Protein AF-A0A7C1YKU6-F1 (afdb_monomer)

Radius of gyration: 45.63 Å; Cα contacts (8 Å, |Δi|>4): 172; chains: 1; bounding box: 116×66×131 Å

Solvent-accessible surface area (backbone atoms only — not comparable to full-atom values): 26392 Å² total; per-residue (Å²): 120,72,68,62,58,50,54,53,50,51,51,51,49,49,51,55,57,68,64,58,62,85,79,74,76,78,83,75,70,79,69,48,74,67,54,49,52,53,48,54,53,49,46,54,52,52,51,55,50,49,52,54,50,48,57,49,43,54,54,50,53,54,50,51,51,54,48,50,56,52,47,54,55,43,51,59,46,49,51,50,50,52,55,55,47,54,69,39,50,82,77,42,83,78,54,74,70,56,56,50,54,46,53,55,44,52,56,48,45,56,50,52,51,50,54,46,56,51,49,52,51,52,48,51,54,47,52,52,51,49,52,53,48,53,52,50,46,53,54,52,48,64,73,66,51,77,88,73,92,74,88,78,87,84,92,84,84,88,90,90,86,86,87,86,88,84,89,90,87,88,86,92,91,82,88,89,86,86,92,81,81,86,84,84,90,78,89,77,81,76,86,83,74,90,72,75,78,74,76,49,71,71,47,53,50,35,40,53,51,16,50,52,33,41,53,55,16,53,50,32,48,49,52,43,50,59,47,52,52,51,54,51,54,49,52,52,52,45,52,54,48,50,54,49,45,54,48,48,54,48,52,47,52,52,50,52,50,51,42,52,49,50,51,50,47,41,71,73,78,44,90,45,76,63,60,53,54,49,42,52,49,47,54,50,52,46,52,60,48,50,54,51,39,56,53,50,53,49,54,44,52,54,49,56,47,54,47,55,54,50,62,66,45,45,66,55,44,52,52,56,19,51,52,35,41,56,51,15,56,49,33,42,51,51,27,48,51,67,66,36,71,80,32,73,71,49,42,49,52,48,44,69,70,41,42,65,56,53,52,50,53,52,51,51,43,53,51,51,57,50,50,53,52,51,53,55,56,46,53,54,56,51,52,59,65,73,41,83,87,58,62,73,70,59,56,55,54,51,53,56,54,52,53,52,51,54,51,53,52,48,51,53,50,51,54,54,42,51,52,55,53,38,45,71,72,67,46,73,54,67,65,55,50,50,55,50,49,54,53,50,51,55,52,50,61,68,45,47,57,60,53,50,52,55,54,69,73,72,114

Nearest PDB structures (foldseek):
  8i21-assembly1_B  TM=5.317E-01  e=1.762E+00  Saccharomyces cerevisiae S288C
  6z6f-assembly1_C  TM=4.547E-01  e=2.637E+00  Saccharomyces cerevisiae S288C
  5uk8-assembly1_B  TM=4.917E-01  e=4.151E+00  Homo sapiens
  6z6o-assembly1_C  TM=4.329E-01  e=3.393E+00  Saccharomyces cerevisiae S288C

Foldseek 3Di:
DVVVVVVVVVVVVVVVVVVPPPPPPPDPDLQPPVRLVVLVVVLVVLVVVLVVLVVVLVVLVVVLVVLVVVLVVLVVVLVVLVVVLVVCVVPDHGDPVSVVVNVVSVVVSVVSVVVSVVSVVVSVVSVVVSVVSVVVSVVSVVSVDPPPPDPDDDDDDDYDDDDDDDDDDDDDDDDDDDDDDDDDDDDDDDDPDPPPPDQDPVLVVLVVQLVVLVVVLVVLVVVLVVLVVVLVVLVVVLVVLVVVLVVLVVVLVVLVVVLVVLVVCCVVVHDDPVSVVVSVVSVVVSVVSVVVSVVSVVVSVVSVVVSVVSVVCSVVSVVSSVVSVVVSVVSVVVSCQSVDCPNVVNVVVLCVVLVVVLVVLVVVLVVQLVVLVVVLVVVLVVVVVVPPPPDPVVNVVSVVVSVVSNVVSNVVSVVVSVLSNCVSVPHPSPVVVVVVVVVVVVVCVVCVVVVVVVVVVPD

Secondary structure (DSSP, 8-state):
-HHHHHHHHHHHHHHHHHSSSTT---------HHHHHHHHHHHHHHHHHHHHHHHHHHHHHHHHHHHHHHHHHHHHHHHHHHHHHHHHHTTSPPPHHHHHHHHHHHHHHHHHHHHHHHHHHHHHHHHHHHHHHHHHHHHHHHHHS-------------------------------------------------------HHHHHHHHHHHHHHHHHHHHHHHHHHHHHHHHHHHHHHHHHHHHHHHHHHHHHHHHHHHHHHHHHHHHT---HHHHHHHHHHHHHHHHHHHHHHHHHHHHHHHHHHHHHHHHHHHHHHHHHHHHHHHHHHHHHHHHHHH-TTSHHHHHHHHHHHHHHHHHHHHHHHHHHHHHHHHHHHHHHHHHHH-TTS-HHHHHHHHHHHHHHHHHHHHHHHHHHHHHHHHHHT--HHHHHHHHHHHHHHHHHHHHHHHHHHHHTT-

Mean predicted aligned error: 21.74 Å

Sequence (459 aa):
MKNASLVLRALVLLLAIALLPAIHAEETEPASEDARVQLHLRLKEDQALLEKLQTQLESREAESTRLADEIDAQVARVKRLKEEIGRRAEGGQPTSEQEKKLAEAEARYKRLRLTAETGLQEIASLKERIASLRKQIAAAEAILAPVDETKEEEKATPPPAETPAPAPTSPAGLPELPLASSPETTPTAAPAGEATATLRPEQIEAAKMAERRAREARKAEQDVVNYVERLTALKTQIQVTEDQIDSQKKTLRELSSLAAELENRLATEGRTEALQRELLRTRKTIAEVEEKRAASEKVLSDLREQERALEAEEAQFVAAAETRRKEAEKARRESQWLQSPLHPRNVAGWVEQRGPRLLIAILAIVVMLFLSRLLVSTLVRISTRRLRGGSIGRVKRIETLGAGYDAVARFVILTGGIFLLMEEAGIDLKALLGGAAIIGVAVAFGAQNLIRDYFNGFM

Structure (mmCIF, N/CA/C/O backbone):
data_AF-A0A7C1YKU6-F1
#
_entry.id   AF-A0A7C1YKU6-F1
#
loop_
_atom_site.group_PDB
_atom_site.id
_atom_site.type_symbol
_atom_site.label_atom_id
_atom_site.label_alt_id
_atom_site.label_comp_id
_atom_site.label_asym_id
_atom_site.label_entity_id
_atom_site.label_seq_id
_atom_site.pdbx_PDB_ins_code
_atom_site.Cartn_x
_atom_site.Cartn_y
_atom_site.Cartn_z
_atom_site.occupancy
_atom_site.B_iso_or_equiv
_atom_site.auth_seq_id
_atom_site.auth_comp_id
_atom_site.auth_asym_id
_atom_site.auth_atom_id
_atom_site.pdbx_PDB_model_num
ATOM 1 N N . MET A 1 1 ? 28.281 -19.032 -62.987 1.00 43.75 1 MET A N 1
ATOM 2 C CA . MET A 1 1 ? 27.760 -17.698 -62.587 1.00 43.75 1 MET A CA 1
ATOM 3 C C . MET A 1 1 ? 26.604 -17.743 -61.573 1.00 43.75 1 MET A C 1
ATOM 5 O O . MET A 1 1 ? 26.513 -16.804 -60.797 1.00 43.75 1 MET A O 1
ATOM 9 N N . LYS A 1 2 ? 25.769 -18.799 -61.490 1.00 39.12 2 LYS A N 1
ATOM 10 C CA . LYS A 1 2 ? 24.612 -18.854 -60.559 1.00 39.12 2 LYS A CA 1
ATOM 11 C C . LYS A 1 2 ? 24.956 -18.730 -59.054 1.00 39.12 2 LYS A C 1
ATOM 13 O O . LYS A 1 2 ? 24.200 -18.119 -58.308 1.00 39.12 2 LYS A O 1
ATOM 18 N N . ASN A 1 3 ? 26.103 -19.237 -58.596 1.00 41.09 3 ASN A N 1
ATOM 19 C CA . ASN A 1 3 ? 26.425 -19.255 -57.157 1.00 41.09 3 ASN A CA 1
ATOM 20 C C . ASN A 1 3 ? 26.690 -17.851 -56.573 1.00 41.09 3 ASN A C 1
ATOM 22 O O . ASN A 1 3 ? 26.401 -17.610 -55.406 1.00 41.09 3 ASN A O 1
ATOM 26 N N . ALA A 1 4 ? 27.170 -16.897 -57.381 1.00 41.69 4 ALA A N 1
ATOM 27 C CA . ALA A 1 4 ? 27.426 -15.531 -56.916 1.00 41.69 4 ALA A CA 1
ATOM 28 C C . ALA A 1 4 ? 26.129 -14.780 -56.554 1.00 41.69 4 ALA A C 1
ATOM 30 O O . ALA A 1 4 ? 26.116 -14.022 -55.589 1.00 41.69 4 ALA A O 1
ATOM 31 N N . SER A 1 5 ? 25.023 -15.032 -57.270 1.00 42.00 5 SER A N 1
ATOM 32 C CA . SER A 1 5 ? 23.717 -14.458 -56.918 1.00 42.00 5 SER A CA 1
ATOM 33 C C . SER A 1 5 ? 23.100 -15.094 -55.672 1.00 42.00 5 SER A C 1
ATOM 35 O O . SER A 1 5 ? 22.315 -14.440 -54.998 1.00 42.00 5 SER A O 1
ATOM 37 N N . LEU A 1 6 ? 23.453 -16.345 -55.352 1.00 44.62 6 LEU A N 1
ATOM 38 C CA . LEU A 1 6 ? 23.030 -17.005 -54.112 1.00 44.62 6 LEU A CA 1
ATOM 39 C C . LEU A 1 6 ? 23.738 -16.406 -52.896 1.00 44.62 6 LEU A C 1
ATOM 41 O O . LEU A 1 6 ? 23.062 -16.066 -51.935 1.00 44.62 6 LEU A O 1
ATOM 45 N N . VAL A 1 7 ? 25.056 -16.186 -52.968 1.00 47.81 7 VAL A N 1
ATOM 46 C CA . VAL A 1 7 ? 25.805 -15.509 -51.893 1.00 47.81 7 VAL A CA 1
ATOM 47 C C . VAL A 1 7 ? 25.327 -14.067 -51.714 1.00 47.81 7 VAL A C 1
ATOM 49 O O . VAL A 1 7 ? 25.091 -13.653 -50.588 1.00 47.81 7 VAL A O 1
ATOM 52 N N . LEU A 1 8 ? 25.096 -13.319 -52.801 1.00 46.50 8 LEU A N 1
ATOM 53 C CA . LEU A 1 8 ? 24.578 -11.949 -52.701 1.00 46.50 8 LEU A CA 1
ATOM 54 C C . LEU A 1 8 ? 23.160 -11.908 -52.103 1.00 46.50 8 LEU A C 1
ATOM 56 O O . LEU A 1 8 ? 22.879 -11.064 -51.261 1.00 46.50 8 LEU A O 1
ATOM 60 N N . ARG A 1 9 ? 22.271 -12.836 -52.490 1.00 48.53 9 ARG A N 1
ATOM 61 C CA . ARG A 1 9 ? 20.922 -12.942 -51.908 1.00 48.53 9 ARG A CA 1
ATOM 62 C C . ARG A 1 9 ? 20.952 -13.380 -50.448 1.00 48.53 9 ARG A C 1
ATOM 64 O O . ARG A 1 9 ? 20.212 -12.809 -49.662 1.00 48.53 9 ARG A O 1
ATOM 71 N N . ALA A 1 10 ? 21.806 -14.337 -50.087 1.00 50.56 10 ALA A N 1
ATOM 72 C CA . ALA A 1 10 ? 22.001 -14.758 -48.703 1.00 50.56 10 ALA A CA 1
ATOM 73 C C . ALA A 1 10 ? 22.562 -13.618 -47.844 1.00 50.56 10 ALA A C 1
ATOM 75 O O . ALA A 1 10 ? 22.112 -13.447 -46.721 1.00 50.56 10 ALA A O 1
ATOM 76 N N . LEU A 1 11 ? 23.474 -12.802 -48.384 1.00 46.53 11 LEU A N 1
ATOM 77 C CA . LEU A 1 11 ? 24.048 -11.647 -47.695 1.00 46.53 11 LEU A CA 1
ATOM 78 C C . LEU A 1 11 ? 23.045 -10.490 -47.560 1.00 46.53 11 LEU A C 1
ATOM 80 O O . LEU A 1 11 ? 23.009 -9.861 -46.514 1.00 46.53 11 LEU A O 1
ATOM 84 N N . VAL A 1 12 ? 22.174 -10.257 -48.549 1.00 55.34 12 VAL A N 1
ATOM 85 C CA . VAL A 1 12 ? 21.044 -9.311 -48.425 1.00 55.34 12 VAL A CA 1
ATOM 86 C C . VAL A 1 12 ? 19.987 -9.817 -47.435 1.00 55.34 12 VAL A C 1
ATOM 88 O O . VAL A 1 12 ? 19.441 -9.017 -46.684 1.00 55.34 12 VAL A O 1
ATOM 91 N N . LEU A 1 13 ? 19.727 -11.129 -47.377 1.00 50.03 13 LEU A N 1
ATOM 92 C CA . LEU A 1 13 ? 18.858 -11.732 -46.357 1.00 50.03 13 LEU A CA 1
ATOM 93 C C . LEU A 1 13 ? 19.476 -11.642 -44.958 1.00 50.03 13 LEU A C 1
ATOM 95 O O . LEU A 1 13 ? 18.774 -11.276 -44.028 1.00 50.03 13 LEU A O 1
ATOM 99 N N . LEU A 1 14 ? 20.778 -11.899 -44.808 1.00 48.66 14 LEU A N 1
ATOM 100 C CA . LEU A 1 14 ? 21.505 -11.711 -43.548 1.00 48.66 14 LEU A CA 1
ATOM 101 C C . LEU A 1 14 ? 21.533 -10.243 -43.121 1.00 48.66 14 LEU A C 1
ATOM 103 O O . LEU A 1 14 ? 21.340 -9.973 -41.945 1.00 48.66 14 LEU A O 1
ATOM 107 N N . LEU A 1 15 ? 21.692 -9.300 -44.054 1.00 45.31 15 LEU A N 1
ATOM 108 C CA . LEU A 1 15 ? 21.599 -7.868 -43.767 1.00 45.31 15 LEU A CA 1
ATOM 109 C C . LEU A 1 15 ? 20.177 -7.488 -43.316 1.00 45.31 15 LEU A C 1
ATOM 111 O O . LEU A 1 15 ? 20.016 -6.795 -42.320 1.00 45.31 15 LEU A O 1
ATOM 115 N N . ALA A 1 16 ? 19.138 -7.987 -43.994 1.00 46.28 16 ALA A N 1
ATOM 116 C CA . ALA A 1 16 ? 17.744 -7.746 -43.614 1.00 46.28 16 ALA A CA 1
ATOM 117 C C . ALA A 1 16 ? 17.370 -8.393 -42.265 1.00 46.28 16 ALA A C 1
ATOM 119 O O . ALA A 1 16 ? 16.629 -7.797 -41.491 1.00 46.28 16 ALA A O 1
ATOM 120 N N . ILE A 1 17 ? 17.910 -9.578 -41.962 1.00 45.88 17 ILE A N 1
ATOM 121 C CA . ILE A 1 17 ? 17.737 -10.269 -40.675 1.00 45.88 17 ILE A CA 1
ATOM 122 C C . ILE A 1 17 ? 18.535 -9.569 -39.565 1.00 45.88 17 ILE A C 1
ATOM 124 O O . ILE A 1 17 ? 18.040 -9.480 -38.449 1.00 45.88 17 ILE A O 1
ATOM 128 N N . ALA A 1 18 ? 19.716 -9.016 -39.861 1.00 45.19 18 ALA A N 1
ATOM 129 C CA . ALA A 1 18 ? 20.533 -8.247 -38.918 1.00 45.19 18 ALA A CA 1
ATOM 130 C C . ALA A 1 18 ? 20.003 -6.823 -38.657 1.00 45.19 18 ALA A C 1
ATOM 132 O O . ALA A 1 18 ? 20.291 -6.263 -37.605 1.00 45.19 18 ALA A O 1
ATOM 133 N N . LEU A 1 19 ? 19.199 -6.250 -39.563 1.00 43.91 19 LEU A N 1
ATOM 134 C CA . LEU A 1 19 ? 18.440 -5.015 -39.311 1.00 43.91 19 LEU A CA 1
ATOM 135 C C . LEU A 1 19 ? 17.112 -5.246 -38.562 1.00 43.91 19 LEU A C 1
ATOM 137 O O . LEU A 1 19 ? 16.516 -4.288 -38.077 1.00 43.91 19 LEU A O 1
ATOM 141 N N . LEU A 1 20 ? 16.642 -6.491 -38.447 1.00 40.97 20 LEU A N 1
ATOM 142 C CA . LEU A 1 20 ? 15.397 -6.841 -37.755 1.00 40.97 20 LEU A CA 1
ATOM 143 C C . LEU A 1 20 ? 15.420 -6.879 -36.202 1.00 40.97 20 LEU A C 1
ATOM 145 O O . LEU A 1 20 ? 14.330 -6.753 -35.641 1.00 40.97 20 LEU A O 1
ATOM 149 N N . PRO A 1 21 ? 16.547 -7.030 -35.459 1.00 42.44 21 PRO A N 1
ATOM 150 C CA . PRO A 1 21 ? 16.502 -7.178 -33.997 1.00 42.44 21 PRO A CA 1
ATOM 151 C C . PRO A 1 21 ? 16.335 -5.857 -33.231 1.00 42.44 21 PRO A C 1
ATOM 153 O O . PRO A 1 21 ? 16.014 -5.879 -32.045 1.00 42.44 21 PRO A O 1
ATOM 156 N N . ALA A 1 22 ? 16.520 -4.703 -33.880 1.00 38.16 22 ALA A N 1
ATOM 157 C CA . ALA A 1 22 ? 16.542 -3.378 -33.246 1.00 38.16 22 ALA A CA 1
ATOM 158 C C . ALA A 1 22 ? 15.157 -2.847 -32.793 1.00 38.16 22 ALA A C 1
ATOM 160 O O . ALA A 1 22 ? 14.940 -1.639 -32.743 1.00 38.16 22 ALA A O 1
ATOM 161 N N . ILE A 1 23 ? 14.198 -3.738 -32.510 1.00 41.88 23 ILE A N 1
ATOM 162 C CA . ILE A 1 23 ? 12.799 -3.403 -32.181 1.00 41.88 23 ILE A CA 1
ATOM 163 C C . ILE A 1 23 ? 12.373 -3.922 -30.788 1.00 41.88 23 ILE A C 1
ATOM 165 O O . ILE A 1 23 ? 11.344 -3.484 -30.286 1.00 41.88 23 ILE A O 1
ATOM 169 N N . HIS A 1 24 ? 13.145 -4.801 -30.129 1.00 38.09 24 HIS A N 1
ATOM 170 C CA . HIS A 1 24 ? 12.778 -5.374 -28.813 1.00 38.09 24 HIS A CA 1
ATOM 171 C C . HIS A 1 24 ? 13.916 -5.426 -27.771 1.00 38.09 24 HIS A C 1
ATOM 173 O O . HIS A 1 24 ? 13.846 -6.198 -26.819 1.00 38.09 24 HIS A O 1
ATOM 179 N N . ALA A 1 25 ? 14.947 -4.587 -27.907 1.00 33.34 25 ALA A N 1
ATOM 180 C CA . ALA A 1 25 ? 15.861 -4.325 -26.796 1.00 33.34 25 ALA A CA 1
ATOM 181 C C . ALA A 1 25 ? 15.224 -3.284 -25.861 1.00 33.34 25 ALA A C 1
ATOM 183 O O . ALA A 1 25 ? 15.290 -2.082 -26.108 1.00 33.34 25 ALA A O 1
ATOM 184 N N . GLU A 1 26 ? 14.562 -3.763 -24.810 1.00 35.97 26 GLU A N 1
ATOM 185 C CA . GLU A 1 26 ? 14.173 -2.942 -23.666 1.00 35.97 26 GLU A CA 1
ATOM 186 C C . GLU A 1 26 ? 15.465 -2.447 -22.993 1.00 35.97 26 GLU A C 1
ATOM 188 O O . GLU A 1 26 ? 16.211 -3.241 -22.421 1.00 35.97 26 GLU A O 1
ATOM 193 N N . GLU A 1 27 ? 15.787 -1.156 -23.145 1.00 34.53 27 GLU A N 1
ATOM 194 C CA . GLU A 1 27 ? 17.020 -0.555 -22.617 1.00 34.53 27 GLU A CA 1
ATOM 195 C C . GLU A 1 27 ? 17.014 -0.547 -21.081 1.00 34.53 27 GLU A C 1
ATOM 197 O O . GLU A 1 27 ? 16.667 0.441 -20.430 1.00 34.53 27 GLU A O 1
ATOM 202 N N . THR A 1 28 ? 17.473 -1.643 -20.482 1.00 40.09 28 THR A N 1
ATOM 203 C CA . THR A 1 28 ? 18.148 -1.577 -19.189 1.00 40.09 28 THR A CA 1
ATOM 204 C C . THR A 1 28 ? 19.497 -0.905 -19.419 1.00 40.09 28 THR A C 1
ATOM 206 O O . THR A 1 28 ? 20.459 -1.569 -19.813 1.00 40.09 28 THR A O 1
ATOM 209 N N . GLU A 1 29 ? 19.566 0.415 -19.212 1.00 40.19 29 GLU A N 1
ATOM 210 C CA . GLU A 1 29 ? 20.846 1.127 -19.165 1.00 40.19 29 GLU A CA 1
ATOM 211 C C . GLU A 1 29 ? 21.815 0.366 -18.242 1.00 40.19 29 GLU A C 1
ATOM 213 O O . GLU A 1 29 ? 21.430 0.009 -17.119 1.00 40.19 29 GLU A O 1
ATOM 218 N N . PRO A 1 30 ? 23.075 0.128 -18.651 1.00 42.78 30 PRO A N 1
ATOM 219 C CA . PRO A 1 30 ? 24.088 -0.292 -17.703 1.00 42.78 30 PRO A CA 1
ATOM 220 C C . PRO A 1 30 ? 24.256 0.853 -16.706 1.00 42.78 30 PRO A C 1
ATOM 222 O O . PRO A 1 30 ? 24.758 1.919 -17.062 1.00 42.78 30 PRO A O 1
ATOM 225 N N . ALA A 1 31 ? 23.787 0.634 -15.473 1.00 45.78 31 ALA A N 1
ATOM 226 C CA . ALA A 1 31 ? 23.872 1.605 -14.391 1.00 45.78 31 ALA A CA 1
ATOM 227 C C . ALA A 1 31 ? 25.273 2.228 -14.374 1.00 45.78 31 ALA A C 1
ATOM 229 O O . ALA A 1 31 ? 26.264 1.495 -14.282 1.00 45.78 31 ALA A O 1
ATOM 230 N N . SER A 1 32 ? 25.333 3.559 -14.501 1.00 57.94 32 SER A N 1
ATOM 231 C CA . SER A 1 32 ? 26.591 4.303 -14.543 1.00 57.94 32 SER A CA 1
ATOM 232 C C . SER A 1 32 ? 27.492 3.911 -13.373 1.00 57.94 32 SER A C 1
ATOM 234 O O . SER A 1 32 ? 27.017 3.455 -12.330 1.00 57.94 32 SER A O 1
ATOM 236 N N . GLU A 1 33 ? 28.802 4.088 -13.524 1.00 59.06 33 GLU A N 1
ATOM 237 C CA . GLU A 1 33 ? 29.760 3.728 -12.473 1.00 59.06 33 GLU A CA 1
ATOM 238 C C . GLU A 1 33 ? 29.394 4.414 -11.136 1.00 59.06 33 GLU A C 1
ATOM 240 O O . GLU A 1 33 ? 29.331 3.758 -10.095 1.00 59.06 33 GLU A O 1
ATOM 245 N N . ASP A 1 34 ? 28.945 5.674 -11.203 1.00 61.47 34 ASP A N 1
ATOM 246 C CA . ASP A 1 34 ? 28.329 6.418 -10.097 1.00 61.47 34 ASP A CA 1
ATOM 247 C C . ASP A 1 34 ? 27.068 5.753 -9.515 1.00 61.47 34 ASP A C 1
ATOM 249 O O . ASP A 1 34 ? 26.904 5.696 -8.295 1.00 61.47 34 ASP A O 1
ATOM 253 N N . ALA A 1 35 ? 26.156 5.246 -10.351 1.00 65.62 35 ALA A N 1
ATOM 254 C CA . ALA A 1 35 ? 24.942 4.569 -9.896 1.00 65.62 35 ALA A CA 1
ATOM 255 C C . ALA A 1 35 ? 25.254 3.228 -9.210 1.00 65.62 35 ALA A C 1
ATOM 257 O O . ALA A 1 35 ? 24.625 2.904 -8.202 1.00 65.62 35 ALA A O 1
ATOM 258 N N . ARG A 1 36 ? 26.259 2.478 -9.686 1.00 69.69 36 ARG A N 1
ATOM 259 C CA . ARG A 1 36 ? 26.756 1.266 -9.009 1.00 69.69 36 ARG A CA 1
ATOM 260 C C . ARG A 1 36 ? 27.388 1.592 -7.655 1.00 69.69 36 ARG A C 1
ATOM 262 O O . ARG A 1 36 ? 27.075 0.923 -6.671 1.00 69.69 36 ARG A O 1
ATOM 269 N N . VAL A 1 37 ? 28.197 2.651 -7.575 1.00 74.00 37 VAL A N 1
ATOM 270 C CA . VAL A 1 37 ? 28.789 3.138 -6.315 1.00 74.00 37 VAL A CA 1
ATOM 271 C C . VAL A 1 37 ? 27.711 3.599 -5.325 1.00 74.00 37 VAL A C 1
ATOM 273 O O . VAL A 1 37 ? 27.750 3.215 -4.154 1.00 74.00 37 VAL A O 1
ATOM 276 N N . GLN A 1 38 ? 26.702 4.352 -5.776 1.00 73.56 38 GLN A N 1
ATOM 277 C CA . GLN A 1 38 ? 25.564 4.751 -4.937 1.00 73.56 38 GLN A CA 1
ATOM 278 C C . GLN A 1 38 ? 24.743 3.552 -4.448 1.00 73.56 38 GLN A C 1
ATOM 280 O O . GLN A 1 38 ? 24.276 3.552 -3.308 1.00 73.56 38 GLN A O 1
ATOM 285 N N . LEU A 1 39 ? 24.575 2.521 -5.281 1.00 78.50 39 LEU A N 1
ATOM 286 C CA . LEU A 1 39 ? 23.843 1.313 -4.910 1.00 78.50 39 LEU A CA 1
ATOM 287 C C . LEU A 1 39 ? 24.634 0.483 -3.882 1.00 78.50 39 LEU A C 1
ATOM 289 O O . LEU A 1 39 ? 24.042 0.054 -2.899 1.00 78.50 39 LEU A O 1
ATOM 293 N N . HIS A 1 40 ? 25.963 0.374 -4.007 1.00 77.81 40 HIS A N 1
ATOM 294 C CA . HIS A 1 40 ? 26.849 -0.172 -2.962 1.00 77.81 40 HIS A CA 1
ATOM 295 C C . HIS A 1 40 ? 26.751 0.585 -1.624 1.00 77.81 40 HIS A C 1
ATOM 297 O O . HIS A 1 40 ? 26.689 -0.038 -0.563 1.00 77.81 40 HIS A O 1
ATOM 303 N N . LEU A 1 41 ? 26.721 1.923 -1.657 1.00 80.94 41 LEU A N 1
ATOM 304 C CA . LEU A 1 41 ? 26.568 2.756 -0.458 1.00 80.94 41 LEU A CA 1
ATOM 305 C C . LEU A 1 41 ? 25.231 2.498 0.248 1.00 80.94 41 LEU A C 1
ATOM 307 O O . LEU A 1 41 ? 25.231 2.204 1.442 1.00 80.94 41 LEU A O 1
ATOM 311 N N . ARG A 1 42 ? 24.115 2.515 -0.493 1.00 80.94 42 ARG A N 1
ATOM 312 C CA . ARG A 1 42 ? 22.788 2.187 0.057 1.00 80.94 42 ARG A CA 1
ATOM 313 C C . ARG A 1 42 ? 22.725 0.773 0.616 1.00 80.94 42 ARG A C 1
ATOM 315 O O . ARG A 1 42 ? 22.199 0.580 1.700 1.00 80.94 42 ARG A O 1
ATOM 322 N N . LEU A 1 43 ? 23.321 -0.199 -0.070 1.00 87.38 43 LEU A N 1
ATOM 323 C CA . LEU A 1 43 ? 23.340 -1.593 0.371 1.00 87.38 43 LEU A CA 1
ATOM 324 C C . LEU A 1 43 ? 24.023 -1.751 1.737 1.00 87.38 43 LEU A C 1
ATOM 326 O O . LEU A 1 43 ? 23.540 -2.489 2.592 1.00 87.38 43 LEU A O 1
ATOM 330 N N . LYS A 1 44 ? 25.097 -0.991 1.978 1.00 84.81 44 LYS A N 1
ATOM 331 C CA . LYS A 1 44 ? 25.783 -0.933 3.275 1.00 84.81 44 LYS A CA 1
ATOM 332 C C . LYS A 1 44 ? 24.949 -0.239 4.361 1.00 84.81 44 LYS A C 1
ATOM 334 O O . LYS A 1 44 ? 24.980 -0.668 5.514 1.00 84.81 44 LYS A O 1
ATOM 339 N N . GLU A 1 45 ? 24.208 0.814 4.015 1.00 85.31 45 GLU A N 1
ATOM 340 C CA . GLU A 1 45 ? 23.261 1.477 4.927 1.00 85.31 45 GLU A CA 1
ATOM 341 C C . GLU A 1 45 ? 22.093 0.548 5.299 1.00 85.31 45 GLU A C 1
ATOM 343 O O . GLU A 1 45 ? 21.775 0.407 6.481 1.00 85.31 45 GLU A O 1
ATOM 348 N N . ASP A 1 46 ? 21.516 -0.150 4.319 1.00 84.88 46 ASP A N 1
ATOM 349 C CA . ASP A 1 46 ? 20.428 -1.112 4.503 1.00 84.88 46 ASP A CA 1
ATOM 350 C C . ASP A 1 46 ? 20.883 -2.330 5.326 1.00 84.88 46 ASP A C 1
ATOM 352 O O . ASP A 1 46 ? 20.163 -2.763 6.226 1.00 84.88 46 ASP A O 1
ATOM 356 N N . GLN A 1 47 ? 22.095 -2.852 5.099 1.00 89.56 47 GLN A N 1
ATOM 357 C CA . GLN A 1 47 ? 22.688 -3.916 5.924 1.00 89.56 47 GLN A CA 1
ATOM 358 C C . GLN A 1 47 ? 22.900 -3.468 7.384 1.00 89.56 47 GLN A C 1
ATOM 360 O O . GLN A 1 47 ? 22.548 -4.200 8.310 1.00 89.56 47 GLN A O 1
ATOM 365 N N . ALA A 1 48 ? 23.396 -2.248 7.620 1.00 88.75 48 ALA A N 1
ATOM 366 C CA . ALA A 1 48 ? 23.546 -1.709 8.977 1.00 88.75 48 ALA A CA 1
ATOM 367 C C . ALA A 1 48 ? 22.188 -1.464 9.669 1.00 88.75 48 ALA A C 1
ATOM 369 O O . ALA A 1 48 ? 22.038 -1.675 10.877 1.00 88.75 48 ALA A O 1
ATOM 370 N N . LEU A 1 49 ? 21.171 -1.045 8.909 1.00 88.81 49 LEU A N 1
ATOM 371 C CA . LEU A 1 49 ? 19.802 -0.893 9.402 1.00 88.81 49 LEU A CA 1
ATOM 372 C C . LEU A 1 49 ? 19.171 -2.259 9.718 1.00 88.81 49 LEU A C 1
ATOM 374 O O . LEU A 1 49 ? 18.465 -2.386 10.721 1.00 88.81 49 LEU A O 1
ATOM 378 N N . LEU A 1 50 ? 19.472 -3.288 8.921 1.00 90.62 50 LEU A N 1
ATOM 379 C CA . LEU A 1 50 ? 19.037 -4.665 9.138 1.00 90.62 50 LEU A CA 1
ATOM 380 C C . LEU A 1 50 ? 19.578 -5.241 10.453 1.00 90.62 50 LEU A C 1
ATOM 382 O O . LEU A 1 50 ? 18.788 -5.807 11.209 1.00 90.62 50 LEU A O 1
ATOM 386 N N . GLU A 1 51 ? 20.872 -5.083 10.754 1.00 91.38 51 GLU A N 1
ATOM 387 C CA . GLU A 1 51 ? 21.431 -5.513 12.048 1.00 91.38 51 GLU A CA 1
ATOM 388 C C . GLU A 1 51 ? 20.761 -4.782 13.213 1.00 91.38 51 GLU A C 1
ATOM 390 O O . GLU A 1 51 ? 20.292 -5.416 14.158 1.00 91.38 51 GLU A O 1
ATOM 395 N N . LYS A 1 52 ? 20.613 -3.455 13.116 1.00 92.69 52 LYS A N 1
ATOM 396 C CA . LYS A 1 52 ? 19.956 -2.656 14.158 1.00 92.69 52 LYS A CA 1
ATOM 397 C C . LYS A 1 52 ? 18.525 -3.128 14.436 1.00 92.69 52 LYS A C 1
ATOM 399 O O . LYS A 1 52 ? 18.140 -3.240 15.600 1.00 92.69 52 LYS A O 1
ATOM 404 N N . LEU A 1 53 ? 17.743 -3.424 13.394 1.00 89.06 53 LEU A N 1
ATOM 405 C CA . LEU A 1 53 ? 16.393 -3.972 13.553 1.00 89.06 53 LEU A CA 1
ATOM 406 C C . LEU A 1 53 ? 16.405 -5.380 14.167 1.00 89.06 53 LEU A C 1
ATOM 408 O O . LEU A 1 53 ? 15.517 -5.684 14.959 1.00 89.06 53 LEU A O 1
ATOM 412 N N . GLN A 1 54 ? 17.394 -6.222 13.848 1.00 92.69 54 GLN A N 1
ATOM 413 C CA . GLN A 1 54 ? 17.539 -7.552 14.455 1.00 92.69 54 GLN A CA 1
ATOM 414 C C . GLN A 1 54 ? 17.852 -7.459 15.954 1.00 92.69 54 GLN A C 1
ATOM 416 O O . GLN A 1 54 ? 17.149 -8.082 16.744 1.00 92.69 54 GLN A O 1
ATOM 421 N N . THR A 1 55 ? 18.786 -6.601 16.376 1.00 94.56 55 THR A N 1
ATOM 422 C CA . THR A 1 55 ? 19.051 -6.368 17.810 1.00 94.56 55 THR A CA 1
ATOM 423 C C . THR A 1 55 ? 17.817 -5.813 18.536 1.00 94.56 55 THR A C 1
ATOM 425 O O . THR A 1 55 ? 17.526 -6.202 19.669 1.00 94.56 55 THR A O 1
ATOM 428 N N . GLN A 1 56 ? 17.044 -4.928 17.890 1.00 91.69 56 GLN A N 1
ATOM 429 C CA . GLN A 1 56 ? 15.774 -4.454 18.452 1.00 91.69 56 GLN A CA 1
ATOM 430 C C . GLN A 1 56 ? 14.749 -5.589 18.590 1.00 91.69 56 GLN A C 1
ATOM 432 O O . GLN A 1 56 ? 14.104 -5.687 19.636 1.00 91.69 56 GLN A O 1
ATOM 437 N N . LEU A 1 57 ? 14.633 -6.465 17.588 1.00 93.56 57 LEU A N 1
ATOM 438 C CA . LEU A 1 57 ? 13.758 -7.634 17.633 1.00 93.56 57 LEU A CA 1
ATOM 439 C C . LEU A 1 57 ? 14.131 -8.577 18.787 1.00 93.56 57 LEU A C 1
ATOM 441 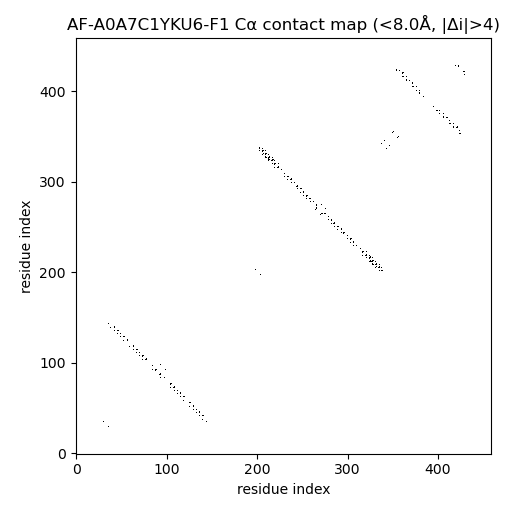O O . LEU A 1 57 ? 13.264 -8.892 19.596 1.00 93.56 57 LEU A O 1
ATOM 445 N N . GLU A 1 58 ? 15.405 -8.954 18.916 1.00 92.69 58 GLU A N 1
ATOM 446 C CA . GLU A 1 58 ? 15.900 -9.812 20.004 1.00 92.69 58 GLU A CA 1
ATOM 447 C C . GLU A 1 58 ? 15.595 -9.213 21.385 1.00 92.69 58 GLU A C 1
ATOM 449 O O . GLU A 1 58 ? 15.115 -9.910 22.283 1.00 92.69 58 GLU A O 1
ATOM 454 N N . SER A 1 59 ? 15.803 -7.900 21.551 1.00 93.19 59 SER A N 1
ATOM 455 C CA . SER A 1 59 ? 15.488 -7.216 22.811 1.00 93.19 59 SER A CA 1
ATOM 456 C C . SER A 1 59 ? 13.987 -7.251 23.140 1.00 93.19 59 SER A C 1
ATOM 458 O O . SER A 1 59 ? 13.621 -7.547 24.279 1.00 93.19 59 SER A O 1
ATOM 460 N N . ARG A 1 60 ? 13.108 -7.046 22.146 1.00 89.19 60 ARG A N 1
ATOM 461 C CA . ARG A 1 60 ? 11.649 -7.136 22.321 1.00 89.19 60 ARG A CA 1
ATOM 462 C C . ARG A 1 60 ? 11.160 -8.565 22.559 1.00 89.19 60 ARG A C 1
ATOM 464 O O . ARG A 1 60 ? 10.273 -8.758 23.384 1.00 89.19 60 ARG A O 1
ATOM 471 N N . GLU A 1 61 ? 11.733 -9.575 21.908 1.00 89.50 61 GLU A N 1
ATOM 472 C CA . GLU A 1 61 ? 11.387 -10.982 22.162 1.00 89.50 61 GLU A CA 1
ATOM 473 C C . GLU A 1 61 ? 11.802 -11.422 23.578 1.00 89.50 61 GLU A C 1
ATOM 475 O O . GLU A 1 61 ? 11.037 -12.106 24.269 1.00 89.50 61 GLU A O 1
ATOM 480 N N . ALA A 1 62 ? 12.949 -10.944 24.075 1.00 92.62 62 ALA A N 1
ATOM 481 C CA . ALA A 1 62 ? 13.362 -11.146 25.463 1.00 92.62 62 ALA A CA 1
ATOM 482 C C . ALA A 1 62 ? 12.425 -10.443 26.469 1.00 92.62 62 ALA A C 1
ATOM 484 O O . ALA A 1 62 ? 12.075 -11.028 27.497 1.00 92.62 62 ALA A O 1
ATOM 485 N N . GLU A 1 63 ? 11.973 -9.218 26.180 1.00 89.94 63 GLU A N 1
ATOM 486 C CA . GLU A 1 63 ? 10.956 -8.520 26.985 1.00 89.94 63 GLU A CA 1
ATOM 487 C C . GLU A 1 63 ? 9.602 -9.245 26.969 1.00 89.94 63 GLU A C 1
ATOM 489 O O . GLU A 1 63 ? 8.999 -9.432 28.025 1.00 89.94 63 GLU A O 1
ATOM 494 N N . SER A 1 64 ? 9.149 -9.718 25.804 1.00 89.69 64 SER A N 1
ATOM 495 C CA . SER A 1 64 ? 7.908 -10.490 25.666 1.00 89.69 64 SER A CA 1
ATOM 496 C C . SER A 1 64 ? 7.950 -11.794 26.464 1.00 89.69 64 SER A C 1
ATOM 498 O O . SER A 1 64 ? 6.946 -12.170 27.064 1.00 89.69 64 SER A O 1
ATOM 500 N N . THR A 1 65 ? 9.103 -12.467 26.505 1.00 89.69 65 THR A N 1
ATOM 501 C CA . THR A 1 65 ? 9.291 -13.690 27.303 1.00 89.69 65 THR A CA 1
ATOM 502 C C . THR A 1 65 ? 9.161 -13.387 28.799 1.00 89.69 65 THR A C 1
ATOM 504 O O . THR A 1 65 ? 8.385 -14.034 29.495 1.00 89.69 65 THR A O 1
ATOM 507 N N . ARG A 1 66 ? 9.817 -12.322 29.285 1.00 92.38 66 ARG A N 1
ATOM 508 C CA . ARG A 1 66 ? 9.697 -11.873 30.687 1.00 92.38 66 ARG A CA 1
ATOM 509 C C . ARG A 1 66 ? 8.271 -11.454 31.057 1.00 92.38 66 ARG A C 1
ATOM 511 O O . ARG A 1 66 ? 7.820 -11.725 32.166 1.00 92.38 66 ARG A O 1
ATOM 518 N N . LEU A 1 67 ? 7.553 -10.797 30.142 1.00 89.06 67 LEU A N 1
ATOM 519 C CA . LEU A 1 67 ? 6.149 -10.431 30.348 1.00 89.06 67 LEU A CA 1
ATOM 520 C C . LEU A 1 67 ? 5.235 -11.661 30.424 1.00 89.06 67 LEU A C 1
ATOM 522 O O . LEU A 1 67 ? 4.286 -11.640 31.207 1.00 89.06 67 LEU A O 1
ATOM 526 N N . ALA A 1 68 ? 5.520 -12.730 29.674 1.00 87.06 68 ALA A N 1
ATOM 527 C CA . ALA A 1 68 ? 4.796 -13.995 29.793 1.00 87.06 68 ALA A CA 1
ATOM 528 C C . ALA A 1 68 ? 4.992 -14.623 31.187 1.00 87.06 68 ALA A C 1
ATOM 530 O O . ALA A 1 68 ? 4.002 -14.917 31.859 1.00 87.06 68 ALA A O 1
ATOM 531 N N . ASP A 1 69 ? 6.237 -14.701 31.676 1.00 91.81 69 ASP A N 1
ATOM 532 C CA . ASP A 1 69 ? 6.547 -15.183 33.033 1.00 91.81 69 ASP A CA 1
ATOM 533 C C . ASP A 1 69 ? 5.833 -14.348 34.123 1.00 91.81 69 ASP A C 1
ATOM 535 O O . ASP A 1 69 ? 5.274 -14.889 35.084 1.00 91.81 69 ASP A O 1
ATOM 539 N N . GLU A 1 70 ? 5.800 -13.014 33.978 1.00 91.88 70 GLU A N 1
ATOM 540 C CA . GLU A 1 70 ? 5.064 -12.126 34.892 1.00 91.88 70 GLU A CA 1
ATOM 541 C C . GLU A 1 70 ? 3.544 -12.344 34.848 1.00 91.88 70 GLU A C 1
ATOM 543 O O . GLU A 1 70 ? 2.882 -12.290 35.895 1.00 91.88 70 GLU A O 1
ATOM 548 N N . ILE A 1 71 ? 2.982 -12.584 33.660 1.00 88.56 71 ILE A N 1
ATOM 549 C CA . ILE A 1 71 ? 1.559 -12.881 33.474 1.00 88.56 71 ILE A CA 1
ATOM 550 C C . ILE A 1 71 ? 1.205 -14.195 34.171 1.00 88.56 71 ILE A C 1
ATOM 552 O O . ILE A 1 71 ? 0.268 -14.199 34.973 1.00 88.56 71 ILE A O 1
ATOM 556 N N . ASP A 1 72 ? 1.971 -15.264 33.961 1.00 90.00 72 ASP A N 1
ATOM 557 C CA . ASP A 1 72 ? 1.742 -16.563 34.604 1.00 90.00 72 ASP A CA 1
ATOM 558 C C . ASP A 1 72 ? 1.862 -16.469 36.133 1.00 90.00 72 ASP A C 1
ATOM 560 O O . ASP A 1 72 ? 1.008 -16.978 36.873 1.00 90.00 72 ASP A O 1
ATOM 564 N N . ALA A 1 73 ? 2.843 -15.710 36.634 1.00 92.19 73 ALA A N 1
ATOM 565 C CA . ALA A 1 73 ? 2.965 -15.413 38.057 1.00 92.19 73 ALA A CA 1
ATOM 566 C C . ALA A 1 73 ? 1.743 -14.648 38.613 1.00 92.19 73 ALA A C 1
ATOM 568 O O . ALA A 1 73 ? 1.283 -14.948 39.724 1.00 92.19 73 ALA A O 1
ATOM 569 N N . GLN A 1 74 ? 1.171 -13.691 37.866 1.00 92.75 74 GLN A N 1
ATOM 570 C CA . GLN A 1 74 ? -0.069 -13.014 38.274 1.00 92.75 74 GLN A CA 1
ATOM 571 C C . GLN A 1 74 ? -1.305 -13.915 38.163 1.00 92.75 74 GLN A C 1
ATOM 573 O O . GLN A 1 74 ? -2.146 -13.864 39.061 1.00 92.75 74 GLN A O 1
ATOM 578 N N . VAL A 1 75 ? -1.418 -14.776 37.148 1.00 90.31 75 VAL A N 1
ATOM 579 C CA . VAL A 1 75 ? -2.509 -15.763 37.031 1.00 90.31 75 VAL A CA 1
ATOM 580 C C . VAL A 1 75 ? -2.494 -16.704 38.237 1.00 90.31 75 VAL A C 1
ATOM 582 O O . VAL A 1 75 ? -3.514 -16.867 38.912 1.00 90.31 75 VAL A O 1
ATOM 585 N N . ALA A 1 76 ? -1.323 -17.232 38.604 1.00 91.56 76 ALA A N 1
ATOM 586 C CA . ALA A 1 76 ? -1.145 -18.056 39.798 1.00 91.56 76 ALA A CA 1
ATOM 587 C C . ALA A 1 76 ? -1.441 -17.303 41.112 1.00 91.56 76 ALA A C 1
ATOM 589 O O . ALA A 1 76 ? -1.784 -17.926 42.121 1.00 91.56 76 ALA A O 1
ATOM 590 N N . ARG A 1 77 ? -1.308 -15.969 41.139 1.00 91.19 77 ARG A N 1
ATOM 591 C CA . ARG A 1 77 ? -1.664 -15.123 42.292 1.00 91.19 77 ARG A CA 1
ATOM 592 C C . ARG A 1 77 ? -3.171 -14.866 42.378 1.00 91.19 77 ARG A C 1
ATOM 594 O O . ARG A 1 77 ? -3.738 -15.016 43.456 1.00 91.19 77 ARG A O 1
ATOM 601 N N . VAL A 1 78 ? -3.825 -14.539 41.261 1.00 89.88 78 VAL A N 1
ATOM 602 C CA . VAL A 1 78 ? -5.290 -14.374 41.182 1.00 89.88 78 VAL A CA 1
ATOM 603 C C . VAL A 1 78 ? -5.994 -15.682 41.546 1.00 89.88 78 VAL A C 1
ATOM 605 O O . VAL A 1 78 ? -6.935 -15.662 42.336 1.00 89.88 78 VAL A O 1
ATOM 608 N N . LYS A 1 79 ? -5.503 -16.827 41.047 1.00 91.88 79 LYS A N 1
ATOM 609 C CA . LYS A 1 79 ? -6.042 -18.152 41.386 1.00 91.88 79 LYS A CA 1
ATOM 610 C C . LYS A 1 79 ? -5.982 -18.425 42.895 1.00 91.88 79 LYS A C 1
ATOM 612 O O . LYS A 1 79 ? -7.013 -18.716 43.492 1.00 91.88 79 LYS A O 1
ATOM 617 N N . ARG A 1 80 ? -4.813 -18.231 43.523 1.00 91.81 80 ARG A N 1
ATOM 618 C CA . ARG A 1 80 ? -4.633 -18.405 44.978 1.00 91.81 80 ARG A CA 1
ATOM 619 C C . ARG A 1 80 ? -5.554 -17.500 45.802 1.00 91.81 80 ARG A C 1
ATOM 621 O O . ARG A 1 80 ? -6.185 -17.983 46.734 1.00 91.81 80 ARG A O 1
ATOM 628 N N . LEU A 1 81 ? -5.705 -16.227 45.424 1.00 89.06 81 LEU A N 1
ATOM 629 C CA . LEU A 1 81 ? -6.628 -15.306 46.104 1.00 89.06 81 LEU A CA 1
ATOM 630 C C . LEU A 1 81 ? -8.095 -15.761 45.994 1.00 89.06 81 LEU A C 1
ATOM 632 O O . LEU A 1 81 ? -8.825 -15.694 46.981 1.00 89.06 81 LEU A O 1
ATOM 636 N N . LYS A 1 82 ? -8.528 -16.278 44.834 1.00 88.06 82 LYS A N 1
ATOM 637 C CA . LYS A 1 82 ? -9.880 -16.849 44.674 1.00 88.06 82 LYS A CA 1
ATOM 638 C C . LYS A 1 82 ? -10.079 -18.110 45.521 1.00 88.06 82 LYS A C 1
ATOM 640 O O . LYS A 1 82 ? -11.116 -18.244 46.163 1.00 88.06 82 LYS A O 1
ATOM 645 N N . GLU A 1 83 ? -9.083 -18.992 45.588 1.00 88.56 83 GLU A N 1
ATOM 646 C CA . GLU A 1 83 ? -9.108 -20.199 46.431 1.00 88.56 83 GLU A CA 1
ATOM 647 C C . GLU A 1 83 ? -9.095 -19.888 47.940 1.00 88.56 83 GLU A C 1
ATOM 649 O O . GLU A 1 83 ? -9.665 -20.641 48.728 1.00 88.56 83 GLU A O 1
ATOM 654 N N . GLU A 1 84 ? -8.439 -18.807 48.374 1.00 85.25 84 GLU A N 1
ATOM 655 C CA . GLU A 1 84 ? -8.461 -18.334 49.769 1.00 85.25 84 GLU A CA 1
ATOM 656 C C . GLU A 1 84 ? -9.805 -17.705 50.157 1.00 85.25 84 GLU A C 1
ATOM 658 O O . GLU A 1 84 ? -10.287 -17.928 51.268 1.00 85.25 84 GLU A O 1
ATOM 663 N N . ILE A 1 85 ? -10.422 -16.941 49.249 1.00 83.31 85 ILE A N 1
ATOM 664 C CA . ILE A 1 85 ? -11.758 -16.365 49.453 1.00 83.31 85 ILE A CA 1
ATOM 665 C C . ILE A 1 85 ? -12.814 -17.481 49.479 1.00 83.31 85 ILE A C 1
ATOM 667 O O . ILE A 1 85 ? -13.622 -17.523 50.403 1.00 83.31 85 ILE A O 1
ATOM 671 N N . GLY A 1 86 ? -12.759 -18.432 48.538 1.00 80.69 86 GLY A N 1
ATOM 672 C CA . GLY A 1 86 ? -13.679 -19.575 48.482 1.00 80.69 86 GLY A CA 1
ATOM 673 C C . GLY A 1 86 ? -13.643 -20.437 49.748 1.00 80.69 86 GLY A C 1
ATOM 674 O O . GLY A 1 86 ? -14.679 -20.650 50.369 1.00 80.69 86 GLY A O 1
ATOM 675 N N . ARG A 1 87 ? -12.447 -20.834 50.209 1.00 80.06 87 ARG A N 1
ATOM 676 C CA . ARG A 1 87 ? -12.279 -21.624 51.449 1.00 80.06 87 ARG A CA 1
ATOM 677 C C . ARG A 1 87 ? -12.711 -20.900 52.729 1.00 80.06 87 ARG A C 1
ATOM 679 O O . ARG A 1 87 ? -12.890 -21.549 53.753 1.00 80.06 87 ARG A O 1
ATOM 686 N N . ARG A 1 88 ? -12.849 -19.568 52.710 1.00 66.25 88 ARG A N 1
ATOM 687 C CA . ARG A 1 88 ? -13.410 -18.800 53.837 1.00 66.25 88 ARG A CA 1
ATOM 688 C C . ARG A 1 88 ? -14.906 -18.545 53.712 1.00 66.25 88 ARG A C 1
ATOM 690 O O . ARG A 1 88 ? -15.552 -18.439 54.748 1.00 66.25 88 ARG A O 1
ATOM 697 N N . ALA A 1 89 ? -15.455 -18.506 52.497 1.00 60.03 89 ALA A N 1
ATOM 698 C CA . ALA A 1 89 ? -16.895 -18.376 52.266 1.00 60.03 89 ALA A CA 1
ATOM 699 C C . ALA A 1 89 ? -17.699 -19.513 52.929 1.00 60.03 89 ALA A C 1
ATOM 701 O O . ALA A 1 89 ? -18.802 -19.285 53.416 1.00 60.03 89 ALA A O 1
ATOM 702 N N . GLU A 1 90 ? -17.105 -20.707 53.039 1.00 62.16 90 GLU A N 1
ATOM 703 C CA . GLU A 1 90 ? -17.647 -21.862 53.775 1.00 62.16 90 GLU A CA 1
ATOM 704 C C . GLU A 1 90 ? -17.738 -21.646 55.305 1.00 62.16 90 GLU A C 1
ATOM 706 O O . GLU A 1 90 ? -18.402 -22.417 55.993 1.00 62.16 90 GLU A O 1
ATOM 711 N N . GLY A 1 91 ? -17.106 -20.594 55.848 1.00 58.22 91 GLY A N 1
ATOM 712 C CA . GLY A 1 91 ? -17.110 -20.241 57.276 1.00 58.22 91 GLY A CA 1
ATOM 713 C C . GLY A 1 91 ? -17.569 -18.811 57.610 1.00 58.22 91 GLY A C 1
ATOM 714 O O . GLY A 1 91 ? -17.576 -18.446 58.785 1.00 58.22 91 GLY A O 1
ATOM 715 N N . GLY A 1 92 ? -17.936 -17.987 56.622 1.00 59.75 92 GLY A N 1
ATOM 716 C CA . GLY A 1 92 ? -18.389 -16.603 56.824 1.00 59.75 92 GLY A CA 1
ATOM 717 C C . GLY A 1 92 ? -18.234 -15.715 55.582 1.00 59.75 92 GLY A C 1
ATOM 718 O O . GLY A 1 92 ? -17.594 -16.096 54.608 1.00 59.75 92 GLY A O 1
ATOM 719 N N . GLN A 1 93 ? -18.818 -14.511 55.595 1.00 57.34 93 GLN A N 1
ATOM 720 C CA . GLN A 1 93 ? -18.742 -13.598 54.442 1.00 57.34 93 GLN A CA 1
ATOM 721 C C . GLN A 1 93 ? -17.302 -13.107 54.155 1.00 57.34 93 GLN A C 1
ATOM 723 O O . GLN A 1 93 ? -16.544 -12.857 55.099 1.00 57.34 93 GLN A O 1
ATOM 728 N N . PRO A 1 94 ? -16.923 -12.914 52.871 1.00 63.06 94 PRO A N 1
ATOM 729 C CA . PRO A 1 94 ? -15.630 -12.346 52.493 1.00 63.06 94 PRO A CA 1
ATOM 730 C C . PRO A 1 94 ? -15.384 -10.976 53.130 1.00 63.06 94 PRO A C 1
ATOM 732 O O . PRO A 1 94 ? -16.281 -10.140 53.222 1.00 63.06 94 PRO A O 1
ATOM 735 N N . THR A 1 95 ? -14.148 -10.711 53.554 1.00 73.69 95 THR A N 1
ATOM 736 C CA . THR A 1 95 ? -13.796 -9.392 54.096 1.00 73.69 95 THR A CA 1
ATOM 737 C C . THR A 1 95 ? -13.561 -8.399 52.954 1.00 73.69 95 THR A C 1
ATOM 739 O O . THR A 1 95 ? -12.824 -8.712 52.020 1.00 73.69 95 THR A O 1
ATOM 742 N N . SER A 1 96 ? -14.089 -7.175 53.064 1.00 74.62 96 SER A N 1
ATOM 743 C CA . SER A 1 96 ? -13.928 -6.091 52.068 1.00 74.62 96 SER A CA 1
ATOM 744 C C . SER A 1 96 ? -12.468 -5.854 51.621 1.00 74.62 96 SER A C 1
ATOM 746 O O . SER A 1 96 ? -12.196 -5.545 50.460 1.00 74.62 96 SER A O 1
ATOM 748 N N . GLU A 1 97 ? -11.495 -6.070 52.513 1.00 80.94 97 GLU A N 1
ATOM 749 C CA . GLU A 1 97 ? -10.065 -5.969 52.196 1.00 80.94 97 GLU A CA 1
ATOM 750 C C . GLU A 1 97 ? -9.570 -7.068 51.228 1.00 80.94 97 GLU A C 1
ATOM 752 O O . GLU A 1 97 ? -8.664 -6.833 50.426 1.00 80.94 97 GLU A O 1
ATOM 757 N N . GLN A 1 98 ? -10.154 -8.271 51.275 1.00 78.38 98 GLN A N 1
ATOM 758 C CA . GLN A 1 98 ? -9.796 -9.391 50.395 1.00 78.38 98 GLN A CA 1
ATOM 759 C C . GLN A 1 98 ? -10.354 -9.192 48.983 1.00 78.38 98 GLN A C 1
ATOM 761 O O . GLN A 1 98 ? -9.631 -9.401 48.009 1.00 78.38 98 GLN A O 1
ATOM 766 N N . GLU A 1 99 ? -11.601 -8.726 48.868 1.00 80.19 99 GLU A N 1
ATOM 767 C CA . GLU A 1 99 ? -12.211 -8.360 47.583 1.00 80.19 99 GLU A CA 1
ATOM 768 C C . GLU A 1 99 ? -11.401 -7.260 46.887 1.00 80.19 99 GLU A C 1
ATOM 770 O O . GLU A 1 99 ? -11.095 -7.366 45.699 1.00 80.19 99 GLU A O 1
ATOM 775 N N . LYS A 1 100 ? -10.948 -6.254 47.648 1.00 86.94 100 LYS A N 1
ATOM 776 C CA . LYS A 1 100 ? -10.058 -5.204 47.144 1.00 86.94 100 LYS A CA 1
ATOM 777 C C . LYS A 1 100 ? -8.724 -5.767 46.630 1.00 86.94 100 LYS A C 1
ATOM 779 O O . LYS A 1 100 ? -8.319 -5.436 45.517 1.00 86.94 100 LYS A O 1
ATOM 784 N N . LYS A 1 101 ? -8.070 -6.663 47.381 1.00 87.19 101 LYS A N 1
ATOM 785 C CA . LYS A 1 101 ? -6.819 -7.330 46.954 1.00 87.19 101 LYS A CA 1
ATOM 786 C C . LYS A 1 101 ? -7.002 -8.186 45.696 1.00 87.19 101 LYS A C 1
ATOM 788 O O . LYS A 1 101 ? -6.095 -8.233 44.862 1.00 87.19 101 LYS A O 1
ATOM 793 N N . LEU A 1 102 ? -8.155 -8.841 45.541 1.00 87.44 102 LEU A N 1
ATOM 794 C CA . LEU A 1 102 ? -8.499 -9.586 44.330 1.00 87.44 102 LEU A CA 1
ATOM 795 C C . LEU A 1 102 ? -8.702 -8.641 43.135 1.00 87.44 102 LEU A C 1
ATOM 797 O O . LEU A 1 102 ? -8.079 -8.847 42.094 1.00 87.44 102 LEU A O 1
ATOM 801 N N . ALA A 1 103 ? -9.492 -7.577 43.297 1.00 86.50 103 ALA A N 1
ATOM 802 C CA . ALA A 1 103 ? -9.739 -6.583 42.252 1.00 86.50 103 ALA A CA 1
ATOM 803 C C . ALA A 1 103 ? -8.445 -5.885 41.788 1.00 86.50 103 ALA A C 1
ATOM 805 O O . ALA A 1 103 ? -8.225 -5.710 40.590 1.00 86.50 103 ALA A O 1
ATOM 806 N N . GLU A 1 104 ? -7.540 -5.547 42.714 1.00 90.50 104 GLU A N 1
ATOM 807 C CA . GLU A 1 104 ? -6.214 -4.999 42.398 1.00 90.50 104 GLU A CA 1
ATOM 808 C C . GLU A 1 104 ? -5.339 -5.992 41.611 1.00 90.50 104 GLU A C 1
ATOM 810 O O . GLU A 1 104 ? -4.643 -5.594 40.670 1.00 90.50 104 GLU A O 1
ATOM 815 N N . ALA A 1 105 ? -5.385 -7.286 41.952 1.00 88.75 105 ALA A N 1
ATOM 816 C CA . ALA A 1 105 ? -4.659 -8.331 41.233 1.00 88.75 105 ALA A CA 1
ATOM 817 C C . ALA A 1 105 ? -5.217 -8.553 39.814 1.00 88.75 105 ALA A C 1
ATOM 819 O O . ALA A 1 105 ? -4.444 -8.605 38.857 1.00 88.75 105 ALA A O 1
ATOM 820 N N . GLU A 1 106 ? -6.542 -8.594 39.648 1.00 87.88 106 GLU A N 1
ATOM 821 C CA . GLU A 1 106 ? -7.186 -8.688 38.331 1.00 87.88 106 GLU A CA 1
ATOM 822 C C . GLU A 1 106 ? -6.924 -7.443 37.467 1.00 87.88 106 GLU A C 1
ATOM 824 O O . GLU A 1 106 ? -6.642 -7.561 36.273 1.00 87.88 106 GLU A O 1
ATOM 829 N N . ALA A 1 107 ? -6.926 -6.245 38.061 1.00 87.62 107 ALA A N 1
ATOM 830 C CA . ALA A 1 107 ? -6.561 -5.005 37.377 1.00 87.62 107 ALA A CA 1
ATOM 831 C C . ALA A 1 107 ? -5.068 -4.940 36.998 1.00 87.62 107 ALA A C 1
ATOM 833 O O . ALA A 1 107 ? -4.705 -4.255 36.037 1.00 87.62 107 ALA A O 1
ATOM 834 N N . ARG A 1 108 ? -4.176 -5.626 37.727 1.00 92.19 108 ARG A N 1
ATOM 835 C CA . ARG A 1 108 ? -2.766 -5.782 37.326 1.00 92.19 108 ARG A CA 1
ATOM 836 C C . ARG A 1 108 ? -2.619 -6.790 36.184 1.00 92.19 108 ARG A C 1
ATOM 838 O O . ARG A 1 108 ? -1.932 -6.474 35.218 1.00 92.19 108 ARG A O 1
ATOM 845 N N . TYR A 1 109 ? -3.304 -7.933 36.249 1.00 87.75 109 TYR A N 1
ATOM 846 C CA . TYR A 1 109 ? -3.336 -8.921 35.164 1.00 87.75 109 TYR A CA 1
ATOM 847 C C . TYR A 1 109 ? -3.840 -8.309 33.846 1.00 87.75 109 TYR A C 1
ATOM 849 O O . TYR A 1 109 ? -3.167 -8.429 32.826 1.00 87.75 109 TYR A O 1
ATOM 857 N N . LYS A 1 110 ? -4.959 -7.565 33.871 1.00 86.25 110 LYS A N 1
ATOM 858 C CA . LYS A 1 110 ? -5.491 -6.867 32.683 1.00 86.25 110 LYS A CA 1
ATOM 859 C C . LYS A 1 110 ? -4.478 -5.901 32.057 1.00 86.25 110 LYS A C 1
ATOM 861 O O . LYS A 1 110 ? -4.361 -5.860 30.838 1.00 86.25 110 LYS A O 1
ATOM 866 N N . ARG A 1 111 ? -3.732 -5.149 32.879 1.00 91.50 111 ARG A N 1
ATOM 867 C CA . ARG A 1 111 ? -2.691 -4.223 32.401 1.00 91.50 111 ARG A CA 1
ATOM 868 C C . ARG A 1 111 ? -1.505 -4.956 31.774 1.00 91.50 111 ARG A C 1
ATOM 870 O O . ARG A 1 111 ? -1.133 -4.612 30.661 1.00 91.50 111 ARG A O 1
ATOM 877 N N . LEU A 1 112 ? -0.965 -5.979 32.442 1.00 88.06 112 LEU A N 1
ATOM 878 C CA . LEU A 1 112 ? 0.139 -6.788 31.905 1.00 88.06 112 LEU A CA 1
ATOM 879 C C . LEU A 1 112 ? -0.235 -7.457 30.580 1.00 88.06 112 LEU A C 1
ATOM 881 O O . LEU A 1 112 ? 0.544 -7.412 29.633 1.00 88.06 112 LEU A O 1
ATOM 885 N N . ARG A 1 113 ? -1.448 -8.016 30.493 1.00 87.44 113 ARG A N 1
ATOM 886 C CA . ARG A 1 113 ? -1.964 -8.614 29.260 1.00 87.44 113 ARG A CA 1
ATOM 887 C C . ARG A 1 113 ? -2.029 -7.599 28.114 1.00 87.44 113 ARG A C 1
ATOM 889 O O . ARG A 1 113 ? -1.553 -7.911 27.031 1.00 87.44 113 ARG A O 1
ATOM 896 N N . LEU A 1 114 ? -2.555 -6.396 28.358 1.00 81.50 114 LEU A N 1
ATOM 897 C CA . LEU A 1 114 ? -2.600 -5.335 27.344 1.00 81.50 114 LEU A CA 1
ATOM 898 C C . LEU A 1 114 ? -1.188 -4.943 26.875 1.00 81.50 114 LEU A C 1
ATOM 900 O O . LEU A 1 114 ? -0.951 -4.826 25.679 1.00 81.50 114 LEU A O 1
ATOM 904 N N . THR A 1 115 ? -0.231 -4.800 27.800 1.00 85.75 115 THR A N 1
ATOM 905 C CA . THR A 1 115 ? 1.175 -4.518 27.461 1.00 85.75 115 THR A CA 1
ATOM 906 C C . THR A 1 115 ? 1.805 -5.631 26.618 1.00 85.75 115 THR A C 1
ATOM 908 O O . THR A 1 115 ? 2.527 -5.333 25.669 1.00 85.75 115 THR A O 1
ATOM 911 N N . ALA A 1 116 ? 1.514 -6.900 26.917 1.00 83.44 116 ALA A N 1
ATOM 912 C CA . ALA A 1 116 ? 1.987 -8.032 26.121 1.00 83.44 116 ALA A CA 1
ATOM 913 C C . ALA A 1 116 ? 1.342 -8.076 24.723 1.00 83.44 116 ALA A C 1
ATOM 915 O O . ALA A 1 116 ? 2.043 -8.318 23.744 1.00 83.44 116 ALA A O 1
ATOM 916 N N . GLU A 1 117 ? 0.042 -7.784 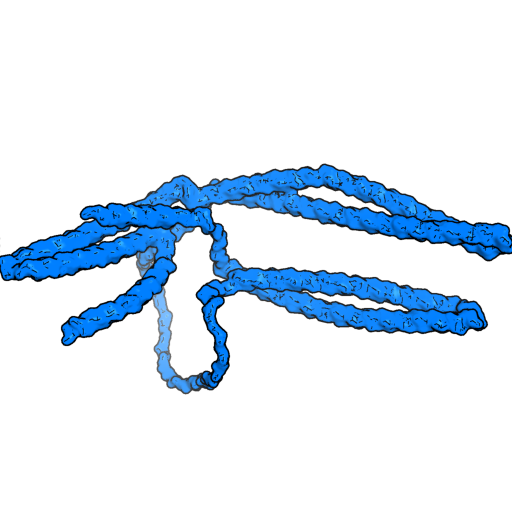24.602 1.00 80.88 117 GLU A N 1
ATOM 917 C CA . GLU A 1 117 ? -0.651 -7.688 23.309 1.00 80.88 117 GLU A CA 1
ATOM 918 C C . GLU A 1 117 ? -0.033 -6.585 22.421 1.00 80.88 117 GLU A C 1
ATOM 920 O O . GLU A 1 117 ? 0.286 -6.853 21.262 1.00 80.88 117 GLU A O 1
ATOM 925 N N . THR A 1 118 ? 0.254 -5.393 22.967 1.00 84.31 118 THR A N 1
ATOM 926 C CA . THR A 1 118 ? 0.988 -4.333 22.243 1.00 84.31 118 THR A CA 1
ATOM 927 C C . THR A 1 118 ? 2.412 -4.767 21.868 1.00 84.31 118 THR A C 1
ATOM 929 O O . THR A 1 118 ? 2.839 -4.568 20.731 1.00 84.31 118 THR A O 1
ATOM 932 N N . GLY A 1 119 ? 3.151 -5.400 22.787 1.00 81.00 119 GLY A N 1
ATOM 933 C CA . GLY A 1 119 ? 4.518 -5.870 22.532 1.00 81.00 119 GLY A CA 1
ATOM 934 C C . GLY A 1 119 ? 4.601 -6.906 21.404 1.00 81.00 119 GLY A C 1
ATOM 935 O O . GLY A 1 119 ? 5.508 -6.850 20.574 1.00 81.00 119 GLY A O 1
ATOM 936 N N . LEU A 1 120 ? 3.617 -7.805 21.309 1.00 84.38 120 LEU A N 1
ATOM 937 C CA . LEU A 1 120 ? 3.509 -8.771 20.212 1.00 84.38 120 LEU A CA 1
ATOM 938 C C . LEU A 1 120 ? 3.234 -8.095 18.858 1.00 84.38 120 LEU A C 1
ATOM 940 O O . LEU A 1 120 ? 3.786 -8.529 17.845 1.00 84.38 120 LEU A O 1
ATOM 944 N N . GLN A 1 121 ? 2.440 -7.018 18.825 1.00 81.38 121 GLN A N 1
ATOM 945 C CA . GLN A 1 121 ? 2.236 -6.219 17.608 1.00 81.38 121 GLN A CA 1
ATOM 946 C C . GLN A 1 121 ? 3.524 -5.510 17.166 1.00 81.38 121 GLN A C 1
ATOM 948 O O . GLN A 1 121 ? 3.861 -5.533 15.981 1.00 81.38 121 GLN A O 1
ATOM 953 N N . GLU A 1 122 ? 4.289 -4.940 18.103 1.00 83.56 122 GLU A N 1
ATOM 954 C CA . GLU A 1 122 ? 5.595 -4.348 17.791 1.00 83.56 122 GLU A CA 1
ATOM 955 C C . GLU A 1 122 ? 6.559 -5.390 17.199 1.00 83.56 122 GLU A C 1
ATOM 957 O O . GLU A 1 122 ? 7.140 -5.151 16.138 1.00 83.56 122 GLU A O 1
ATOM 962 N N . ILE A 1 123 ? 6.667 -6.574 17.816 1.00 87.00 123 ILE A N 1
ATOM 963 C CA . ILE A 1 123 ? 7.481 -7.701 17.323 1.00 87.00 123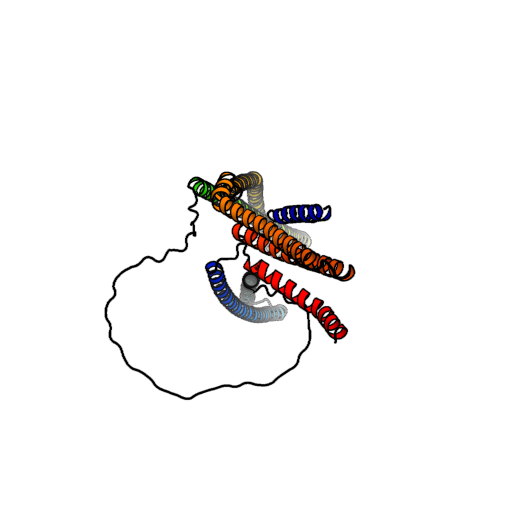 ILE A CA 1
ATOM 964 C C . ILE A 1 123 ? 7.063 -8.117 15.906 1.00 87.00 123 ILE A C 1
ATOM 966 O O . ILE A 1 123 ? 7.926 -8.319 15.048 1.00 87.00 123 ILE A O 1
ATOM 970 N N . ALA A 1 124 ? 5.759 -8.221 15.632 1.00 83.12 124 ALA A N 1
ATOM 971 C CA . ALA A 1 124 ? 5.254 -8.550 14.300 1.00 83.12 124 ALA A CA 1
ATOM 972 C C . ALA A 1 124 ? 5.661 -7.491 13.257 1.00 83.12 124 ALA A C 1
ATOM 974 O O . ALA A 1 124 ? 6.212 -7.842 12.212 1.00 83.12 124 ALA A O 1
ATOM 975 N N . SER A 1 125 ? 5.491 -6.203 13.578 1.00 84.00 125 SER A N 1
ATOM 976 C CA . SER A 1 125 ? 5.874 -5.096 12.689 1.00 84.00 125 SER A CA 1
ATOM 977 C C . SER A 1 125 ? 7.389 -5.031 12.426 1.00 84.00 125 SER A C 1
ATOM 979 O O . SER A 1 125 ? 7.819 -4.756 11.304 1.00 84.00 125 SER A O 1
ATOM 981 N N . LEU A 1 126 ? 8.219 -5.356 13.428 1.00 86.19 126 LEU A N 1
ATOM 982 C CA . LEU A 1 126 ? 9.672 -5.465 13.274 1.00 86.19 126 LEU A CA 1
ATOM 983 C C . LEU A 1 126 ? 10.046 -6.626 12.345 1.00 86.19 126 LEU A C 1
ATOM 985 O O . LEU A 1 126 ? 10.869 -6.437 11.449 1.00 86.19 126 LEU A O 1
ATOM 989 N N . LYS A 1 127 ? 9.416 -7.800 12.499 1.00 90.00 127 LYS A N 1
ATOM 990 C CA . LYS A 1 127 ? 9.638 -8.963 11.619 1.00 90.00 127 LYS A CA 1
ATOM 991 C C . LYS A 1 127 ? 9.267 -8.667 10.168 1.00 90.00 127 LYS A C 1
ATOM 993 O O . LYS A 1 127 ? 10.041 -8.999 9.271 1.00 90.00 127 LYS A O 1
ATOM 998 N N . GLU A 1 128 ? 8.138 -8.006 9.930 1.00 87.19 128 GLU A N 1
ATOM 999 C CA . GLU A 1 128 ? 7.716 -7.595 8.587 1.00 87.19 128 GLU A CA 1
ATOM 1000 C C . GLU A 1 128 ? 8.697 -6.590 7.964 1.00 87.19 128 GLU A C 1
ATOM 1002 O O . GLU A 1 128 ? 9.138 -6.766 6.824 1.00 87.19 128 GLU A O 1
ATOM 1007 N N . ARG A 1 129 ? 9.131 -5.583 8.732 1.00 88.25 129 ARG A N 1
ATOM 1008 C CA . ARG A 1 129 ? 10.107 -4.585 8.273 1.00 88.25 129 ARG A CA 1
ATOM 1009 C C . ARG A 1 129 ? 11.472 -5.206 7.958 1.00 88.25 129 ARG A C 1
ATOM 1011 O O . ARG A 1 129 ? 12.069 -4.861 6.941 1.00 88.25 129 ARG A O 1
ATOM 1018 N N . ILE A 1 130 ? 11.930 -6.160 8.771 1.00 91.06 130 ILE A N 1
ATOM 1019 C CA . ILE A 1 130 ? 13.139 -6.965 8.524 1.00 91.06 130 ILE A CA 1
ATOM 1020 C C . ILE A 1 130 ? 12.995 -7.803 7.246 1.00 91.06 130 ILE A C 1
ATOM 1022 O O . ILE A 1 130 ? 13.928 -7.854 6.445 1.00 91.06 130 ILE A O 1
ATOM 1026 N N . ALA A 1 131 ? 11.845 -8.446 7.025 1.00 88.44 131 ALA A N 1
ATOM 1027 C CA . ALA A 1 131 ? 11.599 -9.253 5.829 1.00 88.44 131 ALA A CA 1
ATOM 1028 C C . ALA A 1 131 ? 11.571 -8.400 4.547 1.00 88.44 131 ALA A C 1
ATOM 1030 O O . ALA A 1 131 ? 12.187 -8.773 3.546 1.00 88.44 131 ALA A O 1
ATOM 1031 N N . SER A 1 132 ? 10.921 -7.233 4.597 1.00 87.38 132 SER A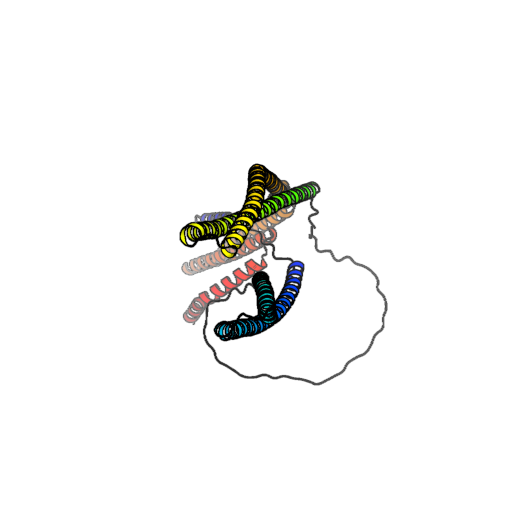 N 1
ATOM 1032 C CA . SER A 1 132 ? 10.915 -6.244 3.512 1.00 87.38 132 SER A CA 1
ATOM 1033 C C . SER A 1 132 ? 12.332 -5.771 3.169 1.00 87.38 132 SER A C 1
ATOM 1035 O O . SER A 1 132 ? 12.747 -5.840 2.012 1.00 87.38 132 SER A O 1
ATOM 1037 N N . LEU A 1 133 ? 13.116 -5.391 4.183 1.00 87.25 133 LEU A N 1
ATOM 1038 C CA . LEU A 1 133 ? 14.483 -4.908 4.001 1.00 87.25 133 LEU A CA 1
ATOM 1039 C C . LEU A 1 133 ? 15.420 -5.999 3.460 1.00 87.25 133 LEU A C 1
ATOM 1041 O O . LEU A 1 133 ? 16.173 -5.749 2.527 1.00 87.25 133 LEU A O 1
ATOM 1045 N N . ARG A 1 134 ? 15.316 -7.244 3.954 1.00 91.75 134 ARG A N 1
ATOM 1046 C CA . ARG A 1 134 ? 16.044 -8.396 3.383 1.00 91.75 134 ARG A CA 1
ATOM 1047 C C . ARG A 1 134 ? 15.714 -8.610 1.905 1.00 91.75 134 ARG A C 1
ATOM 1049 O O . ARG A 1 134 ? 16.612 -8.912 1.127 1.00 91.75 134 ARG A O 1
ATOM 1056 N N . LYS A 1 135 ? 14.451 -8.431 1.501 1.00 87.88 135 LYS A N 1
ATOM 1057 C CA . LYS A 1 135 ? 14.033 -8.528 0.093 1.00 87.88 135 LYS A CA 1
ATOM 1058 C C . LYS A 1 135 ? 14.605 -7.388 -0.759 1.00 87.88 135 LYS A C 1
ATOM 1060 O O . LYS A 1 135 ? 14.978 -7.631 -1.903 1.00 87.88 135 LYS A O 1
ATOM 1065 N N . GLN A 1 136 ? 14.691 -6.173 -0.215 1.00 83.25 136 GLN A N 1
ATOM 1066 C CA . GLN A 1 136 ? 15.317 -5.024 -0.883 1.00 83.25 136 GLN A CA 1
ATOM 1067 C C . GLN A 1 136 ? 16.828 -5.224 -1.056 1.00 83.25 136 GLN A C 1
ATOM 1069 O O . GLN A 1 136 ? 17.323 -5.075 -2.171 1.00 83.25 136 GLN A O 1
ATOM 1074 N N . ILE A 1 137 ? 17.529 -5.656 -0.002 1.00 87.31 137 ILE A N 1
ATOM 1075 C CA . ILE A 1 137 ? 18.958 -5.998 -0.049 1.00 87.31 137 ILE A CA 1
ATOM 1076 C C . ILE A 1 137 ? 19.200 -7.101 -1.084 1.00 87.31 137 ILE A C 1
ATOM 1078 O O . ILE A 1 137 ? 19.985 -6.891 -1.996 1.00 87.31 137 ILE A O 1
ATOM 1082 N N . ALA A 1 138 ? 18.466 -8.217 -1.040 1.00 84.94 138 ALA A N 1
ATOM 1083 C CA . ALA A 1 138 ? 18.638 -9.310 -2.003 1.00 84.94 138 ALA A CA 1
ATOM 1084 C C . ALA A 1 138 ? 18.389 -8.880 -3.465 1.00 84.94 138 ALA A C 1
ATOM 1086 O O . ALA A 1 138 ? 19.081 -9.339 -4.372 1.00 84.94 138 ALA A O 1
ATOM 1087 N N . ALA A 1 139 ? 17.430 -7.979 -3.712 1.00 80.81 139 ALA A N 1
ATOM 1088 C CA . ALA A 1 139 ? 17.204 -7.414 -5.043 1.00 80.81 139 ALA A CA 1
ATOM 1089 C C . ALA A 1 139 ? 18.352 -6.485 -5.488 1.00 80.81 139 ALA A C 1
ATOM 1091 O O . ALA A 1 139 ? 18.728 -6.492 -6.657 1.00 80.81 139 ALA A O 1
ATOM 1092 N N . ALA A 1 140 ? 18.929 -5.714 -4.564 1.00 79.06 140 ALA A N 1
ATOM 1093 C CA . ALA A 1 140 ? 20.073 -4.844 -4.819 1.00 79.06 140 ALA A CA 1
ATOM 1094 C C . ALA A 1 140 ? 21.380 -5.642 -5.027 1.00 79.06 140 ALA A C 1
ATOM 1096 O O . ALA A 1 140 ? 22.149 -5.333 -5.937 1.00 79.06 140 ALA A O 1
ATOM 1097 N N . GLU A 1 141 ? 21.596 -6.713 -4.257 1.00 83.69 141 GLU A N 1
ATOM 1098 C CA . GLU A 1 141 ? 22.701 -7.667 -4.429 1.00 83.69 141 GLU A CA 1
ATOM 1099 C C . GLU A 1 141 ? 22.599 -8.386 -5.783 1.00 83.69 141 GLU A C 1
ATOM 1101 O O . GLU A 1 141 ? 23.600 -8.503 -6.482 1.00 83.69 141 GLU A O 1
ATOM 1106 N N . ALA A 1 142 ? 21.395 -8.775 -6.222 1.00 81.06 142 ALA A N 1
ATOM 1107 C CA . ALA A 1 142 ? 21.178 -9.388 -7.538 1.00 81.06 142 ALA A CA 1
ATOM 1108 C C . ALA A 1 142 ? 21.486 -8.452 -8.729 1.00 81.06 142 ALA A C 1
ATOM 1110 O O . ALA A 1 142 ? 21.832 -8.935 -9.802 1.00 81.06 142 ALA A O 1
ATOM 1111 N N . ILE A 1 143 ? 21.393 -7.128 -8.549 1.00 78.69 143 ILE A N 1
ATOM 1112 C CA . ILE A 1 143 ? 21.780 -6.118 -9.558 1.00 78.69 143 ILE A CA 1
ATOM 1113 C C . ILE A 1 143 ? 23.308 -5.901 -9.585 1.00 78.69 143 ILE A C 1
ATOM 1115 O O . ILE A 1 143 ? 23.863 -5.463 -10.595 1.00 78.69 143 ILE A O 1
ATOM 1119 N N . LEU A 1 144 ? 23.991 -6.191 -8.474 1.00 69.12 144 LEU A N 1
ATOM 1120 C CA . LEU A 1 144 ? 25.442 -6.043 -8.306 1.00 69.12 144 LEU A CA 1
ATOM 1121 C C . LEU A 1 144 ? 26.239 -7.322 -8.556 1.00 69.12 144 LEU A C 1
ATOM 1123 O O . LEU A 1 144 ? 27.450 -7.234 -8.767 1.00 69.12 144 LEU A O 1
ATOM 1127 N N . ALA A 1 145 ? 25.592 -8.485 -8.510 1.00 71.38 145 ALA A N 1
ATOM 1128 C CA . ALA A 1 145 ? 26.224 -9.755 -8.815 1.00 71.38 145 ALA A CA 1
ATOM 1129 C C . ALA A 1 145 ? 26.860 -9.700 -10.219 1.00 71.38 145 ALA A C 1
ATOM 1131 O O . ALA A 1 145 ? 26.212 -9.234 -11.164 1.00 71.38 145 ALA A O 1
ATOM 1132 N N . PRO A 1 146 ? 28.115 -10.157 -10.390 1.00 52.25 146 PRO A N 1
ATOM 1133 C CA . PRO A 1 146 ? 28.660 -10.344 -11.724 1.00 52.25 146 PRO A CA 1
ATOM 1134 C C . PRO A 1 146 ? 27.778 -11.343 -12.478 1.00 52.25 146 PRO A C 1
ATOM 1136 O O . PRO A 1 146 ? 27.307 -12.329 -11.909 1.00 52.25 146 PRO A O 1
ATOM 1139 N N . VAL A 1 147 ? 27.555 -11.083 -13.767 1.00 46.22 147 VAL A N 1
ATOM 1140 C CA . VAL A 1 147 ? 26.876 -12.030 -14.658 1.00 46.22 147 VAL A CA 1
ATOM 1141 C C . VAL A 1 147 ? 27.867 -13.148 -14.987 1.00 46.22 147 VAL A C 1
ATOM 1143 O O . VAL A 1 147 ? 28.485 -13.156 -16.048 1.00 46.22 147 VAL A O 1
ATOM 1146 N N . ASP A 1 148 ? 28.051 -14.065 -14.037 1.00 36.69 148 ASP A N 1
ATOM 1147 C CA . ASP A 1 148 ? 28.762 -15.322 -14.256 1.00 36.69 148 ASP A CA 1
ATOM 1148 C C . ASP A 1 148 ? 27.874 -16.251 -15.094 1.00 36.69 148 ASP A C 1
ATOM 1150 O O . ASP A 1 148 ? 27.066 -17.032 -14.581 1.00 36.69 148 ASP A O 1
ATOM 1154 N N . GLU A 1 149 ? 28.046 -16.179 -16.415 1.00 38.47 149 GLU A N 1
ATOM 1155 C CA . GLU A 1 149 ? 27.634 -17.232 -17.345 1.00 38.47 149 GLU A CA 1
ATOM 1156 C C . GLU A 1 149 ? 28.493 -18.499 -17.150 1.00 38.47 149 GLU A C 1
ATOM 1158 O O . GLU A 1 149 ? 29.247 -18.888 -18.036 1.00 38.47 149 GLU A O 1
ATOM 1163 N N . THR A 1 150 ? 28.379 -19.170 -16.000 1.00 35.66 150 THR A N 1
ATOM 1164 C CA . THR A 1 150 ? 28.859 -20.553 -15.798 1.00 35.66 150 THR A CA 1
ATOM 1165 C C . THR A 1 150 ? 28.220 -21.182 -14.559 1.00 35.66 150 THR A C 1
ATOM 1167 O O . THR A 1 150 ? 28.723 -21.067 -13.441 1.00 35.66 150 THR A O 1
ATOM 1170 N N . LYS A 1 151 ? 27.110 -21.914 -14.745 1.00 36.38 151 LYS A N 1
ATOM 1171 C CA . LYS A 1 151 ? 26.606 -22.827 -13.704 1.00 36.38 151 LYS A CA 1
ATOM 1172 C C . LYS A 1 151 ? 25.836 -24.045 -14.224 1.00 36.38 151 LYS A C 1
ATOM 1174 O O . LYS A 1 151 ? 24.721 -24.312 -13.787 1.00 36.38 151 LYS A O 1
ATOM 1179 N N . GLU A 1 152 ? 26.487 -24.828 -15.073 1.00 37.72 152 GLU A N 1
ATOM 1180 C CA . GLU A 1 152 ? 26.276 -26.278 -15.167 1.00 37.72 152 GLU A CA 1
ATOM 1181 C C . GLU A 1 152 ? 27.657 -26.957 -15.149 1.00 37.72 152 GLU A C 1
ATOM 1183 O O . GLU A 1 152 ? 28.620 -26.355 -15.617 1.00 37.72 152 GLU A O 1
ATOM 1188 N N . GLU A 1 153 ? 27.738 -28.169 -14.573 1.00 33.34 153 GLU A N 1
ATOM 1189 C CA . GLU A 1 153 ? 28.976 -28.930 -14.266 1.00 33.34 153 GLU A CA 1
ATOM 1190 C C . GLU A 1 153 ? 29.859 -28.301 -13.142 1.00 33.34 153 GLU A C 1
ATOM 1192 O O . GLU A 1 153 ? 30.005 -27.090 -13.043 1.00 33.34 153 GLU A O 1
ATOM 1197 N N . GLU A 1 154 ? 30.449 -29.022 -12.175 1.00 33.09 154 GLU A N 1
ATOM 1198 C CA . GLU A 1 154 ? 30.355 -30.438 -11.776 1.00 33.09 154 GLU A CA 1
ATOM 1199 C C . GLU A 1 154 ? 30.592 -30.587 -10.244 1.00 33.09 154 GLU A C 1
ATOM 1201 O O . GLU A 1 154 ? 30.988 -29.654 -9.545 1.00 33.09 154 GLU A O 1
ATOM 1206 N N . LYS A 1 155 ? 30.312 -31.771 -9.687 1.00 35.22 155 LYS A N 1
ATOM 1207 C CA . LYS A 1 155 ? 30.245 -32.088 -8.251 1.00 35.22 155 LYS A CA 1
ATOM 1208 C C . LYS A 1 155 ? 31.414 -32.984 -7.797 1.00 35.22 155 LYS A C 1
ATOM 1210 O O . LYS A 1 155 ? 31.275 -34.204 -7.853 1.00 35.22 155 LYS A O 1
ATOM 1215 N N . ALA A 1 156 ? 32.498 -32.420 -7.245 1.00 32.50 156 ALA A N 1
ATOM 1216 C CA . ALA A 1 156 ? 33.475 -33.175 -6.434 1.00 32.50 156 ALA A CA 1
ATOM 1217 C C . ALA A 1 156 ? 34.372 -32.301 -5.521 1.00 32.50 156 ALA A C 1
ATOM 1219 O O . ALA A 1 156 ? 34.908 -31.279 -5.930 1.00 32.50 156 ALA A O 1
ATOM 1220 N N . THR A 1 157 ? 34.581 -32.761 -4.286 1.00 30.78 157 THR A N 1
ATOM 1221 C CA . THR A 1 157 ? 35.662 -32.398 -3.327 1.00 30.78 157 THR A CA 1
ATOM 1222 C C . THR A 1 157 ? 36.430 -33.718 -3.026 1.00 30.78 157 THR A C 1
ATOM 1224 O O . THR A 1 157 ? 35.820 -34.763 -3.283 1.00 30.78 157 THR A O 1
ATOM 1227 N N . PRO A 1 158 ? 37.679 -33.782 -2.477 1.00 41.84 158 PRO A N 1
ATOM 1228 C CA . PRO A 1 158 ? 38.284 -32.864 -1.493 1.00 41.84 158 PRO A CA 1
ATOM 1229 C C . PRO A 1 158 ? 39.839 -32.619 -1.732 1.00 41.84 158 PRO A C 1
ATOM 1231 O O . PRO A 1 158 ? 40.195 -32.551 -2.905 1.00 41.84 158 PRO A O 1
ATOM 1234 N N . PRO A 1 159 ? 40.767 -32.371 -0.754 1.00 52.69 159 PRO A N 1
ATOM 1235 C CA . PRO A 1 159 ? 41.790 -31.290 -0.846 1.00 52.69 159 PRO A CA 1
ATOM 1236 C C . PRO A 1 159 ? 43.244 -31.771 -0.460 1.00 52.69 159 PRO A C 1
ATOM 1238 O O . PRO A 1 159 ? 43.528 -32.942 -0.704 1.00 52.69 159 PRO A O 1
ATOM 1241 N N . PRO A 1 160 ? 44.114 -31.043 0.299 1.00 52.62 160 PRO A N 1
ATOM 1242 C CA . PRO A 1 160 ? 44.806 -29.741 0.100 1.00 52.62 160 PRO A CA 1
ATOM 1243 C C . PRO A 1 160 ? 46.370 -29.800 0.192 1.00 52.62 160 PRO A C 1
ATOM 1245 O O . PRO A 1 160 ? 46.920 -30.759 0.722 1.00 52.62 160 PRO A O 1
ATOM 1248 N N . ALA A 1 161 ? 47.072 -28.711 -0.184 1.00 31.42 161 ALA A N 1
ATOM 1249 C CA . ALA A 1 161 ? 48.403 -28.292 0.336 1.00 31.42 161 ALA A CA 1
ATOM 1250 C C . ALA A 1 161 ? 48.659 -26.797 -0.020 1.00 31.42 161 ALA A C 1
ATOM 1252 O O . ALA A 1 161 ? 48.560 -26.433 -1.186 1.00 31.42 161 ALA A O 1
ATOM 1253 N N . GLU A 1 162 ? 48.667 -25.858 0.937 1.00 32.28 162 GLU A N 1
ATOM 1254 C CA . GLU A 1 162 ? 49.822 -25.299 1.692 1.00 32.28 162 GLU A CA 1
ATOM 1255 C C . GLU A 1 162 ? 50.545 -24.077 1.051 1.00 32.28 162 GLU A C 1
ATOM 1257 O O . GLU A 1 162 ? 51.199 -24.160 0.016 1.00 32.28 162 GLU A O 1
ATOM 1262 N N . THR A 1 163 ? 50.439 -22.926 1.732 1.00 33.88 163 THR A N 1
ATOM 1263 C CA . THR A 1 163 ? 51.288 -21.705 1.661 1.00 33.88 163 THR A CA 1
ATOM 1264 C C . THR A 1 163 ? 52.630 -21.934 2.411 1.00 33.88 163 THR A C 1
ATOM 1266 O O . THR A 1 163 ? 52.659 -22.892 3.184 1.00 33.88 163 THR A O 1
ATOM 1269 N N . PRO A 1 164 ? 53.722 -21.111 2.304 1.00 41.94 164 PRO A N 1
ATOM 1270 C CA . PRO A 1 164 ? 53.709 -19.633 2.434 1.00 41.94 164 PRO A CA 1
ATOM 1271 C C . PRO A 1 164 ? 54.804 -18.805 1.680 1.00 41.94 164 PRO A C 1
ATOM 1273 O O . PRO A 1 164 ? 55.673 -19.325 0.988 1.00 41.94 164 PRO A O 1
ATOM 1276 N N . ALA A 1 165 ? 54.760 -17.474 1.861 1.00 33.34 165 ALA A N 1
ATOM 1277 C CA . ALA A 1 165 ? 55.830 -16.479 1.589 1.00 33.34 165 ALA A CA 1
ATOM 1278 C C . ALA A 1 165 ? 56.733 -16.286 2.862 1.00 33.34 165 ALA A C 1
ATOM 1280 O O . ALA A 1 165 ? 56.429 -16.984 3.834 1.00 33.34 165 ALA A O 1
ATOM 1281 N N . PRO A 1 166 ? 57.759 -15.381 2.986 1.00 46.22 166 PRO A N 1
ATOM 1282 C CA . PRO A 1 166 ? 58.099 -14.167 2.202 1.00 46.22 166 PRO A CA 1
ATOM 1283 C C . PRO A 1 166 ? 59.628 -13.875 1.951 1.00 46.22 166 PRO A C 1
ATOM 1285 O O . PRO A 1 166 ? 60.465 -14.765 2.024 1.00 46.22 166 PRO A O 1
ATOM 1288 N N . ALA A 1 167 ? 59.955 -12.613 1.594 1.00 35.62 167 ALA A N 1
ATOM 1289 C CA . ALA A 1 167 ? 61.248 -11.997 1.169 1.00 35.62 167 ALA A CA 1
ATOM 1290 C C . ALA A 1 167 ? 62.288 -11.768 2.330 1.00 35.62 167 ALA A C 1
ATOM 1292 O O . ALA A 1 167 ? 62.029 -12.335 3.392 1.00 35.62 167 ALA A O 1
ATOM 1293 N N . PRO A 1 168 ? 63.397 -10.946 2.266 1.00 53.94 168 PRO A N 1
ATOM 1294 C CA . PRO A 1 168 ? 63.931 -10.013 1.223 1.00 53.94 168 PRO A CA 1
ATOM 1295 C C . PRO A 1 168 ? 65.492 -9.915 1.051 1.00 53.94 168 PRO A C 1
ATOM 1297 O O . PRO A 1 168 ? 66.236 -10.518 1.819 1.00 53.94 168 PRO A O 1
ATOM 1300 N N . THR A 1 169 ? 66.020 -9.066 0.130 1.00 31.80 169 THR A N 1
ATOM 1301 C CA . THR A 1 169 ? 67.293 -8.288 0.331 1.00 31.80 169 THR A CA 1
ATOM 1302 C C . THR A 1 169 ? 67.591 -7.137 -0.679 1.00 31.80 169 THR A C 1
ATOM 1304 O O . THR A 1 169 ? 67.474 -7.293 -1.886 1.00 31.80 169 THR A O 1
ATOM 1307 N N . SER A 1 170 ? 68.008 -5.996 -0.105 1.00 34.00 170 SER A N 1
ATOM 1308 C CA . SER A 1 170 ? 68.571 -4.682 -0.554 1.00 34.00 170 SER A CA 1
ATOM 1309 C C . SER A 1 170 ? 69.800 -4.631 -1.521 1.00 34.00 170 SER A C 1
ATOM 1311 O O . SER A 1 170 ? 70.353 -5.697 -1.779 1.00 34.00 170 SER A O 1
ATOM 1313 N N . PRO A 1 171 ? 70.408 -3.447 -1.878 1.00 48.72 171 PRO A N 1
ATOM 1314 C CA . PRO A 1 171 ? 69.922 -2.036 -2.001 1.00 48.72 171 PRO A CA 1
ATOM 1315 C C . PRO A 1 171 ? 70.573 -1.144 -3.133 1.00 48.72 171 PRO A C 1
ATOM 1317 O O . PRO A 1 171 ? 71.504 -1.554 -3.815 1.00 48.72 171 PRO A O 1
ATOM 1320 N N . ALA A 1 172 ? 70.186 0.152 -3.144 1.00 31.33 172 ALA A N 1
ATOM 1321 C CA . ALA A 1 172 ? 71.005 1.377 -3.380 1.00 31.33 172 ALA A CA 1
ATOM 1322 C C . ALA A 1 172 ? 71.171 1.999 -4.797 1.00 31.33 172 ALA A C 1
ATOM 1324 O O . ALA A 1 172 ? 71.621 1.353 -5.737 1.00 31.33 172 ALA A O 1
ATOM 1325 N N . GLY A 1 173 ? 70.915 3.322 -4.892 1.00 28.75 173 GLY A N 1
ATOM 1326 C CA . GLY A 1 173 ? 71.241 4.174 -6.054 1.00 28.75 173 GLY A CA 1
ATOM 1327 C C . GLY A 1 173 ? 70.441 5.493 -6.181 1.00 28.75 173 GLY A C 1
ATOM 1328 O O . GLY A 1 173 ? 69.510 5.562 -6.972 1.00 28.75 173 GLY A O 1
ATOM 1329 N N . LEU A 1 174 ? 70.823 6.542 -5.441 1.00 34.00 174 LEU A N 1
ATOM 1330 C CA . LEU A 1 174 ? 70.452 7.970 -5.624 1.00 34.00 174 LEU A CA 1
ATOM 1331 C C . LEU A 1 174 ? 71.747 8.797 -5.426 1.00 34.00 174 LEU A C 1
ATOM 1333 O O . LEU A 1 174 ? 72.596 8.314 -4.669 1.00 34.00 174 LEU A O 1
ATOM 1337 N N . PRO A 1 175 ? 71.967 9.958 -6.089 1.00 44.84 175 PRO A N 1
ATOM 1338 C CA . PRO A 1 175 ? 71.058 11.123 -6.150 1.00 44.84 175 PRO A CA 1
ATOM 1339 C C . PRO A 1 175 ? 70.862 11.653 -7.607 1.00 44.84 175 PRO A C 1
ATOM 1341 O O . PRO A 1 175 ? 71.135 10.906 -8.540 1.00 44.84 175 PRO A O 1
ATOM 1344 N N . GLU A 1 176 ? 70.359 12.856 -7.942 1.00 31.28 176 GLU A N 1
ATOM 1345 C CA . GLU A 1 176 ? 69.956 14.060 -7.175 1.00 31.28 176 GLU A CA 1
ATOM 1346 C C . GLU A 1 176 ? 68.836 14.861 -7.908 1.00 31.28 176 GLU A C 1
ATOM 1348 O O . GLU A 1 176 ? 68.172 14.326 -8.794 1.00 31.28 176 GLU A O 1
ATOM 1353 N N . LEU A 1 177 ? 68.626 16.143 -7.565 1.00 39.06 177 LEU A N 1
ATOM 1354 C CA . LEU A 1 177 ? 67.759 17.113 -8.266 1.00 39.06 177 LEU A CA 1
ATOM 1355 C C . LEU A 1 177 ? 68.555 18.385 -8.622 1.00 39.06 177 LEU A C 1
ATOM 1357 O O . LEU A 1 177 ? 69.472 18.749 -7.886 1.00 39.06 177 LEU A O 1
ATOM 1361 N N . PRO A 1 178 ? 68.176 19.115 -9.690 1.00 36.66 178 PRO A N 1
ATOM 1362 C CA . PRO A 1 178 ? 67.565 20.427 -9.427 1.00 36.66 178 PRO A CA 1
ATOM 1363 C C . PRO A 1 178 ? 66.418 20.829 -10.383 1.00 36.66 178 PRO A C 1
ATOM 1365 O O . PRO A 1 178 ? 66.284 20.332 -11.498 1.00 36.66 178 PRO A O 1
ATOM 1368 N N . LEU A 1 179 ? 65.599 21.785 -9.930 1.00 38.06 179 LEU A N 1
ATOM 1369 C CA . LEU A 1 179 ? 64.508 22.419 -10.686 1.00 38.06 179 LEU A CA 1
ATOM 1370 C C . LEU A 1 179 ? 65.013 23.437 -11.726 1.00 38.06 179 LEU A C 1
ATOM 1372 O O . LEU A 1 179 ? 65.833 24.277 -11.363 1.00 38.06 179 LEU A O 1
ATOM 1376 N N . ALA A 1 180 ? 64.403 23.482 -12.923 1.00 30.56 180 ALA A N 1
ATOM 1377 C CA . ALA A 1 180 ? 64.086 24.730 -13.648 1.00 30.56 180 ALA A CA 1
ATOM 1378 C C . ALA A 1 180 ? 63.194 24.526 -14.901 1.00 30.56 180 ALA A C 1
ATOM 1380 O O . ALA A 1 180 ? 63.300 23.522 -15.597 1.00 30.56 180 ALA A O 1
ATOM 1381 N N . SER A 1 181 ? 62.401 25.565 -15.206 1.00 30.39 181 SER A N 1
ATOM 1382 C CA . SER A 1 181 ? 61.849 25.972 -16.521 1.00 30.39 181 SER A CA 1
ATOM 1383 C C . SER A 1 181 ? 60.949 25.028 -17.346 1.00 30.39 181 SER A C 1
ATOM 1385 O O . SER A 1 181 ? 61.420 24.118 -18.021 1.00 30.39 181 SER A O 1
ATOM 1387 N N . SER A 1 182 ? 59.677 25.428 -17.483 1.00 36.47 182 SER A N 1
ATOM 1388 C CA . SER A 1 182 ? 58.960 25.388 -18.776 1.00 36.47 182 SER A CA 1
ATOM 1389 C C . SER A 1 182 ? 59.604 26.389 -19.755 1.00 36.47 182 SER A C 1
ATOM 1391 O O . SER A 1 182 ? 60.135 27.402 -19.286 1.00 36.47 182 SER A O 1
ATOM 1393 N N . PRO A 1 183 ? 59.533 26.175 -21.086 1.00 40.03 183 PRO A N 1
ATOM 1394 C CA . PRO A 1 183 ? 58.452 26.837 -21.837 1.00 40.03 183 PRO A CA 1
ATOM 1395 C C . PRO A 1 183 ? 57.906 26.085 -23.084 1.00 40.03 183 PRO A C 1
ATOM 1397 O O . PRO A 1 183 ? 58.470 25.104 -23.551 1.00 40.03 183 PRO A O 1
ATOM 1400 N N . GLU A 1 184 ? 56.809 26.636 -23.621 1.00 26.52 184 GLU A N 1
ATOM 1401 C CA . GLU A 1 184 ? 56.354 26.610 -25.032 1.00 26.52 184 GLU A CA 1
ATOM 1402 C C . GLU A 1 184 ? 55.927 25.297 -25.737 1.00 26.52 184 GLU A C 1
ATOM 1404 O O . GLU A 1 184 ? 56.677 24.598 -26.408 1.00 26.52 184 GLU A O 1
ATOM 1409 N N . THR A 1 185 ? 54.605 25.089 -25.714 1.00 31.86 185 THR A N 1
ATOM 1410 C CA . THR A 1 185 ? 53.722 24.954 -26.897 1.00 31.86 185 THR A CA 1
ATOM 1411 C C . THR A 1 185 ? 54.241 24.317 -28.199 1.00 31.86 185 THR A C 1
ATOM 1413 O O . THR A 1 185 ? 54.922 24.948 -29.006 1.00 31.86 185 THR A O 1
ATOM 1416 N N . THR A 1 186 ? 53.639 23.183 -28.566 1.00 27.92 186 THR A N 1
ATOM 1417 C CA . THR A 1 186 ? 53.189 22.922 -29.952 1.00 27.92 186 THR A CA 1
ATOM 1418 C C . THR A 1 186 ? 51.932 22.032 -29.916 1.00 27.92 186 THR A C 1
ATOM 1420 O O . THR A 1 186 ? 51.864 21.135 -29.074 1.00 27.92 186 THR A O 1
ATOM 1423 N N . PRO A 1 187 ? 50.895 22.277 -30.743 1.00 34.84 187 PRO A N 1
ATOM 1424 C CA . PRO A 1 187 ? 49.602 21.615 -30.579 1.00 34.84 187 PRO A CA 1
ATOM 1425 C C . PRO A 1 187 ? 49.554 20.264 -31.307 1.00 34.84 187 PRO A C 1
ATOM 1427 O O . PRO A 1 187 ? 49.362 20.209 -32.522 1.00 34.84 187 PRO A O 1
ATOM 1430 N N . THR A 1 188 ? 49.659 19.163 -30.563 1.00 30.23 188 THR A N 1
ATOM 1431 C CA . THR A 1 188 ? 49.310 17.835 -31.092 1.00 30.23 188 THR A CA 1
ATOM 1432 C C . THR A 1 188 ? 47.795 17.662 -31.065 1.00 30.23 188 THR A C 1
ATOM 1434 O O . THR A 1 188 ? 47.159 17.832 -30.027 1.00 30.23 188 THR A O 1
ATOM 1437 N N . ALA A 1 189 ? 47.236 17.354 -32.236 1.00 32.69 189 ALA A N 1
ATOM 1438 C CA . ALA A 1 189 ? 45.809 17.290 -32.525 1.00 32.69 189 ALA A CA 1
ATOM 1439 C C . ALA A 1 189 ? 44.969 16.571 -31.452 1.00 32.69 189 ALA A C 1
ATOM 1441 O O . ALA A 1 189 ? 45.233 15.422 -31.097 1.00 32.69 189 ALA A O 1
ATOM 1442 N N . ALA A 1 190 ? 43.901 17.239 -31.010 1.00 28.16 190 ALA A N 1
ATOM 1443 C CA . ALA A 1 190 ? 42.857 16.620 -30.205 1.00 28.16 190 ALA A CA 1
ATOM 1444 C C . ALA A 1 190 ? 42.174 15.473 -30.982 1.00 28.16 190 ALA A C 1
ATOM 1446 O O . ALA A 1 190 ? 41.960 15.609 -32.194 1.00 28.16 190 ALA A O 1
ATOM 1447 N N . PRO A 1 191 ? 41.767 14.377 -30.314 1.00 36.38 191 PRO A N 1
ATOM 1448 C CA . PRO A 1 191 ? 40.877 13.398 -30.920 1.00 36.38 191 PRO A CA 1
ATOM 1449 C C . PRO A 1 191 ? 39.529 14.070 -31.208 1.00 36.38 191 PRO A C 1
ATOM 1451 O O . PRO A 1 191 ? 38.804 14.482 -30.304 1.00 36.38 191 PRO A O 1
ATOM 1454 N N . ALA A 1 192 ? 39.200 14.216 -32.488 1.00 30.83 192 ALA A N 1
ATOM 1455 C CA . ALA A 1 192 ? 37.923 14.772 -32.905 1.00 30.83 192 ALA A CA 1
ATOM 1456 C C . ALA A 1 192 ? 36.800 13.751 -32.673 1.00 30.83 192 ALA A C 1
ATOM 1458 O O . ALA A 1 192 ? 36.884 12.638 -33.192 1.00 30.83 192 ALA A O 1
ATOM 1459 N N . GLY A 1 193 ? 35.712 14.149 -32.005 1.00 30.33 193 GLY A N 1
ATOM 1460 C CA . GLY A 1 193 ? 34.435 13.446 -32.180 1.00 30.33 193 GLY A CA 1
ATOM 1461 C C . GLY A 1 193 ? 33.556 13.186 -30.963 1.00 30.33 193 GLY A C 1
ATOM 1462 O O . GLY A 1 193 ? 32.470 12.655 -31.173 1.00 30.33 193 GLY A O 1
ATOM 1463 N N . GLU A 1 194 ? 33.915 13.592 -29.741 1.00 31.08 194 GLU A N 1
ATOM 1464 C CA . GLU A 1 194 ? 32.915 13.687 -28.662 1.00 31.08 194 GLU A CA 1
ATOM 1465 C C . GLU A 1 194 ? 32.020 14.913 -28.887 1.00 31.08 194 GLU A C 1
ATOM 1467 O O . GLU A 1 194 ? 32.105 15.940 -28.216 1.00 31.08 194 GLU A O 1
ATOM 1472 N N . ALA A 1 195 ? 31.142 14.800 -29.884 1.00 33.69 195 ALA A N 1
ATOM 1473 C CA . ALA A 1 195 ? 30.012 15.693 -30.044 1.00 33.69 195 ALA A CA 1
ATOM 1474 C C . ALA A 1 195 ? 29.037 15.426 -28.894 1.00 33.69 195 ALA A C 1
ATOM 1476 O O . ALA A 1 195 ? 28.111 14.623 -29.018 1.00 33.69 195 ALA A O 1
ATOM 1477 N N . THR A 1 196 ? 29.254 16.109 -27.767 1.00 35.69 196 THR A N 1
ATOM 1478 C CA . THR A 1 196 ? 28.272 16.218 -26.691 1.00 35.69 196 THR A CA 1
ATOM 1479 C C . THR A 1 196 ? 26.988 16.750 -27.321 1.00 35.69 196 THR A C 1
ATOM 1481 O O . THR A 1 196 ? 26.913 17.923 -27.694 1.00 35.69 196 THR A O 1
ATOM 1484 N N . ALA A 1 197 ? 26.004 15.875 -27.529 1.00 47.12 197 ALA A N 1
ATOM 1485 C CA . ALA A 1 197 ? 24.776 16.223 -28.224 1.00 47.12 197 ALA A CA 1
ATOM 1486 C C . ALA A 1 197 ? 23.947 17.147 -27.326 1.00 47.12 197 ALA A C 1
ATOM 1488 O O . ALA A 1 197 ? 23.137 16.698 -26.515 1.00 47.12 197 ALA A O 1
ATOM 1489 N N . THR A 1 198 ? 24.185 18.452 -27.446 1.00 53.59 198 THR A N 1
ATOM 1490 C CA . THR A 1 198 ? 23.452 19.489 -26.728 1.00 53.59 198 THR A CA 1
ATOM 1491 C C . THR A 1 198 ? 21.975 19.376 -27.085 1.00 53.59 198 THR A C 1
ATOM 1493 O O . THR A 1 198 ? 21.553 19.683 -28.202 1.00 53.59 198 THR A O 1
ATOM 1496 N N . LEU A 1 199 ? 21.190 18.871 -26.126 1.00 58.66 199 LEU A N 1
ATOM 1497 C CA . LEU A 1 199 ? 19.751 18.664 -26.271 1.00 58.66 199 LEU A CA 1
ATOM 1498 C C . LEU A 1 199 ? 19.103 19.956 -26.777 1.00 58.66 199 LEU A C 1
ATOM 1500 O O . LEU A 1 199 ? 19.285 21.030 -26.199 1.00 58.66 199 LEU A O 1
ATOM 1504 N N . ARG A 1 200 ? 18.358 19.859 -27.880 1.00 72.00 200 ARG A N 1
ATOM 1505 C CA . ARG A 1 200 ? 17.748 21.031 -28.519 1.00 72.00 200 ARG A CA 1
ATOM 1506 C C . ARG A 1 200 ? 16.657 21.616 -27.612 1.00 72.00 200 ARG A C 1
ATOM 1508 O O . ARG A 1 200 ? 16.025 20.850 -26.881 1.00 72.00 200 ARG A O 1
ATOM 1515 N N . PRO A 1 201 ? 16.369 22.930 -27.685 1.00 75.56 201 PRO A N 1
ATOM 1516 C CA . PRO A 1 201 ? 15.371 23.575 -26.826 1.00 75.56 201 PRO A CA 1
ATOM 1517 C C . PRO A 1 201 ? 14.019 22.844 -26.794 1.00 75.56 201 PRO A C 1
ATOM 1519 O O . PRO A 1 201 ? 13.514 22.548 -25.716 1.00 75.56 201 PRO A O 1
ATOM 1522 N N . GLU A 1 202 ? 13.513 22.424 -27.958 1.00 78.75 202 GLU A N 1
ATOM 1523 C CA . GLU A 1 202 ? 12.269 21.647 -28.104 1.00 78.75 202 GLU A CA 1
ATOM 1524 C C . GLU A 1 202 ? 12.297 20.309 -27.334 1.00 78.75 202 GLU A C 1
ATOM 1526 O O . GLU A 1 202 ? 11.311 19.920 -26.711 1.00 78.75 202 GLU A O 1
ATOM 1531 N N . GLN A 1 203 ? 13.440 19.610 -27.321 1.00 78.81 203 GLN A N 1
ATOM 1532 C CA . GLN A 1 203 ? 13.611 18.344 -26.592 1.00 78.81 203 GLN A CA 1
ATOM 1533 C C . GLN A 1 203 ? 13.644 18.573 -25.073 1.00 78.81 203 GLN A C 1
ATOM 1535 O O . GLN A 1 203 ? 13.143 17.744 -24.314 1.00 78.81 203 GLN A O 1
ATOM 1540 N N . ILE A 1 204 ? 14.205 19.702 -24.627 1.00 81.00 204 ILE A N 1
ATOM 1541 C CA . ILE A 1 204 ? 14.241 20.106 -23.214 1.00 81.00 204 ILE A CA 1
ATOM 1542 C C . ILE A 1 204 ? 12.844 20.532 -22.737 1.00 81.00 204 ILE A C 1
ATOM 1544 O O . ILE A 1 204 ? 12.447 20.202 -21.619 1.00 81.00 204 ILE A O 1
ATOM 1548 N N . GLU A 1 205 ? 12.082 21.250 -23.561 1.00 83.88 205 GLU A N 1
ATOM 1549 C CA . GLU A 1 205 ? 10.709 21.659 -23.245 1.00 83.88 205 GLU A CA 1
ATOM 1550 C C . GLU A 1 205 ? 9.750 20.465 -23.197 1.00 83.88 205 GLU A C 1
ATOM 1552 O O . GLU A 1 205 ? 9.013 20.321 -22.217 1.00 83.88 205 GLU A O 1
ATOM 1557 N N . ALA A 1 206 ? 9.821 19.557 -24.177 1.00 81.62 206 ALA A N 1
ATOM 1558 C CA . ALA A 1 206 ? 9.046 18.317 -24.172 1.00 81.62 206 ALA A CA 1
ATOM 1559 C C . ALA A 1 206 ? 9.358 17.447 -22.941 1.00 81.62 206 ALA A C 1
ATOM 1561 O O . ALA A 1 206 ? 8.432 16.983 -22.271 1.00 81.62 206 ALA A O 1
ATOM 1562 N N . ALA A 1 207 ? 10.638 17.301 -22.575 1.00 83.50 207 ALA A N 1
ATOM 1563 C CA . ALA A 1 207 ? 11.045 16.575 -21.372 1.00 83.50 207 ALA A CA 1
ATOM 1564 C C . ALA A 1 207 ? 10.494 17.221 -20.087 1.00 83.50 207 ALA A C 1
ATOM 1566 O O . ALA A 1 207 ? 9.913 16.532 -19.248 1.00 83.50 207 ALA A O 1
ATOM 1567 N N . LYS A 1 208 ? 10.584 18.554 -19.952 1.00 87.56 208 LYS A N 1
ATOM 1568 C CA . LYS A 1 208 ? 10.016 19.298 -18.810 1.00 87.56 208 LYS A CA 1
ATOM 1569 C C . LYS A 1 208 ? 8.492 19.164 -18.719 1.00 87.56 208 LYS A C 1
ATOM 1571 O O . LYS A 1 208 ? 7.956 19.075 -17.613 1.00 87.56 208 LYS A O 1
ATOM 1576 N N . MET A 1 209 ? 7.777 19.150 -19.847 1.00 84.88 209 MET A N 1
ATOM 1577 C CA . MET A 1 209 ? 6.325 18.929 -19.859 1.00 84.88 209 MET A CA 1
ATOM 1578 C C . MET A 1 209 ? 5.951 17.487 -19.502 1.00 84.88 209 MET A C 1
ATOM 1580 O O . MET A 1 209 ? 5.018 17.281 -18.722 1.00 84.88 209 MET A O 1
ATOM 1584 N N . ALA A 1 210 ? 6.691 16.500 -20.014 1.00 86.56 210 ALA A N 1
ATOM 1585 C CA . ALA A 1 210 ? 6.521 15.098 -19.643 1.00 86.56 210 ALA A CA 1
ATOM 1586 C C . ALA A 1 210 ? 6.743 14.886 -18.138 1.00 86.56 210 ALA A C 1
ATOM 1588 O O . ALA A 1 210 ? 5.935 14.228 -17.484 1.00 86.56 210 ALA A O 1
ATOM 1589 N N . GLU A 1 211 ? 7.777 15.508 -17.568 1.00 87.88 211 GLU A N 1
ATOM 1590 C CA . GLU A 1 211 ? 8.065 15.433 -16.138 1.00 87.88 211 GLU A CA 1
ATOM 1591 C C . GLU A 1 211 ? 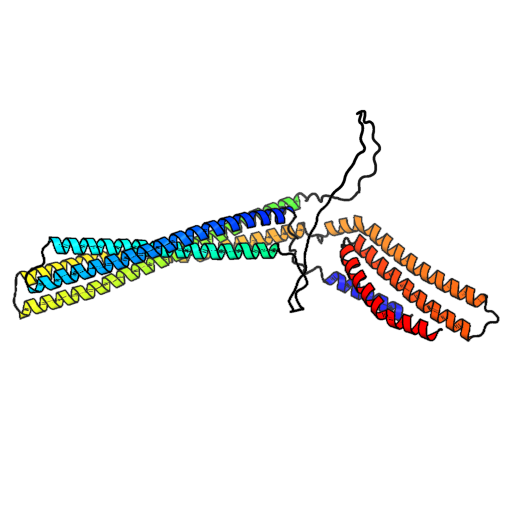6.969 16.090 -15.281 1.00 87.88 211 GLU A C 1
ATOM 1593 O O . GLU A 1 211 ? 6.522 15.501 -14.296 1.00 87.88 211 GLU A O 1
ATOM 1598 N N . ARG A 1 212 ? 6.479 17.280 -15.664 1.00 92.00 212 ARG A N 1
ATOM 1599 C CA . ARG A 1 212 ? 5.366 17.953 -14.965 1.00 92.00 212 ARG A CA 1
ATOM 1600 C C . ARG A 1 212 ? 4.105 17.090 -14.942 1.00 92.00 212 ARG A C 1
ATOM 1602 O O . ARG A 1 212 ? 3.584 16.822 -13.861 1.00 92.00 212 ARG A O 1
ATOM 1609 N N . ARG A 1 213 ? 3.671 16.577 -16.099 1.00 88.00 213 ARG A N 1
ATOM 1610 C CA . ARG A 1 213 ? 2.494 15.693 -16.180 1.00 88.00 213 ARG A CA 1
ATOM 1611 C C . ARG A 1 213 ? 2.704 14.378 -15.426 1.00 88.00 213 ARG A C 1
ATOM 1613 O O . ARG A 1 213 ? 1.776 13.901 -14.784 1.00 88.00 213 ARG A O 1
ATOM 1620 N N . ALA A 1 214 ? 3.916 13.819 -15.421 1.00 85.88 214 ALA A N 1
ATOM 1621 C CA . ALA A 1 214 ? 4.232 12.637 -14.616 1.00 85.88 214 ALA A CA 1
ATOM 1622 C C . ALA A 1 214 ? 4.133 12.907 -13.101 1.00 85.88 214 ALA A C 1
ATOM 1624 O O . ALA A 1 214 ? 3.643 12.054 -12.363 1.00 85.88 214 ALA A O 1
ATOM 1625 N N . ARG A 1 215 ? 4.547 14.091 -12.625 1.00 92.50 215 ARG A N 1
ATOM 1626 C CA . ARG A 1 215 ? 4.363 14.510 -11.221 1.00 92.50 215 ARG A CA 1
ATOM 1627 C C . ARG A 1 215 ? 2.877 14.685 -10.872 1.00 92.50 215 ARG A C 1
ATOM 1629 O O . ARG A 1 215 ? 2.455 14.251 -9.805 1.00 92.50 215 ARG A O 1
ATOM 1636 N N . GLU A 1 216 ? 2.084 15.270 -11.768 1.00 88.81 216 GLU A N 1
ATOM 1637 C CA . GLU A 1 216 ? 0.631 15.441 -11.593 1.00 88.81 216 GLU A CA 1
ATOM 1638 C C . GLU A 1 216 ? -0.127 14.104 -11.594 1.00 88.81 216 GLU A C 1
ATOM 1640 O O . GLU A 1 216 ? -1.012 13.908 -10.760 1.00 88.81 216 GLU A O 1
ATOM 1645 N N . ALA A 1 217 ? 0.250 13.164 -12.468 1.00 85.31 217 ALA A N 1
ATOM 1646 C CA . ALA A 1 217 ? -0.291 11.806 -12.484 1.00 85.31 217 ALA A CA 1
ATOM 1647 C C . ALA A 1 217 ? 0.020 11.057 -11.180 1.00 85.31 217 ALA A C 1
ATOM 1649 O O . ALA A 1 217 ? -0.906 10.595 -10.521 1.00 85.31 217 ALA A O 1
ATOM 1650 N N . ARG A 1 218 ? 1.290 11.040 -10.743 1.00 88.06 218 ARG A N 1
ATOM 1651 C CA . ARG A 1 218 ? 1.698 10.421 -9.465 1.00 88.06 218 ARG A CA 1
ATOM 1652 C C . ARG A 1 218 ? 0.961 11.004 -8.262 1.00 88.06 218 ARG A C 1
ATOM 1654 O O . ARG A 1 218 ? 0.635 10.272 -7.335 1.00 88.06 218 ARG A O 1
ATOM 1661 N N . LYS A 1 219 ? 0.693 12.316 -8.262 1.00 87.62 219 LYS A N 1
ATOM 1662 C CA . LYS A 1 219 ? -0.093 12.944 -7.194 1.00 87.62 219 LYS A CA 1
ATOM 1663 C C . LYS A 1 219 ? -1.527 12.407 -7.177 1.00 87.62 219 LYS A C 1
ATOM 1665 O O . LYS A 1 219 ? -1.993 12.014 -6.119 1.00 87.62 219 LYS A O 1
ATOM 1670 N N . ALA A 1 220 ? -2.192 12.339 -8.330 1.00 78.75 220 ALA A N 1
ATOM 1671 C CA . ALA A 1 220 ? -3.553 11.809 -8.407 1.00 78.75 220 ALA A CA 1
ATOM 1672 C C . ALA A 1 220 ? -3.629 10.301 -8.095 1.00 78.75 220 ALA A C 1
ATOM 1674 O O . ALA A 1 220 ? -4.592 9.859 -7.478 1.00 78.75 220 ALA A O 1
ATOM 1675 N N . GLU A 1 221 ? -2.605 9.520 -8.451 1.00 78.81 221 GLU A N 1
ATOM 1676 C CA . GLU A 1 221 ? -2.464 8.121 -8.020 1.00 78.81 221 GLU A CA 1
ATOM 1677 C C . GLU A 1 221 ? -2.333 8.019 -6.487 1.00 78.81 221 GLU A C 1
ATOM 1679 O O . GLU A 1 221 ? -3.024 7.212 -5.868 1.00 78.81 221 GLU A O 1
ATOM 1684 N N . GLN A 1 222 ? -1.533 8.883 -5.850 1.00 83.44 222 GLN A N 1
ATOM 1685 C CA . GLN A 1 222 ? -1.446 8.948 -4.385 1.00 83.44 222 GLN A CA 1
ATOM 1686 C C . GLN A 1 222 ? -2.761 9.414 -3.739 1.00 83.44 222 GLN A C 1
ATOM 1688 O O . GLN A 1 222 ? -3.130 8.906 -2.683 1.00 83.44 222 GLN A O 1
ATOM 1693 N N . ASP A 1 223 ? -3.487 10.348 -4.358 1.00 78.88 223 ASP A N 1
ATOM 1694 C CA . ASP A 1 223 ? -4.795 10.800 -3.871 1.00 78.88 223 ASP A CA 1
ATOM 1695 C C . ASP A 1 223 ? -5.821 9.642 -3.879 1.00 78.88 223 ASP A C 1
ATOM 1697 O O . ASP A 1 223 ? -6.585 9.512 -2.923 1.00 78.88 223 ASP A O 1
ATOM 1701 N N . VAL A 1 224 ? -5.774 8.740 -4.874 1.00 77.94 224 VAL A N 1
ATOM 1702 C CA . VAL A 1 224 ? -6.562 7.486 -4.892 1.00 77.94 224 VAL A CA 1
ATOM 1703 C C . VAL A 1 224 ? -6.143 6.532 -3.765 1.00 77.94 224 VAL A C 1
ATOM 1705 O O . VAL A 1 224 ? -7.012 5.996 -3.080 1.00 77.94 224 VAL A O 1
ATOM 1708 N N . VAL A 1 225 ? -4.842 6.336 -3.517 1.00 81.62 225 VAL A N 1
ATOM 1709 C CA . VAL A 1 225 ? -4.364 5.486 -2.403 1.00 81.62 225 VAL A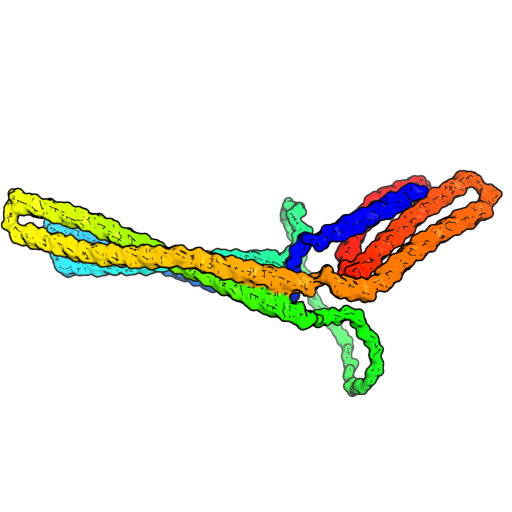 CA 1
ATOM 1710 C C . VAL A 1 225 ? -4.846 6.031 -1.055 1.00 81.62 225 VAL A C 1
ATOM 1712 O O . VAL A 1 225 ? -5.474 5.306 -0.285 1.00 81.62 225 VAL A O 1
ATOM 1715 N N . ASN A 1 226 ? -4.650 7.330 -0.810 1.00 80.69 226 ASN A N 1
ATOM 1716 C CA . ASN A 1 226 ? -5.100 8.010 0.407 1.00 80.69 226 ASN A CA 1
ATOM 1717 C C . ASN A 1 226 ? -6.629 7.916 0.595 1.00 80.69 226 ASN A C 1
ATOM 1719 O O . ASN A 1 226 ? -7.120 7.871 1.723 1.00 80.69 226 ASN A O 1
ATOM 1723 N N . TYR A 1 227 ? -7.395 7.921 -0.501 1.00 80.75 227 TYR A N 1
ATOM 1724 C CA . TYR A 1 227 ? -8.844 7.720 -0.490 1.00 80.75 227 TYR A CA 1
ATOM 1725 C C . TYR A 1 227 ? -9.212 6.280 -0.082 1.00 80.75 227 TYR A C 1
ATOM 1727 O O . TYR A 1 227 ? -10.022 6.096 0.829 1.00 80.75 227 TYR A O 1
ATOM 1735 N N . VAL A 1 228 ? -8.573 5.264 -0.676 1.00 81.69 228 VAL A N 1
ATOM 1736 C CA . VAL A 1 228 ? -8.811 3.844 -0.346 1.00 81.69 228 VAL A CA 1
ATOM 1737 C C . VAL A 1 228 ? -8.446 3.538 1.110 1.00 81.69 228 VAL A C 1
ATOM 1739 O O . VAL A 1 228 ? -9.188 2.828 1.792 1.00 81.69 228 VAL A O 1
ATOM 1742 N N . GLU A 1 229 ? -7.357 4.113 1.628 1.00 80.62 229 GLU A N 1
ATOM 1743 C CA . GLU A 1 229 ? -6.982 4.010 3.045 1.00 80.62 229 GLU A CA 1
ATOM 1744 C C . GLU A 1 229 ? -8.076 4.569 3.968 1.00 80.62 229 GLU A C 1
ATOM 1746 O O . GLU A 1 229 ? -8.469 3.909 4.932 1.00 80.62 229 GLU A O 1
ATOM 1751 N N . ARG A 1 230 ? -8.631 5.750 3.652 1.00 82.38 230 ARG A N 1
ATOM 1752 C CA . ARG A 1 230 ? -9.733 6.359 4.423 1.00 82.38 230 ARG A CA 1
ATOM 1753 C C . ARG A 1 230 ? -11.002 5.514 4.384 1.00 82.38 230 ARG A C 1
ATOM 1755 O O . ARG A 1 230 ? -11.608 5.304 5.432 1.00 82.38 230 ARG A O 1
ATOM 1762 N N . LEU A 1 231 ? -11.383 5.005 3.211 1.00 83.00 231 LEU A N 1
ATOM 1763 C CA . LEU A 1 231 ? -12.547 4.129 3.058 1.00 83.00 231 LEU A CA 1
ATOM 1764 C C . LEU A 1 231 ? -12.373 2.825 3.856 1.00 83.00 231 LEU A C 1
ATOM 1766 O O . LEU A 1 231 ? -13.303 2.372 4.519 1.00 83.00 231 LEU A O 1
ATOM 1770 N N . THR A 1 232 ? -11.164 2.255 3.857 1.00 81.75 232 THR A N 1
ATOM 1771 C CA . THR A 1 232 ? -10.828 1.040 4.619 1.00 81.75 232 THR A CA 1
ATOM 1772 C C . THR A 1 232 ? -10.865 1.288 6.130 1.00 81.75 232 THR A C 1
ATOM 1774 O O . THR A 1 232 ? -11.430 0.488 6.880 1.00 81.75 232 THR A O 1
ATOM 1777 N N . ALA A 1 233 ? -10.322 2.420 6.591 1.00 84.94 233 ALA A N 1
ATOM 1778 C CA . ALA A 1 233 ? -10.383 2.827 7.994 1.00 84.94 233 ALA A CA 1
ATOM 1779 C C . ALA A 1 233 ? -11.832 3.051 8.461 1.00 84.94 233 ALA A C 1
ATOM 1781 O O . ALA A 1 233 ? -12.209 2.593 9.540 1.00 84.94 233 ALA A O 1
ATOM 1782 N N . LEU A 1 234 ? -12.665 3.678 7.623 1.00 88.62 234 LEU A N 1
ATOM 1783 C CA . LEU A 1 234 ? -14.083 3.889 7.905 1.00 88.62 234 LEU A CA 1
ATOM 1784 C C . LEU A 1 234 ? -14.861 2.566 7.970 1.00 88.62 234 LEU A C 1
ATOM 1786 O O . LEU A 1 234 ? -15.583 2.340 8.939 1.00 88.62 234 LEU A O 1
ATOM 1790 N N . LYS A 1 235 ? -14.652 1.652 7.012 1.00 85.12 235 LYS A N 1
ATOM 1791 C CA . LYS A 1 235 ? -15.245 0.299 7.026 1.00 85.12 235 LYS A CA 1
ATOM 1792 C C . LYS A 1 235 ? -14.846 -0.494 8.272 1.00 85.12 235 LYS A C 1
ATOM 1794 O O . LYS A 1 235 ? -15.695 -1.117 8.907 1.00 85.12 235 LYS A O 1
ATOM 1799 N N . THR A 1 236 ? -13.587 -0.383 8.696 1.00 86.25 236 THR A N 1
ATOM 1800 C CA . THR A 1 236 ? -13.109 -0.972 9.960 1.00 86.25 236 THR A CA 1
ATOM 1801 C C . THR A 1 236 ? -13.827 -0.368 11.174 1.00 86.25 236 THR A C 1
ATOM 1803 O O . THR A 1 236 ? -14.234 -1.092 12.080 1.00 86.25 236 THR A O 1
ATOM 1806 N N . GLN A 1 237 ? -14.035 0.953 11.198 1.00 86.62 237 GLN A N 1
ATOM 1807 C CA . GLN A 1 237 ? -14.743 1.631 12.289 1.00 86.62 237 GLN A CA 1
ATOM 1808 C C . GLN A 1 237 ? -16.242 1.280 12.336 1.00 86.62 237 GLN A C 1
ATOM 1810 O O . GLN A 1 237 ? -16.795 1.114 13.427 1.00 86.62 237 GLN A O 1
ATOM 1815 N N . ILE A 1 238 ? -16.885 1.119 11.175 1.00 89.75 238 ILE A N 1
ATOM 1816 C CA . ILE A 1 238 ? -18.258 0.612 11.037 1.00 89.75 238 ILE A CA 1
ATOM 1817 C C . ILE A 1 238 ? -18.352 -0.790 11.643 1.00 89.75 238 ILE A C 1
ATOM 1819 O O . ILE A 1 238 ? -19.147 -0.987 12.559 1.00 89.75 238 ILE A O 1
ATOM 1823 N N . GLN A 1 239 ? -17.482 -1.718 11.230 1.00 90.38 239 GLN A N 1
ATOM 1824 C CA . GLN A 1 239 ? -17.466 -3.092 11.740 1.00 90.38 239 GLN A CA 1
ATOM 1825 C C . GLN A 1 239 ? -17.286 -3.145 13.268 1.00 90.38 239 GLN A C 1
ATOM 1827 O O . GLN A 1 239 ? -18.055 -3.806 13.960 1.00 90.38 239 GLN A O 1
ATOM 1832 N N . VAL A 1 240 ? -16.331 -2.387 13.823 1.00 92.06 240 VAL A N 1
ATOM 1833 C CA . VAL A 1 240 ? -16.122 -2.314 15.282 1.00 92.06 240 VAL A CA 1
ATOM 1834 C C . VAL A 1 240 ? -17.357 -1.763 16.007 1.00 92.06 240 VAL A C 1
ATOM 1836 O O . VAL A 1 240 ? -17.678 -2.208 17.110 1.00 92.06 240 VAL A O 1
ATOM 1839 N N . THR A 1 241 ? -18.074 -0.813 15.402 1.00 87.44 241 THR A N 1
ATOM 1840 C CA . THR A 1 241 ? -19.309 -0.252 15.974 1.00 87.44 241 THR A CA 1
ATOM 1841 C C . THR A 1 241 ? -20.460 -1.265 15.915 1.00 87.44 241 THR A C 1
ATOM 1843 O O . THR A 1 241 ? -21.211 -1.394 16.882 1.00 87.44 241 THR A O 1
ATOM 1846 N N . GLU A 1 242 ? -20.574 -2.037 14.831 1.00 90.62 242 GLU A N 1
ATOM 1847 C CA . GLU A 1 242 ? -21.536 -3.140 14.697 1.00 90.62 242 GLU A CA 1
ATOM 1848 C C . GLU A 1 242 ? -21.288 -4.241 15.738 1.00 90.62 242 GLU A C 1
ATOM 1850 O O . GLU A 1 242 ? -22.217 -4.619 16.455 1.00 90.62 242 GLU A O 1
ATOM 1855 N N . ASP A 1 243 ? -20.036 -4.676 15.909 1.00 93.19 243 ASP A N 1
ATOM 1856 C CA . ASP A 1 243 ? -19.639 -5.662 16.923 1.00 93.19 243 ASP A CA 1
ATOM 1857 C C . ASP A 1 243 ? -19.953 -5.181 18.353 1.00 93.19 243 ASP A C 1
ATOM 1859 O O . ASP A 1 243 ? -20.426 -5.955 19.196 1.00 93.19 243 ASP A O 1
ATOM 1863 N N . GLN A 1 244 ? -19.745 -3.889 18.642 1.00 90.94 244 GLN A N 1
ATOM 1864 C CA . GLN A 1 244 ? -20.125 -3.280 19.922 1.00 90.94 244 GLN A CA 1
ATOM 1865 C C . GLN A 1 244 ? -21.642 -3.301 20.144 1.00 90.94 244 GLN A C 1
ATOM 1867 O O . GLN A 1 244 ? -22.092 -3.697 21.222 1.00 90.94 244 GLN A O 1
ATOM 1872 N N . ILE A 1 245 ? -22.428 -2.922 19.134 1.00 93.62 245 ILE A N 1
ATOM 1873 C CA . ILE A 1 245 ? -23.896 -2.940 19.186 1.00 93.62 245 ILE A CA 1
ATOM 1874 C C . ILE A 1 245 ? -24.414 -4.370 19.383 1.00 93.62 245 ILE A C 1
ATOM 1876 O O . ILE A 1 245 ? -25.309 -4.601 20.198 1.00 93.62 245 ILE A O 1
ATOM 1880 N N . ASP A 1 246 ? -23.850 -5.356 18.690 1.00 94.69 246 ASP A N 1
ATOM 1881 C CA . ASP A 1 246 ? -24.269 -6.753 18.809 1.00 94.69 246 ASP A CA 1
ATOM 1882 C C . ASP A 1 246 ? -23.840 -7.394 20.136 1.00 94.69 246 ASP A C 1
ATOM 1884 O O . ASP A 1 246 ? -24.571 -8.229 20.681 1.00 94.69 246 ASP A O 1
ATOM 1888 N N . SER A 1 247 ? -22.719 -6.955 20.712 1.00 94.00 247 SER A N 1
ATOM 1889 C CA . SER A 1 247 ? -22.343 -7.257 22.096 1.00 94.00 247 SER A CA 1
ATOM 1890 C C . SER A 1 247 ? -23.360 -6.674 23.089 1.00 94.00 247 SER A C 1
ATOM 1892 O O . SER A 1 247 ? -23.936 -7.414 23.888 1.00 94.00 247 SER A O 1
ATOM 1894 N N . GLN A 1 248 ? -23.707 -5.386 22.966 1.00 92.25 248 GLN A N 1
ATOM 1895 C CA . GLN A 1 248 ? -24.742 -4.741 23.788 1.00 92.25 248 GLN A CA 1
ATOM 1896 C C . GLN A 1 248 ? -26.108 -5.444 23.655 1.00 92.25 248 GLN A C 1
ATOM 1898 O O . GLN A 1 248 ? -26.770 -5.686 24.662 1.00 92.25 248 GLN A O 1
ATOM 1903 N N . LYS A 1 249 ? -26.523 -5.858 22.446 1.00 95.31 249 LYS A N 1
ATOM 1904 C CA . LYS A 1 249 ? -27.748 -6.658 22.219 1.00 95.31 249 LYS A CA 1
ATOM 1905 C C . LYS A 1 249 ? -27.700 -8.045 22.876 1.00 95.31 249 LYS A C 1
ATOM 1907 O O . LYS A 1 249 ? -28.756 -8.605 23.173 1.00 95.31 249 LYS A O 1
ATOM 1912 N N . LYS A 1 250 ? -26.523 -8.659 23.056 1.00 95.62 250 LYS A N 1
ATOM 1913 C CA . LYS A 1 250 ? -26.375 -9.915 23.822 1.00 95.62 250 LYS A CA 1
ATOM 1914 C C . LYS A 1 250 ? -26.555 -9.637 25.315 1.00 95.62 250 LYS A C 1
ATOM 1916 O O . LYS A 1 250 ? -27.451 -10.219 25.916 1.00 95.62 250 LYS A O 1
ATOM 1921 N N . THR A 1 251 ? -25.845 -8.649 25.860 1.00 92.19 251 THR A N 1
ATOM 1922 C CA . THR A 1 251 ? -25.982 -8.238 27.269 1.00 92.19 251 THR A CA 1
ATOM 1923 C C . THR A 1 251 ? -27.407 -7.792 27.619 1.00 92.19 251 THR A C 1
ATOM 1925 O O . THR A 1 251 ? -27.913 -8.146 28.678 1.00 92.19 251 THR A O 1
ATOM 1928 N N . LEU A 1 252 ? -28.111 -7.084 26.727 1.00 95.25 252 LEU A N 1
ATOM 1929 C CA . LEU A 1 252 ? -29.521 -6.728 26.933 1.00 95.25 252 LEU A CA 1
ATOM 1930 C C . LEU A 1 252 ? -30.436 -7.955 26.989 1.00 95.25 252 LEU A C 1
ATOM 1932 O O . LEU A 1 252 ? -31.350 -7.979 27.809 1.00 95.25 252 LEU A O 1
ATOM 1936 N N . ARG A 1 253 ? -30.196 -8.988 26.169 1.00 96.06 253 ARG A N 1
ATOM 1937 C CA . ARG A 1 253 ? -30.951 -10.255 26.228 1.00 96.06 253 ARG A CA 1
ATOM 1938 C C . ARG A 1 253 ? -30.690 -11.017 27.528 1.00 96.06 253 ARG A C 1
ATOM 1940 O O . ARG A 1 253 ? -31.631 -11.515 28.133 1.00 96.06 253 ARG A O 1
ATOM 1947 N N . GLU A 1 254 ? -29.445 -11.046 27.989 1.00 95.44 254 GLU A N 1
ATOM 1948 C CA . GLU A 1 254 ? -29.066 -11.650 29.272 1.00 95.44 254 GLU A CA 1
ATOM 1949 C C . GLU A 1 254 ? -29.731 -10.910 30.445 1.00 95.44 254 GLU A C 1
ATOM 1951 O O . GLU A 1 254 ? -30.482 -11.513 31.213 1.00 95.44 254 GLU A O 1
ATOM 1956 N N . LEU A 1 255 ? -29.559 -9.586 30.537 1.00 93.94 255 LEU A N 1
ATOM 1957 C CA . LEU A 1 255 ? -30.135 -8.768 31.609 1.00 93.94 255 LEU A CA 1
ATOM 1958 C C . LEU A 1 255 ? -31.670 -8.779 31.614 1.00 93.94 255 LEU A C 1
ATOM 1960 O O . LEU A 1 255 ? -32.269 -8.826 32.687 1.00 93.94 255 LEU A O 1
ATOM 1964 N N . SER A 1 256 ? -32.319 -8.753 30.445 1.00 93.94 256 SER A N 1
ATOM 1965 C CA . SER A 1 256 ? -33.786 -8.838 30.359 1.00 93.94 256 SER A CA 1
ATOM 1966 C C . SER A 1 256 ? -34.311 -10.218 30.755 1.00 93.94 256 SER A C 1
ATOM 1968 O O . SER A 1 256 ? -35.339 -10.291 31.426 1.00 93.94 256 SER A O 1
ATOM 1970 N N . SER A 1 257 ? -33.589 -11.302 30.442 1.00 95.25 257 SER A N 1
ATOM 1971 C CA . SER A 1 257 ? -33.946 -12.642 30.929 1.00 95.25 257 SER A CA 1
ATOM 1972 C C . SER A 1 257 ? -33.820 -12.760 32.455 1.00 95.25 257 SER A C 1
ATOM 1974 O O . SER A 1 257 ? -34.740 -13.258 33.101 1.00 95.25 257 SER A O 1
ATOM 1976 N N . LEU A 1 258 ? -32.762 -12.189 33.047 1.00 93.25 258 LEU A N 1
ATOM 1977 C CA . LEU A 1 258 ? -32.582 -12.117 34.502 1.00 93.25 258 LEU A CA 1
ATOM 1978 C C . LEU A 1 258 ? -33.660 -11.252 35.173 1.00 93.25 258 LEU A C 1
ATOM 1980 O O . LEU A 1 258 ? -34.166 -11.606 36.234 1.00 93.25 258 LEU A O 1
ATOM 1984 N N . ALA A 1 259 ? -34.049 -10.130 34.559 1.00 92.62 259 ALA A N 1
ATOM 1985 C CA . ALA A 1 259 ? -35.139 -9.296 35.063 1.00 92.62 259 ALA A CA 1
ATOM 1986 C C . ALA A 1 259 ? -36.480 -10.052 35.062 1.00 92.62 259 ALA A C 1
ATOM 1988 O O . ALA A 1 259 ? -37.203 -10.002 36.055 1.00 92.62 259 ALA A O 1
ATOM 1989 N N . ALA A 1 260 ? -36.781 -10.803 33.997 1.00 93.62 260 ALA A N 1
ATOM 1990 C CA . ALA A 1 260 ? -37.978 -11.639 33.916 1.00 93.62 260 ALA A CA 1
ATOM 1991 C C . ALA A 1 260 ? -37.969 -12.785 34.948 1.00 93.62 260 ALA A C 1
ATOM 1993 O O . ALA A 1 260 ? -39.002 -13.079 35.552 1.00 93.62 260 ALA A O 1
ATOM 1994 N N . GLU A 1 261 ? -36.812 -13.404 35.203 1.00 93.06 261 GLU A N 1
ATOM 1995 C CA . GLU A 1 261 ? -36.659 -14.424 36.247 1.00 93.06 261 GLU A CA 1
ATOM 1996 C C . GLU A 1 261 ? -36.879 -13.839 37.652 1.00 93.06 261 GLU A C 1
ATOM 1998 O O . GLU A 1 261 ? -37.649 -14.395 38.439 1.00 93.06 261 GLU A O 1
ATOM 2003 N N . LEU A 1 262 ? -36.282 -12.680 37.952 1.00 90.31 262 LEU A N 1
ATOM 2004 C CA . LEU A 1 262 ? -36.487 -11.959 39.214 1.00 90.31 262 LEU A CA 1
ATOM 2005 C C . LEU A 1 262 ? -37.950 -11.530 39.408 1.00 90.31 262 LEU A C 1
ATOM 2007 O O . LEU A 1 262 ? -38.466 -11.623 40.520 1.00 90.31 262 LEU A O 1
ATOM 2011 N N . GLU A 1 263 ? -38.637 -11.096 38.348 1.00 90.81 263 GLU A N 1
ATOM 2012 C CA . GLU A 1 263 ? -40.069 -10.768 38.385 1.00 90.81 263 GLU A CA 1
ATOM 2013 C C . GLU A 1 263 ? -40.938 -11.998 38.664 1.00 90.81 263 GLU A C 1
ATOM 2015 O O . GLU A 1 263 ? -41.848 -11.927 39.494 1.00 90.81 263 GLU A O 1
ATOM 2020 N N . ASN A 1 264 ? -40.624 -13.140 38.047 1.00 93.00 264 ASN A N 1
ATOM 2021 C CA . ASN A 1 264 ? -41.314 -14.402 38.304 1.00 93.00 264 ASN A CA 1
ATOM 2022 C C . ASN A 1 264 ? -41.103 -14.871 39.757 1.00 93.00 264 ASN A C 1
ATOM 2024 O O . ASN A 1 264 ? -42.067 -15.190 40.450 1.00 93.00 264 ASN A O 1
ATOM 2028 N N . ARG A 1 265 ? -39.864 -14.813 40.269 1.00 88.31 265 ARG A N 1
ATOM 2029 C CA . ARG A 1 265 ? -39.558 -15.131 41.676 1.00 88.31 265 ARG A CA 1
ATOM 2030 C C . ARG A 1 265 ? -40.245 -14.181 42.658 1.00 88.31 265 ARG A C 1
ATOM 2032 O O . ARG A 1 265 ? -40.750 -14.627 43.682 1.00 88.31 265 ARG A O 1
ATOM 2039 N N . LEU A 1 266 ? -40.352 -12.890 42.337 1.00 88.38 266 LEU A N 1
ATOM 2040 C CA . LEU A 1 266 ? -41.106 -11.927 43.149 1.00 88.38 266 LEU A CA 1
ATOM 2041 C C . LEU A 1 266 ? -42.612 -12.258 43.206 1.00 88.38 266 LEU A C 1
ATOM 2043 O O . LEU A 1 266 ? -43.274 -11.934 44.196 1.00 88.38 266 LEU A O 1
ATOM 2047 N N . ALA A 1 267 ? -43.154 -12.884 42.156 1.00 88.12 267 ALA A N 1
ATOM 2048 C CA . ALA A 1 267 ? -44.543 -13.328 42.092 1.00 88.12 267 ALA A CA 1
ATOM 2049 C C . ALA A 1 267 ? -44.792 -14.653 42.840 1.00 88.12 267 ALA A C 1
ATOM 2051 O O . ALA A 1 267 ? -45.872 -14.816 43.408 1.00 88.12 267 ALA A O 1
ATOM 2052 N N . THR A 1 268 ? -43.821 -15.575 42.875 1.00 89.12 268 THR A N 1
ATOM 2053 C CA . THR A 1 268 ? -43.962 -16.898 43.517 1.00 89.12 268 THR A CA 1
ATOM 2054 C C . THR A 1 268 ? -43.491 -16.946 44.975 1.00 89.12 268 THR A C 1
ATOM 2056 O O . THR A 1 268 ? -44.166 -17.549 45.805 1.00 89.12 268 THR A O 1
ATOM 2059 N N . GLU A 1 269 ? -42.361 -16.316 45.309 1.00 79.62 269 GLU A N 1
ATOM 2060 C CA . GLU A 1 269 ? -41.738 -16.343 46.648 1.00 79.62 269 GLU A CA 1
ATOM 2061 C C . GLU A 1 269 ? -42.186 -15.170 47.544 1.00 79.62 269 GLU A C 1
ATOM 2063 O O . GLU A 1 269 ? -41.996 -15.196 48.760 1.00 79.62 269 GLU A O 1
ATOM 2068 N N . GLY A 1 270 ? -42.814 -14.146 46.956 1.00 74.31 270 GLY A N 1
ATOM 2069 C CA . GLY A 1 270 ? -43.303 -12.956 47.650 1.00 74.31 270 GLY A CA 1
ATOM 2070 C C . GLY A 1 270 ? -42.321 -11.776 47.661 1.00 74.31 270 GLY A C 1
ATOM 2071 O O . GLY A 1 270 ? -41.134 -11.878 47.347 1.00 74.31 270 GLY A O 1
ATOM 2072 N N . ARG A 1 271 ? -42.835 -10.590 48.012 1.00 77.75 271 ARG A N 1
ATOM 2073 C CA . ARG A 1 271 ? -42.081 -9.326 47.940 1.00 77.75 271 ARG A CA 1
ATOM 2074 C C . ARG A 1 271 ? -41.094 -9.178 49.098 1.00 77.75 271 ARG A C 1
ATOM 2076 O O . ARG A 1 271 ? -41.446 -8.644 50.146 1.00 77.75 271 ARG A O 1
ATOM 2083 N N . THR A 1 272 ? -39.842 -9.571 48.878 1.00 84.06 272 THR A N 1
ATOM 2084 C CA . THR A 1 272 ? -38.723 -9.207 49.759 1.00 84.06 272 THR A CA 1
ATOM 2085 C C . THR A 1 272 ? -38.036 -7.925 49.275 1.00 84.06 272 THR A C 1
ATOM 2087 O O . THR A 1 272 ? -37.863 -7.704 48.074 1.00 84.06 272 THR A O 1
ATOM 2090 N N . GLU A 1 273 ? -37.581 -7.075 50.203 1.00 85.12 273 GLU A N 1
ATOM 2091 C CA . GLU A 1 273 ? -36.836 -5.849 49.859 1.00 85.12 273 GLU A CA 1
ATOM 2092 C C . GLU A 1 273 ? -35.503 -6.130 49.144 1.00 85.12 273 GLU A C 1
ATOM 2094 O O . GLU A 1 273 ? -34.934 -5.245 48.503 1.00 85.12 273 GLU A O 1
ATOM 2099 N N . ALA A 1 274 ? -34.947 -7.336 49.298 1.00 85.88 274 ALA A N 1
ATOM 2100 C CA . ALA A 1 274 ? -33.735 -7.755 48.600 1.00 85.88 274 ALA A CA 1
ATOM 2101 C C . ALA A 1 274 ? -34.013 -7.930 47.098 1.00 85.88 274 ALA A C 1
ATOM 2103 O O . ALA A 1 274 ? -33.417 -7.212 46.294 1.00 85.88 274 ALA A O 1
ATOM 2104 N N . LEU A 1 275 ? -34.993 -8.772 46.739 1.00 84.50 275 LEU A N 1
ATOM 2105 C CA . LEU A 1 275 ? -35.399 -9.006 45.347 1.00 84.50 275 LEU A CA 1
ATOM 2106 C C . LEU A 1 275 ? -35.863 -7.715 44.658 1.00 84.50 275 LEU A C 1
ATOM 2108 O O . LEU A 1 275 ? -35.503 -7.467 43.511 1.00 84.50 275 LEU A O 1
ATOM 2112 N N . GLN A 1 276 ? -36.605 -6.845 45.356 1.00 88.50 276 GLN A N 1
ATOM 2113 C CA . GLN A 1 276 ? -37.013 -5.553 44.787 1.00 88.50 276 GLN A CA 1
ATOM 2114 C C . GLN A 1 276 ? -35.821 -4.633 44.483 1.00 88.50 276 GLN A C 1
ATOM 2116 O O . GLN A 1 276 ? -35.794 -3.999 43.428 1.00 88.50 276 GLN A O 1
ATOM 2121 N N . ARG A 1 277 ? -34.821 -4.559 45.373 1.00 91.25 277 ARG A N 1
ATOM 2122 C CA . ARG A 1 277 ? -33.604 -3.762 45.134 1.00 91.25 277 ARG A CA 1
ATOM 2123 C C . ARG A 1 277 ? -32.757 -4.334 44.004 1.00 91.25 277 ARG A C 1
ATOM 2125 O O . ARG A 1 277 ? -32.174 -3.560 43.249 1.00 91.25 277 ARG A O 1
ATOM 2132 N N . GLU A 1 278 ? -32.693 -5.653 43.876 1.00 90.00 278 GLU A N 1
ATOM 2133 C CA . GLU A 1 278 ? -31.976 -6.325 42.793 1.00 90.00 278 GLU A CA 1
ATOM 2134 C C . GLU A 1 278 ? -32.661 -6.096 41.439 1.00 90.00 278 GLU A C 1
ATOM 2136 O O . GLU A 1 278 ? -32.023 -5.594 40.518 1.00 90.00 278 GLU A O 1
ATOM 2141 N N . LEU A 1 279 ? -33.980 -6.298 41.349 1.00 90.88 279 LEU A N 1
ATOM 2142 C CA . LEU A 1 279 ? -34.757 -6.012 40.140 1.00 90.88 279 LEU A CA 1
ATOM 2143 C C . LEU A 1 279 ? -34.646 -4.540 39.702 1.00 90.88 279 LEU A C 1
ATOM 2145 O O . LEU A 1 279 ? -34.483 -4.259 38.514 1.00 90.88 279 LEU A O 1
ATOM 2149 N N . LEU A 1 280 ? -34.692 -3.591 40.645 1.00 93.62 280 LEU A N 1
ATOM 2150 C CA . LEU A 1 280 ? -34.496 -2.165 40.352 1.00 93.62 280 LEU A CA 1
ATOM 2151 C C . LEU A 1 280 ? -33.082 -1.861 39.833 1.00 93.62 280 LEU A C 1
ATOM 2153 O O . LEU A 1 280 ? -32.939 -1.045 38.922 1.00 93.62 280 LEU A O 1
ATOM 2157 N N . ARG A 1 281 ? -32.044 -2.524 40.365 1.00 94.06 281 ARG A N 1
ATOM 2158 C CA . ARG A 1 281 ? -30.670 -2.417 39.843 1.00 94.06 281 ARG A CA 1
ATOM 2159 C C . ARG A 1 281 ? -30.585 -2.966 38.421 1.00 94.06 281 ARG A C 1
ATOM 2161 O O . ARG A 1 281 ? -30.130 -2.242 37.544 1.00 94.06 281 ARG A O 1
ATOM 2168 N N . THR A 1 282 ? -31.092 -4.175 38.174 1.00 92.19 282 THR A N 1
ATOM 2169 C CA . THR A 1 282 ? -31.084 -4.808 36.845 1.00 92.19 282 THR A CA 1
ATOM 2170 C C . THR A 1 282 ? -31.826 -3.956 35.815 1.00 92.19 282 THR A C 1
ATOM 2172 O O . THR A 1 282 ? -31.270 -3.663 34.759 1.00 92.19 282 THR A O 1
ATOM 2175 N N . ARG A 1 283 ? -33.029 -3.455 36.136 1.00 94.81 283 ARG A N 1
ATOM 2176 C CA . ARG A 1 283 ? -33.782 -2.536 35.262 1.00 94.81 283 ARG A CA 1
ATOM 2177 C C . ARG A 1 283 ? -33.032 -1.224 34.990 1.00 94.81 283 ARG A C 1
ATOM 2179 O O . ARG A 1 283 ? -33.058 -0.746 33.860 1.00 94.81 283 ARG A O 1
ATOM 2186 N N . LYS A 1 284 ? -32.324 -0.661 35.979 1.00 95.94 284 LYS A N 1
ATOM 2187 C CA . LYS A 1 284 ? -31.468 0.522 35.771 1.00 95.94 284 LYS A CA 1
ATOM 2188 C C . LYS A 1 284 ? -30.300 0.216 34.829 1.00 95.94 284 LYS A C 1
ATOM 2190 O O . LYS A 1 284 ? -30.043 0.998 33.921 1.00 95.94 284 LYS A O 1
ATOM 2195 N N . THR A 1 285 ? -29.630 -0.924 34.997 1.00 93.62 285 THR A N 1
ATOM 2196 C CA . THR A 1 285 ? -28.542 -1.350 34.103 1.00 93.62 285 THR A CA 1
ATOM 2197 C C . THR A 1 285 ? -29.038 -1.623 32.681 1.00 93.62 285 THR A C 1
ATOM 2199 O O . THR A 1 285 ? -28.342 -1.264 31.739 1.00 93.62 285 THR A O 1
ATOM 2202 N N . ILE A 1 286 ? -30.244 -2.178 32.503 1.00 94.69 286 ILE A N 1
ATOM 2203 C CA . ILE A 1 286 ? -30.879 -2.308 31.179 1.00 94.69 286 ILE A CA 1
ATOM 2204 C C . ILE A 1 286 ? -31.011 -0.929 30.525 1.00 94.69 286 ILE A C 1
ATOM 2206 O O . ILE A 1 286 ? -30.475 -0.741 29.438 1.00 94.69 286 ILE A O 1
ATOM 2210 N N . ALA A 1 287 ? -31.615 0.051 31.206 1.00 95.19 287 ALA A N 1
ATOM 2211 C CA . ALA A 1 287 ? -31.776 1.405 30.667 1.00 95.19 287 ALA A CA 1
ATOM 2212 C C . ALA A 1 287 ? -30.428 2.073 30.311 1.00 95.19 287 ALA A C 1
ATOM 2214 O O . ALA A 1 287 ? -30.292 2.653 29.237 1.00 95.19 287 ALA A O 1
ATOM 2215 N N . GLU A 1 288 ? -29.402 1.928 31.160 1.00 94.81 288 GLU A N 1
ATOM 2216 C CA . GLU A 1 288 ? -28.046 2.438 30.889 1.00 94.81 288 GLU A CA 1
ATOM 2217 C C . GLU A 1 288 ? -27.366 1.766 29.678 1.00 94.81 288 GLU A C 1
ATOM 2219 O O . GLU A 1 288 ? -26.506 2.374 29.037 1.00 94.81 288 GLU A O 1
ATOM 2224 N N . VAL A 1 289 ? -27.697 0.506 29.370 1.00 93.06 289 VAL A N 1
ATOM 2225 C CA . VAL A 1 289 ? -27.175 -0.206 28.191 1.00 93.06 289 VAL A CA 1
ATOM 2226 C C . VAL A 1 289 ? -28.008 0.107 26.943 1.00 93.06 289 VAL A C 1
ATOM 2228 O O . VAL A 1 289 ? -27.429 0.242 25.867 1.00 93.06 289 VAL A O 1
ATOM 2231 N N . GLU A 1 290 ? -29.326 0.291 27.063 1.00 95.19 290 GLU A N 1
ATOM 2232 C CA . GLU A 1 290 ? -30.187 0.746 25.961 1.00 95.19 290 GLU A CA 1
ATOM 2233 C C . GLU A 1 290 ? -29.818 2.158 25.495 1.00 95.19 290 GLU A C 1
ATOM 2235 O O . GLU A 1 290 ? -29.691 2.378 24.292 1.00 95.19 290 GLU A O 1
ATOM 2240 N N . GLU A 1 291 ? -29.552 3.088 26.418 1.00 95.62 291 GLU A N 1
ATOM 2241 C CA . GLU A 1 291 ? -29.079 4.441 26.099 1.00 95.62 291 GLU A CA 1
ATOM 2242 C C . GLU A 1 291 ? -27.750 4.401 25.324 1.00 95.62 291 GLU A C 1
ATOM 2244 O O . GLU A 1 291 ? -27.620 5.006 24.256 1.00 95.62 291 GLU A O 1
ATOM 2249 N N . LYS A 1 292 ? -26.774 3.622 25.813 1.00 93.00 292 LYS A N 1
ATOM 2250 C CA . LYS A 1 292 ? -25.479 3.434 25.136 1.00 93.00 292 LYS A CA 1
ATOM 2251 C C . LYS A 1 292 ? -25.636 2.789 23.764 1.00 93.00 292 LYS A C 1
ATOM 2253 O O . LYS A 1 292 ? -24.959 3.207 22.830 1.00 93.00 292 LYS A O 1
ATOM 2258 N N . ARG A 1 293 ? -26.537 1.813 23.625 1.00 95.88 293 ARG A N 1
ATOM 2259 C CA . ARG A 1 293 ? -26.840 1.178 22.339 1.00 95.88 293 ARG A CA 1
ATOM 2260 C C . ARG A 1 293 ? -27.465 2.164 21.359 1.00 95.88 293 ARG A C 1
ATOM 2262 O O . ARG A 1 293 ? -27.018 2.215 20.221 1.00 95.88 293 ARG A O 1
ATOM 2269 N N . ALA A 1 294 ? -28.434 2.971 21.786 1.00 95.06 294 ALA A N 1
ATOM 2270 C CA . ALA A 1 294 ? -29.042 3.994 20.937 1.00 95.06 294 ALA A CA 1
ATOM 2271 C C . ALA A 1 294 ? -28.011 5.045 20.477 1.00 95.06 294 ALA A C 1
ATOM 2273 O O . ALA A 1 294 ? -28.022 5.461 19.318 1.00 95.06 294 ALA A O 1
ATOM 2274 N N . ALA A 1 295 ? -27.071 5.424 21.352 1.00 94.50 295 ALA A N 1
ATOM 2275 C CA . ALA A 1 295 ? -25.950 6.288 20.987 1.00 94.50 295 ALA A CA 1
ATOM 2276 C C . ALA A 1 295 ? -25.010 5.624 19.959 1.00 94.50 295 ALA A C 1
ATOM 2278 O O . ALA A 1 295 ? -24.679 6.249 18.951 1.00 94.50 295 ALA A O 1
ATOM 2279 N N . SER A 1 296 ? -24.627 4.358 20.161 1.00 89.94 296 SER A N 1
ATOM 2280 C CA . SER A 1 296 ? -23.814 3.594 19.202 1.00 89.94 296 SER A CA 1
ATOM 2281 C C . SER A 1 296 ? -24.524 3.390 17.855 1.00 89.94 296 SER A C 1
ATOM 2283 O O . SER A 1 296 ? -23.892 3.529 16.813 1.00 89.94 296 SER A O 1
ATOM 2285 N N . GLU A 1 297 ? -25.833 3.118 17.846 1.00 94.94 297 GLU A N 1
ATOM 2286 C CA . GLU A 1 297 ? -26.633 2.964 16.620 1.00 94.94 297 GLU A CA 1
ATOM 2287 C C . GLU A 1 297 ? -26.714 4.268 15.813 1.00 94.94 297 GLU A C 1
ATOM 2289 O O . GLU A 1 297 ? -26.662 4.221 14.584 1.00 94.94 297 GLU A O 1
ATOM 2294 N N . LYS A 1 298 ? -26.745 5.429 16.482 1.00 96.19 298 LYS A N 1
ATOM 2295 C CA . LYS A 1 298 ? -26.625 6.730 15.811 1.00 96.19 298 LYS A CA 1
ATOM 2296 C C . LYS A 1 298 ? -25.229 6.951 15.215 1.00 96.19 298 LYS A C 1
ATOM 2298 O O . LYS A 1 298 ? -25.111 7.360 14.066 1.00 96.19 298 LYS A O 1
ATOM 2303 N N . VAL A 1 299 ? -24.163 6.630 15.953 1.00 95.19 299 VAL A N 1
ATOM 2304 C CA . VAL A 1 299 ? -22.795 6.698 15.405 1.00 95.19 299 VAL A CA 1
ATOM 2305 C C . VAL A 1 299 ? -22.663 5.794 14.173 1.00 95.19 299 VAL A C 1
ATOM 2307 O O . VAL A 1 299 ? -22.093 6.210 13.169 1.00 95.19 299 VAL A O 1
ATOM 2310 N N . LEU A 1 300 ? -23.256 4.596 14.194 1.00 95.69 300 LEU A N 1
ATOM 2311 C CA . LEU A 1 300 ? -23.281 3.697 13.040 1.00 95.69 300 LEU A CA 1
ATOM 2312 C C . LEU A 1 300 ? -24.034 4.288 11.833 1.00 95.69 300 LEU A C 1
ATOM 2314 O O . LEU A 1 300 ? -23.576 4.113 10.703 1.00 95.69 300 LEU A O 1
ATOM 2318 N N . SER A 1 301 ? -25.164 4.983 12.032 1.00 96.25 301 SER A N 1
ATOM 2319 C CA . SER A 1 301 ? -25.857 5.650 10.918 1.00 96.25 301 SER A CA 1
ATOM 2320 C C . SER A 1 301 ? -25.021 6.773 10.311 1.00 96.25 301 SER A C 1
ATOM 2322 O O . SER A 1 301 ? -24.933 6.853 9.086 1.00 96.25 301 SER A O 1
ATOM 2324 N N . ASP A 1 302 ? -24.360 7.571 11.153 1.00 96.06 302 ASP A N 1
ATOM 2325 C CA . ASP A 1 302 ? -23.524 8.695 10.725 1.00 96.06 302 ASP A CA 1
ATOM 2326 C C . ASP A 1 302 ? -22.294 8.187 9.933 1.00 96.06 302 ASP A C 1
ATOM 2328 O O . ASP A 1 302 ? -21.982 8.704 8.858 1.00 96.06 302 ASP A O 1
ATOM 2332 N N . LEU A 1 303 ? -21.640 7.109 10.393 1.00 93.81 303 LEU A N 1
ATOM 2333 C CA . LEU A 1 303 ? -20.518 6.469 9.684 1.00 93.81 303 LEU A CA 1
ATOM 2334 C C . LEU A 1 303 ? -20.945 5.867 8.332 1.00 93.81 303 LEU A C 1
ATOM 2336 O O . LEU A 1 303 ? -20.255 6.053 7.331 1.00 93.81 303 LEU A O 1
ATOM 2340 N N . ARG A 1 304 ? -22.104 5.196 8.265 1.00 95.44 304 ARG A N 1
ATOM 2341 C CA . ARG A 1 304 ? -22.660 4.655 7.006 1.00 95.44 304 ARG A CA 1
ATOM 2342 C C . ARG A 1 304 ? -23.149 5.740 6.042 1.00 95.44 304 ARG A C 1
ATOM 2344 O O . ARG A 1 304 ? -23.361 5.471 4.861 1.00 95.44 304 ARG A O 1
ATOM 2351 N N . GLU A 1 305 ? -23.418 6.955 6.512 1.00 95.75 305 GLU A N 1
ATOM 2352 C CA . GLU A 1 305 ? -23.670 8.108 5.640 1.00 95.75 305 GLU A CA 1
ATOM 2353 C C . GLU A 1 305 ? -22.361 8.655 5.059 1.00 95.75 305 GLU A C 1
ATOM 2355 O O . GLU A 1 305 ? -22.281 8.861 3.848 1.00 95.75 305 GLU A O 1
ATOM 2360 N N . GLN A 1 306 ? -21.310 8.771 5.878 1.00 94.12 306 GLN A N 1
ATOM 2361 C CA . GLN A 1 306 ? -19.960 9.123 5.415 1.00 94.12 306 GLN A CA 1
ATOM 2362 C C . GLN A 1 306 ? -19.411 8.115 4.394 1.00 94.12 306 GLN A C 1
ATOM 2364 O O . GLN A 1 306 ? -18.808 8.522 3.405 1.00 94.12 306 GLN A O 1
ATOM 2369 N N . GLU A 1 307 ? -19.657 6.818 4.593 1.00 91.56 307 GLU A N 1
ATOM 2370 C CA . GLU A 1 307 ? -19.257 5.754 3.664 1.00 91.56 307 GLU A CA 1
ATOM 2371 C C . GLU A 1 307 ? -19.912 5.942 2.293 1.00 91.56 307 GLU A C 1
ATOM 2373 O O . GLU A 1 307 ? -19.214 6.030 1.288 1.00 91.56 307 GLU A O 1
ATOM 2378 N N . ARG A 1 308 ? -21.240 6.111 2.253 1.00 92.44 308 ARG A N 1
ATOM 2379 C CA . ARG A 1 308 ? -21.981 6.350 1.003 1.00 92.44 308 ARG A CA 1
ATOM 2380 C C . ARG A 1 308 ? -21.582 7.658 0.314 1.00 92.44 308 ARG A C 1
ATOM 2382 O O . ARG A 1 308 ? -21.599 7.719 -0.913 1.00 92.44 308 ARG A O 1
ATOM 2389 N N . ALA A 1 309 ? -21.222 8.691 1.077 1.00 91.44 309 ALA A N 1
ATOM 2390 C CA . ALA A 1 309 ? -20.691 9.935 0.524 1.00 91.44 309 ALA A CA 1
ATOM 2391 C C . ALA A 1 309 ? -19.310 9.721 -0.122 1.00 91.44 309 ALA A C 1
ATOM 2393 O O . ALA A 1 309 ? -19.100 10.143 -1.256 1.00 91.44 309 ALA A O 1
ATOM 2394 N N . LEU A 1 310 ? -18.403 9.004 0.552 1.00 88.56 310 LEU A N 1
ATOM 2395 C CA . LEU A 1 310 ? -17.089 8.649 0.011 1.00 88.56 310 LEU A CA 1
ATOM 2396 C C . LEU A 1 310 ? -17.202 7.758 -1.231 1.00 88.56 310 LEU A C 1
ATOM 2398 O O . LEU A 1 310 ? -16.545 8.042 -2.228 1.00 88.56 310 LEU A O 1
ATOM 2402 N N . GLU A 1 311 ? -18.020 6.705 -1.216 1.00 87.19 311 GLU A N 1
ATOM 2403 C CA . GLU A 1 311 ? -18.199 5.800 -2.367 1.00 87.19 311 GLU A CA 1
ATOM 2404 C C . GLU A 1 311 ? -18.755 6.535 -3.604 1.00 87.19 311 GLU A C 1
ATOM 2406 O O . GLU A 1 311 ? -18.378 6.228 -4.734 1.00 87.19 311 GLU A O 1
ATOM 2411 N N . ALA A 1 312 ? -19.572 7.579 -3.416 1.00 88.19 312 ALA A N 1
ATOM 2412 C CA . ALA A 1 312 ? -20.022 8.441 -4.513 1.00 88.19 312 ALA A CA 1
ATOM 2413 C C . ALA A 1 312 ? -18.896 9.311 -5.122 1.00 88.19 312 ALA A C 1
ATOM 2415 O O . ALA A 1 312 ? -18.987 9.711 -6.288 1.00 88.19 312 ALA A O 1
ATOM 2416 N N . GLU A 1 313 ? -17.828 9.597 -4.370 1.00 85.81 313 GLU A N 1
ATOM 2417 C CA . GLU A 1 313 ? -16.648 10.326 -4.854 1.00 85.81 313 GLU A CA 1
ATOM 2418 C C . GLU A 1 313 ? -15.623 9.419 -5.566 1.00 85.81 313 GLU A C 1
ATOM 2420 O O . GLU A 1 313 ? -14.843 9.922 -6.380 1.00 85.81 313 GLU A O 1
ATOM 2425 N N . GLU A 1 314 ? -15.641 8.096 -5.339 1.00 82.19 314 GLU A N 1
ATOM 2426 C CA . GLU A 1 314 ? -14.663 7.130 -5.887 1.00 82.19 314 GLU A CA 1
ATOM 2427 C C . GLU A 1 314 ? -14.477 7.282 -7.403 1.00 82.19 314 GLU A C 1
ATOM 2429 O O . GLU A 1 314 ? -13.357 7.431 -7.904 1.00 82.19 314 GLU A O 1
ATOM 2434 N N . ALA A 1 315 ? -15.593 7.322 -8.136 1.00 82.38 315 ALA A N 1
ATOM 2435 C CA . ALA A 1 315 ? -15.603 7.440 -9.590 1.00 82.38 315 ALA A CA 1
ATOM 2436 C C . ALA A 1 315 ? -14.893 8.713 -10.086 1.00 82.38 315 ALA A C 1
ATOM 2438 O O . ALA A 1 315 ? -14.304 8.707 -11.168 1.00 82.38 315 ALA A O 1
ATOM 2439 N N . GLN A 1 316 ? -14.911 9.795 -9.298 1.00 84.94 316 GLN A N 1
ATOM 2440 C CA . GLN A 1 316 ? -14.224 11.040 -9.635 1.00 84.94 316 GLN A CA 1
ATOM 2441 C C . GLN A 1 316 ? -12.714 10.910 -9.420 1.00 84.94 316 GLN A C 1
ATOM 2443 O O . GLN A 1 316 ? -11.948 11.279 -10.309 1.00 84.94 316 GLN A O 1
ATOM 2448 N N . PHE A 1 317 ? -12.277 10.342 -8.291 1.00 78.38 317 PHE A N 1
ATOM 2449 C CA . PHE A 1 317 ? -10.854 10.124 -8.007 1.00 78.38 317 PHE A CA 1
ATOM 2450 C C . PHE A 1 317 ? -10.207 9.179 -9.027 1.00 78.38 317 PHE A C 1
ATOM 2452 O O . PHE A 1 317 ? -9.177 9.524 -9.612 1.00 78.38 317 PHE A O 1
ATOM 2459 N N . VAL A 1 318 ? -10.841 8.039 -9.319 1.00 83.88 318 VAL A N 1
ATOM 2460 C CA . VAL A 1 318 ? -10.333 7.055 -10.289 1.00 83.88 318 VAL A CA 1
ATOM 2461 C C . VAL A 1 318 ? -10.272 7.649 -11.703 1.00 83.88 318 VAL A C 1
ATOM 2463 O O . VAL A 1 318 ? -9.218 7.608 -12.343 1.00 83.88 318 VAL A O 1
ATOM 2466 N N . ALA A 1 319 ? -11.342 8.297 -12.182 1.00 86.50 319 ALA A N 1
ATOM 2467 C CA . ALA A 1 319 ? -11.346 8.931 -13.505 1.00 86.50 319 ALA A CA 1
ATOM 2468 C C . ALA A 1 319 ? -10.324 10.085 -13.618 1.00 86.50 319 ALA A C 1
ATOM 2470 O O . ALA A 1 319 ? -9.692 10.280 -14.665 1.00 86.50 319 ALA A O 1
ATOM 2471 N N . ALA A 1 320 ? -10.121 10.847 -12.541 1.00 85.69 320 ALA A N 1
ATOM 2472 C CA . ALA A 1 320 ? -9.176 11.959 -12.508 1.00 85.69 320 ALA A CA 1
ATOM 2473 C C . ALA A 1 320 ? -7.705 11.510 -12.360 1.00 85.69 320 ALA A C 1
ATOM 2475 O O . ALA A 1 320 ? -6.800 12.261 -12.738 1.00 85.69 320 ALA A O 1
ATOM 2476 N N . ALA A 1 321 ? -7.446 10.299 -11.858 1.00 84.69 321 ALA A N 1
ATOM 2477 C CA . ALA A 1 321 ? -6.133 9.658 -11.924 1.00 84.69 321 ALA A CA 1
ATOM 2478 C C . ALA A 1 321 ? -5.864 9.085 -13.327 1.00 84.69 321 ALA A C 1
ATOM 2480 O O . ALA A 1 321 ? -4.821 9.365 -13.922 1.00 84.69 321 ALA A O 1
ATOM 2481 N N . GLU A 1 322 ? -6.834 8.374 -13.916 1.00 88.50 322 GLU A N 1
ATOM 2482 C CA . GLU A 1 322 ? -6.712 7.813 -15.267 1.00 88.50 322 GLU A CA 1
ATOM 2483 C C . GLU A 1 322 ? -6.424 8.866 -16.344 1.00 88.50 322 GLU A C 1
ATOM 2485 O O . GLU A 1 322 ? -5.582 8.646 -17.218 1.00 88.50 322 GLU A O 1
ATOM 2490 N N . THR A 1 323 ? -7.131 9.999 -16.319 1.00 92.56 323 THR A N 1
ATOM 2491 C CA . THR A 1 323 ? -6.944 11.078 -17.306 1.00 92.56 323 THR A CA 1
ATOM 2492 C C . THR A 1 323 ? -5.532 11.653 -17.236 1.00 92.56 323 THR A C 1
ATOM 2494 O O . THR A 1 323 ? -4.835 11.683 -18.253 1.00 92.56 323 THR A O 1
ATOM 2497 N N . ARG A 1 324 ? -5.055 11.997 -16.033 1.00 88.19 324 ARG A N 1
ATOM 2498 C CA . ARG A 1 324 ? -3.690 12.504 -15.815 1.00 88.19 324 ARG A CA 1
ATOM 2499 C C . ARG A 1 324 ? -2.619 11.491 -16.202 1.00 88.19 324 ARG A C 1
ATOM 2501 O O . ARG A 1 324 ? -1.643 11.865 -16.851 1.00 88.19 324 ARG A O 1
ATOM 2508 N N . ARG A 1 325 ? -2.814 10.204 -15.896 1.00 87.38 325 ARG A N 1
ATOM 2509 C CA . ARG A 1 325 ? -1.918 9.135 -16.358 1.00 87.38 325 ARG A CA 1
ATOM 2510 C C . ARG A 1 325 ? -1.863 9.067 -17.888 1.00 87.38 325 ARG A C 1
ATOM 2512 O O . ARG A 1 325 ? -0.772 9.072 -18.458 1.00 87.38 325 ARG A O 1
ATOM 2519 N N . LYS A 1 326 ? -3.013 9.079 -18.572 1.00 92.25 326 LYS A N 1
ATOM 2520 C CA . LYS A 1 326 ? -3.093 9.077 -20.047 1.00 92.25 326 LYS A CA 1
ATOM 2521 C C . LYS A 1 326 ? -2.398 10.302 -20.662 1.00 92.25 326 LYS A C 1
ATOM 2523 O O . LYS A 1 326 ? -1.755 10.180 -21.706 1.00 92.25 326 LYS A O 1
ATOM 2528 N N . GLU A 1 327 ? -2.485 11.470 -20.030 1.00 89.88 327 GLU A N 1
ATOM 2529 C CA . GLU A 1 327 ? -1.778 12.690 -20.452 1.00 89.88 327 GLU A CA 1
ATOM 2530 C C . GLU A 1 327 ? -0.262 12.628 -20.212 1.00 89.88 327 GLU A C 1
ATOM 2532 O O . GLU A 1 327 ? 0.513 13.022 -21.090 1.00 89.88 327 GLU A O 1
ATOM 2537 N N . ALA A 1 328 ? 0.176 12.081 -19.076 1.00 86.56 328 ALA A N 1
ATOM 2538 C CA . ALA A 1 328 ? 1.587 11.845 -18.780 1.00 86.56 328 ALA A CA 1
ATOM 2539 C C . ALA A 1 328 ? 2.218 10.845 -19.763 1.00 86.56 328 ALA A C 1
ATOM 2541 O O . ALA A 1 328 ? 3.289 11.108 -20.308 1.00 86.56 328 ALA A O 1
ATOM 2542 N N . GLU A 1 329 ? 1.535 9.739 -20.073 1.00 88.56 329 GLU A N 1
ATOM 2543 C CA . GLU A 1 329 ? 1.991 8.761 -21.068 1.00 88.56 329 GLU A CA 1
ATOM 2544 C C . GLU A 1 329 ? 2.050 9.347 -22.491 1.00 88.56 329 GLU A C 1
ATOM 2546 O O . GLU A 1 329 ? 2.919 8.975 -23.281 1.00 88.56 329 GLU A O 1
ATOM 2551 N N . LYS A 1 330 ? 1.133 10.254 -22.861 1.00 90.38 330 LYS A N 1
ATOM 2552 C CA . LYS A 1 330 ? 1.204 10.986 -24.141 1.00 90.38 330 LYS A CA 1
ATOM 2553 C C . LYS A 1 330 ? 2.444 11.882 -24.194 1.00 90.38 330 LYS A C 1
ATOM 2555 O O . LYS A 1 330 ? 3.229 11.756 -25.127 1.00 90.38 330 LYS A O 1
ATOM 2560 N N . ALA A 1 331 ? 2.662 12.707 -23.169 1.00 83.56 331 ALA A N 1
ATOM 2561 C CA . ALA A 1 331 ? 3.814 13.607 -23.106 1.00 83.56 331 ALA A CA 1
ATOM 2562 C C . ALA A 1 331 ? 5.156 12.855 -23.040 1.00 83.56 331 ALA A C 1
ATOM 2564 O O . ALA A 1 331 ? 6.129 13.264 -23.670 1.00 83.56 331 ALA A O 1
ATOM 2565 N N . ARG A 1 332 ? 5.209 11.717 -22.333 1.00 85.19 332 ARG A N 1
ATOM 2566 C CA . ARG A 1 332 ? 6.390 10.841 -22.304 1.00 85.19 332 ARG A CA 1
ATOM 2567 C C . ARG A 1 332 ? 6.710 10.288 -23.694 1.00 85.19 332 ARG A C 1
ATOM 2569 O O . ARG A 1 332 ? 7.858 10.388 -24.115 1.00 85.19 332 ARG A O 1
ATOM 2576 N N . ARG A 1 333 ? 5.708 9.776 -24.422 1.00 85.56 333 ARG A N 1
ATOM 2577 C CA . ARG A 1 333 ? 5.875 9.300 -25.809 1.00 85.56 333 ARG A CA 1
ATOM 2578 C C . ARG A 1 333 ? 6.339 10.409 -26.752 1.00 85.56 333 ARG A C 1
ATOM 2580 O O . ARG A 1 333 ? 7.205 10.164 -27.579 1.00 85.56 333 ARG A O 1
ATOM 2587 N N . GLU A 1 334 ? 5.810 11.620 -26.605 1.00 81.12 334 GLU A N 1
ATOM 2588 C CA . GLU A 1 334 ? 6.217 12.791 -27.391 1.00 81.12 334 GLU A CA 1
ATOM 2589 C C . GLU A 1 334 ? 7.682 13.183 -27.122 1.00 81.12 334 GLU A C 1
ATOM 2591 O O . GLU A 1 334 ? 8.469 13.320 -28.058 1.00 81.12 334 GLU A O 1
ATOM 2596 N N . SER A 1 335 ? 8.093 13.247 -25.849 1.00 77.12 335 SER A N 1
ATOM 2597 C CA . SER A 1 335 ? 9.493 13.483 -25.465 1.00 77.12 335 SER A CA 1
ATOM 2598 C C . SER A 1 335 ? 10.434 12.385 -25.979 1.00 77.12 335 SER A C 1
ATOM 2600 O O . SER A 1 335 ? 11.507 12.694 -26.494 1.00 77.12 335 SER A O 1
ATOM 2602 N N . GLN A 1 336 ? 10.039 11.111 -25.875 1.00 80.56 336 GLN A N 1
ATOM 2603 C CA . GLN A 1 336 ? 10.820 9.972 -26.373 1.00 80.56 336 GLN A CA 1
ATOM 2604 C C . GLN A 1 336 ? 10.928 9.977 -27.904 1.00 80.56 336 GLN A C 1
ATOM 2606 O O . GLN A 1 336 ? 12.004 9.740 -28.445 1.00 80.56 336 GLN A O 1
ATOM 2611 N N . TRP A 1 337 ? 9.851 10.314 -28.619 1.00 78.25 337 TRP A N 1
ATOM 2612 C CA . TRP A 1 337 ? 9.859 10.455 -30.077 1.00 78.25 337 TRP A CA 1
ATOM 2613 C C . TRP A 1 337 ? 10.818 11.559 -30.546 1.00 78.25 337 TRP A C 1
ATOM 2615 O O . TRP A 1 337 ? 11.597 11.350 -31.475 1.00 78.25 337 TRP A O 1
ATOM 2625 N N . LEU A 1 338 ? 10.821 12.709 -29.864 1.00 74.38 338 LEU A N 1
ATOM 2626 C CA . LEU A 1 338 ? 11.731 13.822 -30.156 1.00 74.38 338 LEU A CA 1
ATOM 2627 C C . LEU A 1 338 ? 13.199 13.510 -29.815 1.00 74.38 338 LEU A C 1
ATOM 2629 O O . LEU A 1 338 ? 14.105 14.097 -30.412 1.00 74.38 338 LEU A O 1
ATOM 2633 N N . GLN A 1 339 ? 13.453 12.609 -28.864 1.00 70.75 339 GLN A N 1
ATOM 2634 C CA . GLN A 1 339 ? 14.796 12.143 -28.498 1.00 70.75 339 GLN A CA 1
ATOM 2635 C C . GLN A 1 339 ? 15.272 10.944 -29.339 1.00 70.75 339 GLN A C 1
ATOM 2637 O O . GLN A 1 339 ? 16.474 10.709 -29.419 1.00 70.75 339 GLN A O 1
ATOM 2642 N N . SER A 1 340 ? 14.364 10.230 -30.014 1.00 73.38 340 SER A N 1
ATOM 2643 C CA . SER A 1 340 ? 14.672 9.003 -30.754 1.00 73.38 340 SER A CA 1
ATOM 2644 C C . SER A 1 340 ? 15.761 9.192 -31.831 1.00 73.38 340 SER A C 1
ATOM 2646 O O . SER A 1 340 ? 15.706 10.155 -32.613 1.00 73.38 340 SER A O 1
ATOM 2648 N N . PRO A 1 341 ? 16.706 8.237 -31.971 1.00 66.00 341 PRO A N 1
ATOM 2649 C CA . PRO A 1 341 ? 17.658 8.210 -33.084 1.00 66.00 341 PRO A CA 1
ATOM 2650 C C . PRO A 1 341 ? 16.977 8.179 -34.460 1.00 66.00 341 PRO A C 1
ATOM 2652 O O . PRO A 1 341 ? 17.499 8.740 -35.421 1.00 66.00 341 PRO A O 1
ATOM 2655 N N . LEU A 1 342 ? 15.784 7.575 -34.544 1.00 59.91 342 LEU A N 1
ATOM 2656 C CA . LEU A 1 342 ? 15.019 7.385 -35.782 1.00 59.91 342 LEU A CA 1
ATOM 2657 C C . LEU A 1 342 ? 14.235 8.628 -36.232 1.00 59.91 342 LEU A C 1
ATOM 2659 O O . LEU A 1 342 ? 13.592 8.602 -37.282 1.00 59.91 342 LEU A O 1
ATOM 2663 N N . HIS A 1 343 ? 14.281 9.731 -35.476 1.00 69.69 343 HIS A N 1
ATOM 2664 C CA . HIS A 1 343 ? 13.640 10.976 -35.887 1.00 69.69 343 HIS A CA 1
ATOM 2665 C C . HIS A 1 343 ? 14.210 11.438 -37.249 1.00 69.69 343 HIS A C 1
ATOM 2667 O O . HIS A 1 343 ? 15.433 11.526 -37.388 1.00 69.69 343 HIS A O 1
ATOM 2673 N N . PRO A 1 344 ? 13.385 11.790 -38.258 1.00 63.94 344 PRO A N 1
ATOM 2674 C CA . PRO A 1 344 ? 13.842 11.961 -39.646 1.00 63.94 344 PRO A CA 1
ATOM 2675 C C . PRO A 1 344 ? 14.950 13.011 -39.828 1.00 63.94 344 PRO A C 1
ATOM 2677 O O . PRO A 1 344 ? 15.788 12.880 -40.717 1.00 63.94 344 PRO A O 1
ATOM 2680 N N . ARG A 1 345 ? 15.011 14.028 -38.955 1.00 62.31 345 ARG A N 1
ATOM 2681 C CA . ARG A 1 345 ? 16.103 15.023 -38.937 1.00 62.31 345 ARG A CA 1
ATOM 2682 C C . ARG A 1 345 ? 17.396 14.532 -38.267 1.00 62.31 345 ARG A C 1
ATOM 2684 O O . ARG A 1 345 ? 18.463 15.020 -38.617 1.00 62.31 345 ARG A O 1
ATOM 2691 N N . ASN A 1 346 ? 17.319 13.583 -37.332 1.00 65.75 346 ASN A N 1
ATOM 2692 C CA . ASN A 1 346 ? 18.497 12.976 -36.698 1.00 65.75 346 ASN A CA 1
ATOM 2693 C C . ASN A 1 346 ? 19.139 11.958 -37.645 1.00 65.75 346 ASN A C 1
ATOM 2695 O O . ASN A 1 346 ? 20.349 11.992 -37.846 1.00 65.75 346 ASN A O 1
ATOM 2699 N N . VAL A 1 347 ? 18.314 11.136 -38.305 1.00 66.06 347 VAL A N 1
ATOM 2700 C CA . VAL A 1 347 ? 18.761 10.218 -39.362 1.00 66.06 347 VAL A CA 1
ATOM 2701 C C . VAL A 1 347 ? 19.428 10.989 -40.503 1.00 66.06 347 VAL A C 1
ATOM 2703 O O . VAL A 1 347 ? 20.495 10.584 -40.947 1.00 66.06 347 VAL A O 1
ATOM 2706 N N . ALA A 1 348 ? 18.874 12.132 -40.930 1.00 65.56 348 ALA A N 1
ATOM 2707 C CA . ALA A 1 348 ? 19.507 12.980 -41.943 1.00 65.56 348 ALA A CA 1
ATOM 2708 C C . ALA A 1 348 ? 20.920 13.444 -41.532 1.00 65.56 348 ALA A C 1
ATOM 2710 O O . ALA A 1 348 ? 21.860 13.248 -42.296 1.00 65.56 348 ALA A O 1
ATOM 2711 N N . GLY A 1 349 ? 21.093 13.970 -40.312 1.00 64.75 349 GLY A N 1
ATOM 2712 C CA . GLY A 1 349 ? 22.412 14.379 -39.806 1.00 64.75 349 GLY A CA 1
ATOM 2713 C C . GLY A 1 349 ? 23.393 13.211 -39.625 1.00 64.75 349 GLY A C 1
ATOM 2714 O O . GLY A 1 349 ? 24.579 13.348 -39.914 1.00 64.75 349 GLY A O 1
ATOM 2715 N N . TRP A 1 350 ? 22.906 12.035 -39.213 1.00 70.94 350 TRP A N 1
ATOM 2716 C CA . TRP A 1 350 ? 23.713 10.812 -39.138 1.00 70.94 350 TRP A CA 1
ATOM 2717 C C . TRP A 1 350 ? 24.160 10.335 -40.530 1.00 70.94 350 TRP A C 1
ATOM 2719 O O . TRP A 1 350 ? 25.331 10.003 -40.709 1.00 70.94 350 TRP A O 1
ATOM 2729 N N . VAL A 1 351 ? 23.273 10.365 -41.534 1.00 70.44 351 VAL A N 1
ATOM 2730 C CA . VAL A 1 351 ? 23.614 10.054 -42.935 1.00 70.44 351 VAL A CA 1
ATOM 2731 C C . VAL A 1 351 ? 24.608 11.072 -43.495 1.00 70.44 351 VAL A C 1
ATOM 2733 O O . VAL A 1 351 ? 25.534 10.684 -44.200 1.00 70.44 351 VAL A O 1
ATOM 2736 N N . GLU A 1 352 ? 24.470 12.356 -43.171 1.00 71.00 352 GLU A N 1
ATOM 2737 C CA . GLU A 1 352 ? 25.390 13.401 -43.632 1.00 71.00 352 GLU A CA 1
ATOM 2738 C C . GLU A 1 352 ? 26.801 13.235 -43.037 1.00 71.00 352 GLU A C 1
ATOM 2740 O O . GLU A 1 352 ? 27.793 13.371 -43.753 1.00 71.00 352 GLU A O 1
ATOM 2745 N N . GLN A 1 353 ? 26.907 12.850 -41.759 1.00 68.62 353 GLN A N 1
ATOM 2746 C CA . GLN A 1 353 ? 28.195 12.645 -41.084 1.00 68.62 353 GLN A CA 1
ATOM 2747 C C . GLN A 1 353 ? 28.847 11.280 -41.376 1.00 68.62 353 GLN A C 1
ATOM 2749 O O . GLN A 1 353 ? 30.064 11.218 -41.561 1.00 68.62 353 GLN A O 1
ATOM 2754 N N . ARG A 1 354 ? 28.076 10.182 -41.423 1.00 73.69 354 ARG A N 1
ATOM 2755 C CA . ARG A 1 354 ? 28.605 8.809 -41.594 1.00 73.69 354 ARG A CA 1
ATOM 2756 C C . ARG A 1 354 ? 28.478 8.254 -43.012 1.00 73.69 354 ARG A C 1
ATOM 2758 O O . ARG A 1 354 ? 29.285 7.421 -43.422 1.00 73.69 354 ARG A O 1
ATOM 2765 N N . GLY A 1 355 ? 27.515 8.732 -43.799 1.00 73.12 355 GLY A N 1
ATOM 2766 C CA . GLY A 1 355 ? 27.276 8.286 -45.176 1.00 73.12 355 GLY A CA 1
ATOM 2767 C C . GLY A 1 355 ? 28.498 8.380 -46.101 1.00 73.12 355 GLY A C 1
ATOM 2768 O O . GLY A 1 355 ? 28.764 7.407 -46.811 1.00 73.12 355 GLY A O 1
ATOM 2769 N N . PRO A 1 356 ? 29.301 9.467 -46.080 1.00 78.56 356 PRO A N 1
ATOM 2770 C CA . PRO A 1 356 ? 30.519 9.555 -46.886 1.00 78.56 356 PRO A CA 1
ATOM 2771 C C . PRO A 1 356 ? 31.551 8.473 -46.539 1.00 78.56 356 PRO A C 1
ATOM 2773 O O . PRO A 1 356 ? 32.167 7.896 -47.434 1.00 78.56 356 PRO A O 1
ATOM 2776 N N . ARG A 1 357 ? 31.715 8.153 -45.249 1.00 75.88 357 ARG A N 1
ATOM 2777 C CA . ARG A 1 357 ? 32.665 7.132 -44.780 1.00 75.88 357 ARG A CA 1
ATOM 2778 C C . ARG A 1 357 ? 32.190 5.719 -45.111 1.00 75.88 357 ARG A C 1
ATOM 2780 O O . ARG A 1 357 ? 32.967 4.933 -45.646 1.00 75.88 357 ARG A O 1
ATOM 2787 N N . LEU A 1 358 ? 30.898 5.435 -44.921 1.00 80.06 358 LEU A N 1
ATOM 2788 C CA . LEU A 1 358 ? 30.275 4.181 -45.358 1.00 80.06 358 LEU A CA 1
ATOM 2789 C C . LEU A 1 358 ? 30.419 3.972 -46.876 1.00 80.06 358 LEU A C 1
ATOM 2791 O O . LEU A 1 358 ? 30.767 2.876 -47.312 1.00 80.06 358 LEU A O 1
ATOM 2795 N N . LEU A 1 359 ? 30.233 5.017 -47.692 1.00 80.31 359 LEU A N 1
ATOM 2796 C CA . LEU A 1 359 ? 30.466 4.950 -49.141 1.00 80.31 359 LEU A CA 1
ATOM 2797 C C . LEU A 1 359 ? 31.927 4.625 -49.487 1.00 80.31 359 LEU A C 1
ATOM 2799 O O . LEU A 1 359 ? 32.168 3.796 -50.366 1.00 80.31 359 LEU A O 1
ATOM 2803 N N . ILE A 1 360 ? 32.896 5.224 -48.787 1.00 83.44 360 ILE A N 1
ATOM 2804 C CA . ILE A 1 360 ? 34.327 4.929 -48.965 1.00 83.44 360 ILE A CA 1
ATOM 2805 C C . ILE A 1 360 ? 34.643 3.479 -48.562 1.00 83.44 360 ILE A C 1
ATOM 2807 O O . ILE A 1 360 ? 35.337 2.787 -49.308 1.00 83.44 360 ILE A O 1
ATOM 2811 N N . ALA A 1 361 ? 34.095 2.984 -47.448 1.00 80.56 361 ALA A N 1
ATOM 2812 C CA . ALA A 1 361 ? 34.267 1.599 -47.005 1.00 80.56 361 ALA A CA 1
ATOM 2813 C C . ALA A 1 361 ? 33.697 0.592 -48.025 1.00 80.56 361 ALA A C 1
ATOM 2815 O O . ALA A 1 361 ? 34.389 -0.346 -48.426 1.00 80.56 361 ALA A O 1
ATOM 2816 N N . ILE A 1 362 ? 32.475 0.821 -48.526 1.00 81.44 362 ILE A N 1
ATOM 2817 C CA . ILE A 1 362 ? 31.864 -0.002 -49.585 1.00 81.44 362 ILE A CA 1
ATO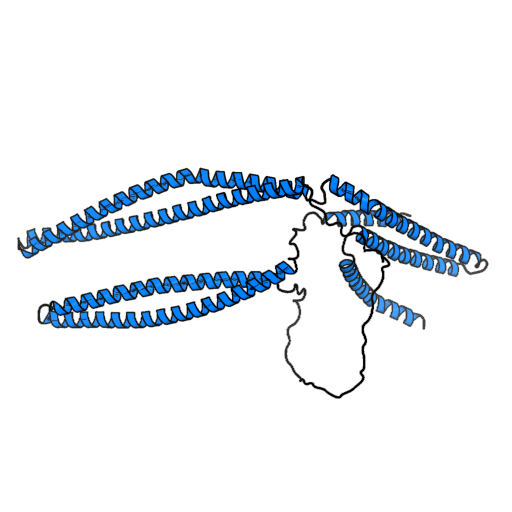M 2818 C C . ILE A 1 362 ? 32.728 0.022 -50.855 1.00 81.44 362 ILE A C 1
ATOM 2820 O O . ILE A 1 362 ? 33.000 -1.032 -51.437 1.00 81.44 362 ILE A O 1
ATOM 2824 N N . LEU A 1 363 ? 33.198 1.201 -51.275 1.00 84.94 363 LEU A N 1
ATOM 2825 C CA . LEU A 1 363 ? 34.054 1.348 -52.452 1.00 84.94 363 LEU A CA 1
ATOM 2826 C C . LEU A 1 363 ? 35.375 0.579 -52.292 1.00 84.94 363 LEU A C 1
ATOM 2828 O O . LEU A 1 363 ? 35.777 -0.134 -53.213 1.00 84.94 363 LEU A O 1
ATOM 2832 N N . ALA A 1 364 ? 36.011 0.656 -51.120 1.00 81.19 364 ALA A N 1
ATOM 2833 C CA . ALA A 1 364 ? 37.233 -0.081 -50.810 1.00 81.19 364 ALA A CA 1
ATOM 2834 C C . ALA A 1 364 ? 37.025 -1.604 -50.901 1.00 81.19 364 ALA A C 1
ATOM 2836 O O . ALA A 1 364 ? 37.819 -2.291 -51.546 1.00 81.19 364 ALA A O 1
ATOM 2837 N N . ILE A 1 365 ? 35.924 -2.133 -50.350 1.00 84.19 365 ILE A N 1
ATOM 2838 C CA . ILE A 1 365 ? 35.572 -3.563 -50.439 1.00 84.19 365 ILE A CA 1
ATOM 2839 C C . ILE A 1 365 ? 35.380 -3.990 -51.904 1.00 84.19 365 ILE A C 1
ATOM 2841 O O . ILE A 1 365 ? 35.909 -5.021 -52.328 1.00 84.19 365 ILE A O 1
ATOM 2845 N N . VAL A 1 366 ? 34.668 -3.190 -52.707 1.00 83.75 366 VAL A N 1
ATOM 2846 C CA . VAL A 1 366 ? 34.441 -3.471 -54.137 1.00 83.75 366 VAL A CA 1
ATOM 2847 C C . VAL A 1 366 ? 35.757 -3.482 -54.923 1.00 83.75 366 VAL A C 1
ATOM 2849 O O . VAL A 1 366 ? 35.992 -4.410 -55.703 1.00 83.75 366 VAL A O 1
ATOM 2852 N N . VAL A 1 367 ? 36.642 -2.508 -54.687 1.00 86.75 367 VAL A N 1
ATOM 2853 C CA . VAL A 1 367 ? 37.981 -2.452 -55.300 1.00 86.75 367 VAL A CA 1
ATOM 2854 C C . VAL A 1 367 ? 38.827 -3.658 -54.884 1.00 86.75 367 VAL A C 1
ATOM 2856 O O . VAL A 1 367 ? 39.452 -4.284 -55.741 1.00 86.75 367 VAL A O 1
ATOM 2859 N N . MET A 1 368 ? 38.799 -4.051 -53.609 1.00 80.56 368 MET A N 1
ATOM 2860 C CA . MET A 1 368 ? 39.561 -5.191 -53.088 1.00 80.56 368 MET A CA 1
ATOM 2861 C C . MET A 1 368 ? 39.102 -6.525 -53.706 1.00 80.56 368 MET A C 1
ATOM 2863 O O . MET A 1 368 ? 39.925 -7.333 -54.147 1.00 80.56 368 MET A O 1
ATOM 2867 N N . LEU A 1 369 ? 37.786 -6.738 -53.831 1.00 82.12 369 LEU A N 1
ATOM 2868 C CA . LEU A 1 369 ? 37.206 -7.908 -54.506 1.00 82.12 369 LEU A CA 1
ATOM 2869 C C . LEU A 1 369 ? 37.524 -7.938 -56.012 1.00 82.12 369 LEU A C 1
ATOM 2871 O O . LEU A 1 369 ? 37.736 -9.014 -56.582 1.00 82.12 369 LEU A O 1
ATOM 2875 N N . PHE A 1 370 ? 37.570 -6.774 -56.666 1.00 83.31 370 PHE A N 1
ATOM 2876 C CA . PHE A 1 370 ? 37.973 -6.659 -58.067 1.00 83.31 370 PHE A CA 1
ATOM 2877 C C . PHE A 1 370 ? 39.460 -7.000 -58.249 1.00 83.31 370 PHE A C 1
ATOM 2879 O O . PHE A 1 370 ? 39.803 -7.845 -59.080 1.00 83.31 370 PHE A O 1
ATOM 2886 N N . LEU A 1 371 ? 40.335 -6.423 -57.421 1.00 81.94 371 LEU A N 1
ATOM 2887 C CA . LEU A 1 371 ? 41.781 -6.641 -57.473 1.00 81.94 371 LEU A CA 1
ATOM 2888 C C . LEU A 1 371 ? 42.153 -8.108 -57.197 1.00 81.94 371 LEU A C 1
ATOM 2890 O O . LEU A 1 371 ? 42.965 -8.682 -57.923 1.00 81.94 371 LEU A O 1
ATOM 2894 N N . SER A 1 372 ? 41.488 -8.747 -56.227 1.00 78.81 372 SER A N 1
ATOM 2895 C CA . SER A 1 372 ? 41.613 -10.184 -55.940 1.00 78.81 372 SER A CA 1
ATOM 2896 C C . SER A 1 372 ? 41.346 -11.050 -57.185 1.00 78.81 372 SER A C 1
ATOM 2898 O O . SER A 1 372 ? 42.162 -11.904 -57.544 1.00 78.81 372 SER A O 1
ATOM 2900 N N . ARG A 1 373 ? 40.265 -10.768 -57.931 1.00 77.12 373 ARG A N 1
ATOM 2901 C CA . ARG A 1 373 ? 39.966 -11.458 -59.202 1.00 77.12 373 ARG A CA 1
ATOM 2902 C C . ARG A 1 373 ? 41.011 -11.190 -60.287 1.00 77.12 373 ARG A C 1
ATOM 2904 O O . ARG A 1 373 ? 41.360 -12.107 -61.037 1.00 77.12 373 ARG A O 1
ATOM 2911 N N . LEU A 1 374 ? 41.516 -9.958 -60.388 1.00 79.00 374 LEU A N 1
ATOM 2912 C CA . LEU A 1 374 ? 42.560 -9.598 -61.352 1.00 79.00 374 LEU A CA 1
ATOM 2913 C C . LEU A 1 374 ? 43.848 -10.390 -61.096 1.00 79.00 374 LEU A C 1
ATOM 2915 O O . LEU A 1 374 ? 44.376 -10.990 -62.035 1.00 79.00 374 LEU A O 1
ATOM 2919 N N . LEU A 1 375 ? 44.300 -10.460 -59.842 1.00 77.44 375 LEU A N 1
ATOM 2920 C CA . LEU A 1 375 ? 45.487 -11.211 -59.420 1.00 77.44 375 LEU A CA 1
ATOM 2921 C C . LEU A 1 375 ? 45.387 -12.695 -59.801 1.00 77.44 375 LEU A C 1
ATOM 2923 O O . LEU A 1 375 ? 46.255 -13.204 -60.514 1.00 77.44 375 LEU A O 1
ATOM 2927 N N . VAL A 1 376 ? 44.293 -13.370 -59.425 1.00 70.81 376 VAL A N 1
ATOM 2928 C CA . VAL A 1 376 ? 44.082 -14.796 -59.743 1.00 70.81 376 VAL A CA 1
ATOM 2929 C C . VAL A 1 376 ? 44.021 -15.030 -61.256 1.00 70.81 376 VAL A C 1
ATOM 2931 O O . VAL A 1 376 ? 44.720 -15.900 -61.779 1.00 70.81 376 VAL A O 1
ATOM 2934 N N . SER A 1 377 ? 43.250 -14.220 -61.993 1.00 68.25 377 SER A N 1
ATOM 2935 C CA . SER A 1 377 ? 43.141 -14.365 -63.454 1.00 68.25 377 SER A CA 1
ATOM 2936 C C . SER A 1 377 ? 44.474 -14.129 -64.179 1.00 68.25 377 SER A C 1
ATOM 2938 O O . SER A 1 377 ? 44.744 -14.763 -65.202 1.00 68.25 377 SER A O 1
ATOM 2940 N N . THR A 1 378 ? 45.337 -13.271 -63.629 1.00 71.06 378 THR A N 1
ATOM 2941 C CA . THR A 1 378 ? 46.664 -12.965 -64.174 1.00 71.06 378 THR A CA 1
ATOM 2942 C C . THR A 1 378 ? 47.656 -14.092 -63.886 1.00 71.06 378 THR A C 1
ATOM 2944 O O . THR A 1 378 ? 48.342 -14.534 -64.808 1.00 71.06 378 THR A O 1
ATOM 2947 N N . LEU A 1 379 ? 47.679 -14.640 -62.665 1.00 66.75 379 LEU A N 1
ATOM 2948 C CA . LEU A 1 379 ? 48.515 -15.798 -62.309 1.00 66.75 379 LEU A CA 1
ATOM 2949 C C . LEU A 1 379 ? 48.192 -17.034 -63.162 1.00 66.75 379 LEU A C 1
ATOM 2951 O O . LEU A 1 379 ? 49.105 -17.674 -63.696 1.00 66.75 379 LEU A O 1
ATOM 2955 N N . VAL A 1 380 ? 46.904 -17.342 -63.352 1.00 66.06 380 VAL A N 1
ATOM 2956 C CA . VAL A 1 380 ? 46.464 -18.458 -64.208 1.00 66.06 380 VAL A CA 1
ATOM 2957 C C . VAL A 1 380 ? 46.871 -18.218 -65.669 1.00 66.06 380 VAL A C 1
ATOM 2959 O O . VAL A 1 380 ? 47.406 -19.120 -66.321 1.00 66.06 380 VAL A O 1
ATOM 2962 N N . ARG A 1 381 ? 46.709 -16.990 -66.183 1.00 65.12 381 ARG A N 1
ATOM 2963 C CA . ARG A 1 381 ? 47.067 -16.607 -67.565 1.00 65.12 381 ARG A CA 1
ATOM 2964 C C . ARG A 1 381 ? 48.579 -16.597 -67.831 1.00 65.12 381 ARG A C 1
ATOM 2966 O O . ARG A 1 381 ? 49.002 -16.916 -68.940 1.00 65.12 381 ARG A O 1
ATOM 2973 N N . ILE A 1 382 ? 49.408 -16.255 -66.844 1.00 66.31 382 ILE A N 1
ATOM 2974 C CA . ILE A 1 382 ? 50.876 -16.310 -66.959 1.00 66.31 382 ILE A CA 1
ATOM 2975 C C . ILE A 1 382 ? 51.366 -17.763 -66.888 1.00 66.31 382 ILE A C 1
ATOM 2977 O O . ILE A 1 382 ? 52.196 -18.172 -67.703 1.00 66.31 382 ILE A O 1
ATOM 2981 N N . SER A 1 383 ? 50.816 -18.565 -65.972 1.00 59.78 383 SER A N 1
ATOM 2982 C CA . SER A 1 383 ? 51.211 -19.970 -65.796 1.00 59.78 383 SER A CA 1
ATOM 2983 C C . SER A 1 383 ? 50.856 -20.825 -67.017 1.00 59.78 383 SER A C 1
ATOM 2985 O O . SER A 1 383 ? 51.687 -21.595 -67.497 1.00 59.78 383 SER A O 1
ATOM 2987 N N . THR A 1 384 ? 49.665 -20.629 -67.593 1.00 59.91 384 THR A N 1
ATOM 2988 C CA . THR A 1 384 ? 49.255 -21.291 -68.848 1.00 59.91 384 THR A CA 1
ATOM 2989 C C . THR A 1 384 ? 50.107 -20.872 -70.050 1.00 59.91 384 THR A C 1
ATOM 2991 O O . THR A 1 384 ? 50.396 -21.708 -70.902 1.00 59.91 384 THR A O 1
ATOM 2994 N N . ARG A 1 385 ? 50.599 -19.623 -70.106 1.00 58.34 385 ARG A N 1
ATOM 2995 C CA . ARG A 1 385 ? 51.522 -19.169 -71.167 1.00 58.34 385 ARG A CA 1
ATOM 2996 C C . ARG A 1 385 ? 52.934 -19.756 -71.056 1.00 58.34 385 ARG A C 1
ATOM 2998 O O . ARG A 1 385 ? 53.548 -19.999 -72.091 1.00 58.34 385 ARG A O 1
ATOM 3005 N N . ARG A 1 386 ? 53.449 -20.014 -69.844 1.00 54.47 386 ARG A N 1
ATOM 3006 C CA . ARG A 1 386 ? 54.766 -20.664 -69.646 1.00 54.47 386 ARG A CA 1
ATOM 3007 C C . ARG A 1 386 ? 54.744 -22.184 -69.871 1.00 54.47 386 ARG A C 1
ATOM 3009 O O . ARG A 1 386 ? 55.791 -22.768 -70.117 1.00 54.47 386 ARG A O 1
ATOM 3016 N N . LEU A 1 387 ? 53.577 -22.831 -69.825 1.00 53.72 387 LEU A N 1
A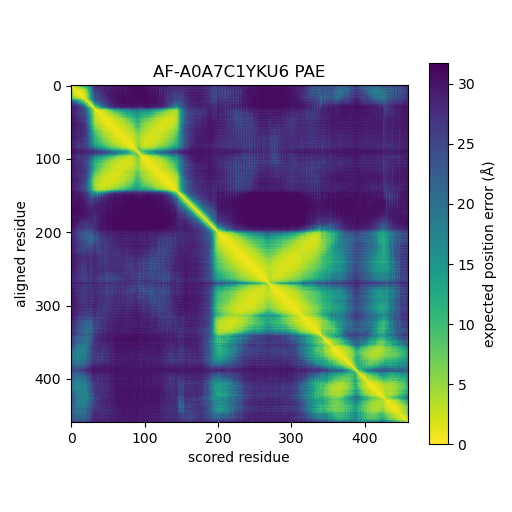TOM 3017 C CA . LEU A 1 387 ? 53.420 -24.293 -69.920 1.00 53.72 387 LEU A CA 1
ATOM 3018 C C . LEU A 1 387 ? 53.080 -24.802 -71.335 1.00 53.72 387 LEU A C 1
ATOM 3020 O O . LEU A 1 387 ? 52.381 -25.802 -71.483 1.00 53.72 387 LEU A O 1
ATOM 3024 N N . ARG A 1 388 ? 53.621 -24.175 -72.387 1.00 50.28 388 ARG A N 1
ATOM 3025 C CA . ARG A 1 388 ? 53.339 -24.504 -73.805 1.00 50.28 388 ARG A CA 1
ATOM 3026 C C . ARG A 1 388 ? 53.817 -25.900 -74.277 1.00 50.28 388 ARG A C 1
ATOM 3028 O O . ARG A 1 388 ? 53.706 -26.201 -75.458 1.00 50.28 388 ARG A O 1
ATOM 3035 N N . GLY A 1 389 ? 54.314 -26.738 -73.362 1.00 53.28 389 GLY A N 1
ATOM 3036 C CA . GLY A 1 389 ? 54.688 -28.146 -73.566 1.00 53.28 389 GLY A CA 1
ATOM 3037 C C . GLY A 1 389 ? 54.495 -29.037 -72.322 1.00 53.28 389 GLY A C 1
ATOM 3038 O O . GLY A 1 389 ? 55.139 -30.074 -72.212 1.00 53.28 389 GLY A O 1
ATOM 3039 N N . GLY A 1 390 ? 53.667 -28.627 -71.349 1.00 52.75 390 GLY A N 1
ATOM 3040 C CA . GLY A 1 390 ? 53.404 -29.387 -70.114 1.00 52.75 390 GLY A CA 1
ATOM 3041 C C . GLY A 1 390 ? 52.060 -30.126 -70.139 1.00 52.75 390 GLY A C 1
ATOM 3042 O O . GLY A 1 390 ? 51.076 -29.598 -70.648 1.00 52.75 390 GLY A O 1
ATOM 3043 N N . SER A 1 391 ? 51.999 -31.336 -69.572 1.00 56.22 391 SER A N 1
ATOM 3044 C CA . SER A 1 391 ? 50.829 -32.225 -69.674 1.00 56.22 391 SER A CA 1
ATOM 3045 C C . SER A 1 391 ? 49.512 -31.627 -69.144 1.00 56.22 391 SER A C 1
ATOM 3047 O O . SER A 1 391 ? 49.478 -30.908 -68.142 1.00 56.22 391 SER A O 1
ATOM 3049 N N . ILE A 1 392 ? 48.399 -32.006 -69.787 1.00 58.28 392 ILE A N 1
ATOM 3050 C CA . ILE A 1 392 ? 47.025 -31.527 -69.516 1.00 58.28 392 ILE A CA 1
ATOM 3051 C C . ILE A 1 392 ? 46.631 -31.652 -68.028 1.00 58.28 392 ILE A C 1
ATOM 3053 O O . ILE A 1 392 ? 45.928 -30.793 -67.493 1.00 58.28 392 ILE A O 1
ATOM 3057 N N . GLY A 1 393 ? 47.127 -32.678 -67.326 1.00 57.16 393 GLY A N 1
ATOM 3058 C CA . GLY A 1 393 ? 46.883 -32.868 -65.891 1.00 57.16 393 GLY A CA 1
ATOM 3059 C C . GLY A 1 393 ? 47.472 -31.767 -64.996 1.00 57.16 393 GLY A C 1
ATOM 3060 O O . GLY A 1 393 ? 46.888 -31.441 -63.963 1.00 57.16 393 GLY A O 1
ATOM 3061 N N . ARG A 1 394 ? 48.587 -31.137 -65.397 1.00 58.94 394 ARG A N 1
ATOM 3062 C CA . ARG A 1 394 ? 49.227 -30.059 -64.623 1.00 58.94 394 ARG A CA 1
ATOM 3063 C C . ARG A 1 394 ? 48.423 -28.759 -64.685 1.00 58.94 394 ARG A C 1
ATOM 3065 O O . ARG A 1 394 ? 48.313 -28.073 -63.674 1.00 58.94 394 ARG A O 1
ATOM 3072 N N . VAL A 1 395 ? 47.816 -28.459 -65.837 1.00 60.69 395 VAL A N 1
ATOM 3073 C CA . VAL A 1 395 ? 46.943 -27.284 -66.013 1.00 60.69 395 VAL A CA 1
ATOM 3074 C C . VAL A 1 395 ? 45.690 -27.411 -65.144 1.00 60.69 395 VAL A C 1
ATOM 3076 O O . VAL A 1 395 ? 45.408 -26.503 -64.365 1.00 60.69 395 VAL A O 1
ATOM 3079 N N . LYS A 1 396 ? 45.014 -28.571 -65.173 1.00 58.47 396 LYS A N 1
ATOM 3080 C CA . LYS A 1 396 ? 43.840 -28.834 -64.319 1.00 58.47 396 LYS A CA 1
ATOM 3081 C C . LYS A 1 396 ? 44.151 -28.707 -62.821 1.00 58.47 396 LYS A C 1
ATOM 3083 O O . LYS A 1 396 ? 43.356 -28.131 -62.088 1.00 58.47 396 LYS A O 1
ATOM 3088 N N . ARG A 1 397 ? 45.319 -29.181 -62.357 1.00 60.97 397 ARG A N 1
ATOM 3089 C CA . ARG A 1 397 ? 45.730 -29.038 -60.944 1.00 60.97 397 ARG A CA 1
ATOM 3090 C C . ARG A 1 397 ? 45.915 -27.566 -60.537 1.00 60.97 397 ARG A C 1
ATOM 3092 O O . ARG A 1 397 ? 45.524 -27.199 -59.434 1.00 60.97 397 ARG A O 1
ATOM 3099 N N . ILE A 1 398 ? 46.474 -26.725 -61.412 1.00 62.56 398 ILE A N 1
ATOM 3100 C CA . ILE A 1 398 ? 46.644 -25.281 -61.156 1.00 62.56 398 ILE A CA 1
ATOM 3101 C C . ILE A 1 398 ? 45.286 -24.562 -61.114 1.00 62.56 398 ILE A C 1
ATOM 3103 O O . ILE A 1 398 ? 45.087 -23.685 -60.277 1.00 62.56 398 ILE A O 1
ATOM 3107 N N . GLU A 1 399 ? 44.342 -24.949 -61.972 1.00 66.44 399 GLU A N 1
ATOM 3108 C CA . GLU A 1 399 ? 43.001 -24.356 -62.021 1.00 66.44 399 GLU A CA 1
ATOM 3109 C C . GLU A 1 399 ? 42.191 -24.636 -60.741 1.00 66.44 399 GLU A C 1
ATOM 3111 O O . GLU A 1 399 ? 41.628 -23.708 -60.159 1.00 66.44 399 GLU A O 1
ATOM 3116 N N . THR A 1 400 ? 42.223 -25.871 -60.222 1.00 65.94 400 THR A N 1
ATOM 3117 C CA . THR A 1 400 ? 41.573 -26.216 -58.942 1.00 65.94 400 THR A CA 1
ATOM 3118 C C . THR A 1 400 ? 42.199 -25.483 -57.749 1.00 65.94 400 THR A C 1
ATOM 3120 O O . THR A 1 400 ? 41.476 -24.990 -56.884 1.00 65.94 400 THR A O 1
ATOM 3123 N N . LEU A 1 401 ? 43.532 -25.353 -57.706 1.00 66.31 401 LEU A N 1
ATOM 3124 C CA . LEU A 1 401 ? 44.227 -24.599 -56.651 1.00 66.31 401 LEU A CA 1
ATOM 3125 C C . LEU A 1 401 ? 43.898 -23.096 -56.705 1.00 66.31 401 LEU A C 1
ATOM 3127 O O . LEU A 1 401 ? 43.660 -22.477 -55.667 1.00 66.31 401 LEU A O 1
ATOM 3131 N N . GLY A 1 402 ? 43.815 -22.518 -57.908 1.00 67.94 402 GLY A N 1
ATOM 3132 C CA . GLY A 1 402 ? 43.402 -21.126 -58.106 1.00 67.94 402 GLY A CA 1
ATOM 3133 C C . GLY A 1 402 ? 41.964 -20.854 -57.651 1.00 67.94 402 GLY A C 1
ATOM 3134 O O . GLY A 1 402 ? 41.700 -19.811 -57.054 1.00 67.94 402 GLY A O 1
ATOM 3135 N N . ALA A 1 403 ? 41.047 -21.804 -57.868 1.00 69.62 403 ALA A N 1
ATOM 3136 C CA . ALA A 1 403 ? 39.665 -21.709 -57.396 1.00 69.62 403 ALA A CA 1
ATOM 3137 C C . ALA A 1 403 ? 39.557 -21.743 -55.858 1.00 69.62 403 ALA A C 1
ATOM 3139 O O . ALA A 1 403 ? 38.770 -20.989 -55.286 1.00 69.62 403 ALA A O 1
ATOM 3140 N N . GLY A 1 404 ? 40.371 -22.566 -55.184 1.00 74.44 404 GLY A N 1
ATOM 3141 C CA . GLY A 1 404 ? 40.445 -22.593 -53.719 1.00 74.44 404 GLY A CA 1
ATOM 3142 C C . GLY A 1 404 ? 40.958 -21.274 -53.130 1.00 74.44 404 GLY A C 1
ATOM 3143 O O . GLY A 1 404 ? 40.351 -20.728 -52.210 1.00 74.44 404 GLY A O 1
ATOM 3144 N N . TYR A 1 405 ? 42.023 -20.710 -53.708 1.00 78.75 405 TYR A N 1
ATOM 3145 C CA . TYR A 1 405 ? 42.573 -19.422 -53.272 1.00 78.75 405 TYR A CA 1
ATOM 3146 C C . TYR A 1 405 ? 41.584 -18.259 -53.468 1.00 78.75 405 TYR A C 1
ATOM 3148 O O . TYR A 1 405 ? 41.408 -17.444 -52.566 1.00 78.75 405 TYR A O 1
ATOM 3156 N N . ASP A 1 406 ? 40.883 -18.203 -54.607 1.00 77.19 406 ASP A N 1
ATOM 3157 C CA . ASP A 1 406 ? 39.829 -17.211 -54.879 1.00 77.19 406 ASP A CA 1
ATOM 3158 C C . ASP A 1 406 ? 38.650 -17.313 -53.889 1.00 77.19 406 ASP A C 1
ATOM 3160 O O . ASP A 1 406 ? 38.081 -16.291 -53.501 1.00 77.19 406 ASP A O 1
ATOM 3164 N N . ALA A 1 407 ? 38.303 -18.520 -53.429 1.00 75.88 407 ALA A N 1
ATOM 3165 C CA . ALA A 1 407 ? 37.284 -18.714 -52.398 1.00 75.88 407 ALA A CA 1
ATOM 3166 C C . ALA A 1 407 ? 37.736 -18.180 -51.024 1.00 75.88 407 ALA A C 1
ATOM 3168 O O . ALA A 1 407 ? 37.002 -17.409 -50.403 1.00 75.88 407 ALA A O 1
ATOM 3169 N N . VAL A 1 408 ? 38.952 -18.524 -50.581 1.00 81.25 408 VAL A N 1
ATOM 3170 C CA . VAL A 1 408 ? 39.509 -18.064 -49.293 1.00 81.25 408 VAL A CA 1
ATOM 3171 C C . VAL A 1 408 ? 39.735 -16.550 -49.290 1.00 81.25 408 VAL A C 1
ATOM 3173 O O . VAL A 1 408 ? 39.321 -15.871 -48.352 1.00 81.25 408 VAL A O 1
ATOM 3176 N N . ALA A 1 409 ? 40.317 -15.990 -50.355 1.00 78.56 409 ALA A N 1
ATOM 3177 C CA . ALA A 1 409 ? 40.553 -14.552 -50.461 1.00 78.56 409 ALA A CA 1
ATOM 3178 C C . ALA A 1 409 ? 39.241 -13.754 -50.396 1.00 78.56 409 ALA A C 1
ATOM 3180 O O . ALA A 1 409 ? 39.157 -12.759 -49.678 1.00 78.56 409 ALA A O 1
ATOM 3181 N N . ARG A 1 410 ? 38.183 -14.212 -51.082 1.00 79.81 410 ARG A N 1
ATOM 3182 C CA . ARG A 1 410 ? 36.857 -13.582 -50.989 1.00 79.81 410 ARG A CA 1
ATOM 3183 C C . ARG A 1 410 ? 36.250 -13.692 -49.603 1.00 79.81 410 ARG A C 1
ATOM 3185 O O . ARG A 1 410 ? 35.661 -12.714 -49.162 1.00 79.81 410 ARG A O 1
ATOM 3192 N N . PHE A 1 411 ? 36.381 -14.840 -48.938 1.00 82.06 411 PHE A N 1
ATOM 3193 C CA . PHE A 1 411 ? 35.892 -15.019 -47.572 1.00 82.06 411 PHE A CA 1
ATOM 3194 C C . PHE A 1 411 ? 36.538 -14.003 -46.621 1.00 82.06 411 PHE A C 1
ATOM 3196 O O . PHE A 1 411 ? 35.823 -13.269 -45.948 1.00 82.06 411 PHE A O 1
ATOM 3203 N N . VAL A 1 412 ? 37.869 -13.867 -46.649 1.00 82.62 412 VAL A N 1
ATOM 3204 C CA . VAL A 1 412 ? 38.595 -12.889 -45.818 1.00 82.62 412 VAL A CA 1
ATOM 3205 C C . VAL A 1 412 ? 38.183 -11.446 -46.140 1.00 82.62 412 VAL A C 1
ATOM 3207 O O . VAL A 1 412 ? 37.902 -10.679 -45.222 1.00 82.62 412 VAL A O 1
ATOM 3210 N N . ILE A 1 413 ? 38.090 -11.075 -47.425 1.00 82.31 413 ILE A N 1
ATOM 3211 C CA . ILE A 1 413 ? 37.704 -9.712 -47.838 1.00 82.31 413 ILE A CA 1
ATOM 3212 C C . ILE A 1 413 ? 36.252 -9.391 -47.445 1.00 82.31 413 ILE A C 1
ATOM 3214 O O . ILE A 1 413 ? 35.976 -8.274 -47.013 1.00 82.31 413 ILE A O 1
ATOM 3218 N N . LEU A 1 414 ? 35.325 -10.347 -47.569 1.00 79.94 414 LEU A N 1
ATOM 3219 C CA . LEU A 1 414 ? 33.928 -10.165 -47.159 1.00 79.94 414 LEU A CA 1
ATOM 3220 C C . LEU A 1 414 ? 33.803 -10.029 -45.640 1.00 79.94 414 LEU A C 1
ATOM 3222 O O . LEU A 1 414 ? 33.167 -9.086 -45.184 1.00 79.94 414 LEU A O 1
ATOM 3226 N N . THR A 1 415 ? 34.435 -10.910 -44.863 1.00 80.19 415 THR A N 1
ATOM 3227 C CA . THR A 1 415 ? 34.385 -10.862 -43.393 1.00 80.19 415 THR A CA 1
ATOM 3228 C C . THR A 1 415 ? 35.023 -9.581 -42.849 1.00 80.19 415 THR A C 1
ATOM 3230 O O . THR A 1 415 ? 34.402 -8.884 -42.050 1.00 80.19 415 THR A O 1
ATOM 3233 N N . GLY A 1 416 ? 36.210 -9.201 -43.338 1.00 81.31 416 GLY A N 1
ATOM 3234 C CA . GLY A 1 416 ? 36.851 -7.935 -42.960 1.00 81.31 416 GLY A CA 1
ATOM 3235 C C . GLY A 1 416 ? 36.055 -6.702 -43.404 1.00 81.31 416 GLY A C 1
ATOM 3236 O O . GLY A 1 416 ? 35.951 -5.733 -42.659 1.00 81.31 416 GLY A O 1
ATOM 3237 N N . GLY A 1 417 ? 35.429 -6.754 -44.584 1.00 81.12 417 GLY A N 1
ATOM 3238 C CA . GLY A 1 417 ? 34.543 -5.696 -45.068 1.00 81.12 417 GLY A CA 1
ATOM 3239 C C . GLY A 1 417 ? 33.272 -5.534 -44.230 1.00 81.12 417 GLY A C 1
ATOM 3240 O O . GLY A 1 417 ? 32.853 -4.410 -43.974 1.00 81.12 417 GLY A O 1
ATOM 3241 N N . ILE A 1 418 ? 32.682 -6.637 -43.760 1.00 80.25 418 ILE A N 1
ATOM 3242 C CA . ILE A 1 418 ? 31.537 -6.612 -42.838 1.00 80.25 418 ILE A CA 1
ATOM 3243 C C . ILE A 1 418 ? 31.938 -5.960 -41.512 1.00 80.25 418 ILE A C 1
ATOM 3245 O O . ILE A 1 418 ? 31.214 -5.091 -41.039 1.00 80.25 418 ILE A O 1
ATOM 3249 N N . PHE A 1 419 ? 33.097 -6.310 -40.944 1.00 82.12 419 PHE A N 1
ATOM 3250 C CA . PHE A 1 419 ? 33.593 -5.685 -39.713 1.00 82.12 419 PHE A CA 1
ATOM 3251 C C . PHE A 1 419 ? 33.836 -4.177 -39.864 1.00 82.12 419 PHE A C 1
ATOM 3253 O O . PHE A 1 419 ? 33.374 -3.414 -39.020 1.00 82.12 419 PHE A O 1
ATOM 3260 N N . LEU A 1 420 ? 34.451 -3.739 -40.969 1.00 80.12 420 LEU A N 1
ATOM 3261 C CA . LEU A 1 420 ? 34.665 -2.316 -41.263 1.00 80.12 420 LEU A CA 1
ATOM 3262 C C . LEU A 1 420 ? 33.341 -1.532 -41.381 1.00 80.12 420 LEU A C 1
ATOM 3264 O O . LEU A 1 420 ? 33.238 -0.396 -40.926 1.00 80.12 420 LEU A O 1
ATOM 3268 N N . LEU A 1 421 ? 32.309 -2.144 -41.973 1.00 79.88 421 LEU A N 1
ATOM 3269 C CA . LEU A 1 421 ? 30.967 -1.554 -42.046 1.00 79.88 421 LEU A CA 1
ATOM 3270 C C . LEU A 1 421 ? 30.271 -1.518 -40.677 1.00 79.88 421 LEU A C 1
ATOM 3272 O O . LEU A 1 421 ? 29.543 -0.569 -40.400 1.00 79.88 421 LEU A O 1
ATOM 3276 N N . MET A 1 422 ? 30.502 -2.524 -39.828 1.00 77.69 422 MET A N 1
ATOM 3277 C CA . MET A 1 422 ? 29.964 -2.601 -38.465 1.00 77.69 422 MET A CA 1
ATOM 3278 C C . MET A 1 422 ? 30.545 -1.495 -37.566 1.00 77.69 422 MET A C 1
ATOM 3280 O O . MET A 1 422 ? 29.808 -0.829 -36.839 1.00 77.69 422 MET A O 1
ATOM 3284 N N . GLU A 1 423 ? 31.856 -1.266 -37.669 1.00 76.12 423 GLU A N 1
ATOM 3285 C CA . GLU A 1 423 ? 32.594 -0.228 -36.941 1.00 76.12 423 GLU A CA 1
ATOM 3286 C C . GLU A 1 423 ? 32.113 1.180 -37.331 1.00 76.12 423 GLU A C 1
ATOM 3288 O O . GLU A 1 423 ? 31.728 1.971 -36.468 1.00 76.12 423 GLU A O 1
ATOM 3293 N N . GLU A 1 424 ? 32.010 1.479 -38.632 1.00 73.31 424 GLU A N 1
ATOM 3294 C CA . GLU A 1 424 ? 31.503 2.778 -39.101 1.00 73.31 424 GLU A CA 1
ATOM 3295 C C . GLU A 1 424 ? 29.995 2.957 -38.817 1.00 73.31 424 GLU A C 1
ATOM 3297 O O . GLU A 1 424 ? 29.528 4.079 -38.602 1.00 73.31 424 GLU A O 1
ATOM 3302 N N . ALA A 1 425 ? 29.221 1.869 -38.712 1.00 70.31 425 ALA A N 1
ATOM 3303 C CA . ALA A 1 425 ? 27.846 1.908 -38.206 1.00 70.31 425 ALA A CA 1
ATOM 3304 C C . ALA A 1 425 ? 27.757 2.212 -36.693 1.00 70.31 425 ALA A C 1
ATOM 3306 O O . ALA A 1 425 ? 26.696 2.620 -36.223 1.00 70.31 425 ALA A O 1
ATOM 3307 N N . GLY A 1 426 ? 28.862 2.107 -35.942 1.00 66.56 426 GLY A N 1
ATOM 3308 C CA . GLY A 1 426 ? 28.935 2.420 -34.510 1.00 66.56 426 GLY A CA 1
ATOM 3309 C C . GLY A 1 426 ? 28.624 1.251 -33.577 1.00 66.56 426 GLY A C 1
ATOM 3310 O O . GLY A 1 426 ? 28.317 1.481 -32.412 1.00 66.56 426 GLY A O 1
ATOM 3311 N N . ILE A 1 427 ? 28.688 0.018 -34.076 1.00 73.62 427 ILE A N 1
ATOM 3312 C CA . ILE A 1 427 ? 28.553 -1.202 -33.272 1.00 73.62 427 ILE A CA 1
ATOM 3313 C C . ILE A 1 427 ? 29.928 -1.543 -32.680 1.00 73.62 427 ILE A C 1
ATOM 3315 O O . ILE A 1 427 ? 30.935 -1.446 -33.383 1.00 73.62 427 ILE A O 1
ATOM 3319 N N . ASP A 1 428 ? 29.989 -1.960 -31.410 1.00 72.56 428 ASP A N 1
ATOM 3320 C CA . ASP A 1 428 ? 31.267 -2.320 -30.781 1.00 72.56 428 ASP A CA 1
ATOM 3321 C C . ASP A 1 428 ? 31.868 -3.579 -31.422 1.00 72.56 428 ASP A C 1
ATOM 3323 O O . ASP A 1 428 ? 31.441 -4.716 -31.191 1.00 72.56 428 ASP A O 1
ATOM 3327 N N . LEU A 1 429 ? 32.908 -3.360 -32.227 1.00 76.31 429 LEU A N 1
ATOM 3328 C CA . LEU A 1 429 ? 33.640 -4.414 -32.908 1.00 76.31 429 LEU A CA 1
ATOM 3329 C C . LEU A 1 429 ? 34.322 -5.377 -31.921 1.00 76.31 429 LEU A C 1
ATOM 3331 O O . LEU A 1 429 ? 34.513 -6.540 -32.270 1.00 76.31 429 LEU A O 1
ATOM 3335 N N . LYS A 1 430 ? 34.658 -4.952 -30.693 1.00 75.88 430 LYS A N 1
ATOM 3336 C CA . LYS A 1 430 ? 35.410 -5.772 -29.722 1.00 75.88 430 LYS A CA 1
ATOM 3337 C C . LYS A 1 430 ? 34.657 -7.042 -29.330 1.00 75.88 430 LYS A C 1
ATOM 3339 O O . LYS A 1 430 ? 35.235 -8.127 -29.379 1.00 75.88 430 LYS A O 1
ATOM 3344 N N . ALA A 1 431 ? 33.373 -6.918 -28.991 1.00 77.69 431 ALA A N 1
ATOM 3345 C CA . ALA A 1 431 ? 32.533 -8.055 -28.612 1.00 77.69 431 ALA A CA 1
ATOM 3346 C C . ALA A 1 431 ? 32.385 -9.057 -29.771 1.00 77.69 431 ALA A C 1
ATOM 3348 O O . ALA A 1 431 ? 32.547 -10.267 -29.597 1.00 77.69 431 ALA A O 1
ATOM 3349 N N . LEU A 1 432 ? 32.159 -8.543 -30.985 1.00 79.88 432 LEU A N 1
ATOM 3350 C CA . LEU A 1 432 ? 31.993 -9.360 -32.185 1.00 79.88 432 LEU A CA 1
ATOM 3351 C C . LEU A 1 432 ? 33.297 -10.070 -32.591 1.00 79.88 4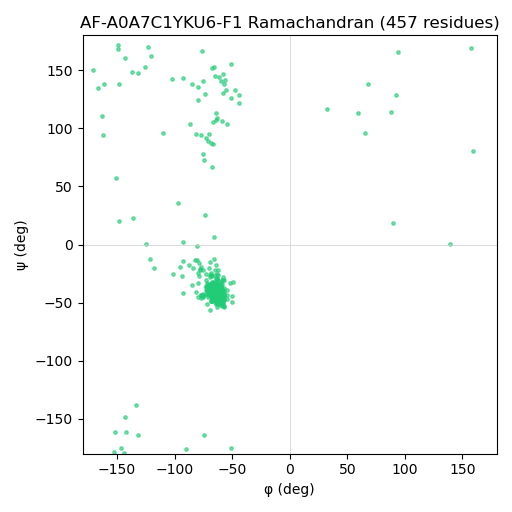32 LEU A C 1
ATOM 3353 O O . LEU A 1 432 ? 33.272 -11.238 -32.983 1.00 79.88 432 LEU A O 1
ATOM 3357 N N . LEU A 1 433 ? 34.441 -9.392 -32.456 1.00 82.38 433 LEU A N 1
ATOM 3358 C CA . LEU A 1 433 ? 35.762 -9.956 -32.731 1.00 82.38 433 LEU A CA 1
ATOM 3359 C C . LEU A 1 433 ? 36.151 -11.021 -31.690 1.00 82.38 433 LEU A C 1
ATOM 3361 O O . LEU A 1 433 ? 36.753 -12.028 -32.056 1.00 82.38 433 LEU A O 1
ATOM 3365 N N . GLY A 1 434 ? 35.746 -10.847 -30.425 1.00 82.56 434 GLY A N 1
ATOM 3366 C CA . GLY A 1 434 ? 35.884 -11.858 -29.372 1.00 82.56 434 GLY A CA 1
ATOM 3367 C C . GLY A 1 434 ? 35.134 -13.153 -29.700 1.00 82.56 434 GLY A C 1
ATOM 3368 O O . GLY A 1 434 ? 35.734 -14.228 -29.714 1.00 82.56 434 GLY A O 1
ATOM 3369 N N . GLY A 1 435 ? 33.853 -13.056 -30.072 1.00 82.88 435 GLY A N 1
ATOM 3370 C CA . GLY A 1 435 ? 33.070 -14.216 -30.519 1.00 82.88 435 GLY A CA 1
ATOM 3371 C C . GLY A 1 435 ? 33.646 -14.880 -31.778 1.00 82.88 435 GLY A C 1
ATOM 3372 O O . GLY A 1 435 ? 33.761 -16.106 -31.850 1.00 82.88 435 GLY A O 1
ATOM 3373 N N . ALA A 1 436 ? 34.091 -14.080 -32.754 1.00 84.19 436 ALA A N 1
ATOM 3374 C CA . ALA A 1 436 ? 34.739 -14.585 -33.964 1.00 84.19 436 ALA A CA 1
ATOM 3375 C C . ALA A 1 436 ? 36.066 -15.315 -33.674 1.00 84.19 436 ALA A C 1
ATOM 3377 O O . ALA A 1 436 ? 36.371 -16.303 -34.345 1.00 84.19 436 ALA A O 1
ATOM 3378 N N . ALA A 1 437 ? 36.832 -14.879 -32.667 1.00 84.19 437 ALA A N 1
ATOM 3379 C CA . ALA A 1 437 ? 38.056 -15.552 -32.242 1.00 84.19 437 ALA A CA 1
ATOM 3380 C C . ALA A 1 437 ? 37.771 -16.947 -31.661 1.00 84.19 437 ALA A C 1
ATOM 3382 O O . ALA A 1 437 ? 38.429 -17.909 -32.058 1.00 84.19 437 ALA A O 1
ATOM 3383 N N . ILE A 1 438 ? 36.753 -17.087 -30.801 1.00 88.88 438 ILE A N 1
ATOM 3384 C CA . ILE A 1 438 ? 36.346 -18.383 -30.222 1.00 88.88 438 ILE A CA 1
ATOM 3385 C C . ILE A 1 438 ? 35.917 -19.361 -31.329 1.00 88.88 438 ILE A C 1
ATOM 3387 O O . ILE A 1 438 ? 36.387 -20.499 -31.376 1.00 88.88 438 ILE A O 1
ATOM 3391 N N . ILE A 1 439 ? 35.090 -18.904 -32.278 1.00 86.31 439 ILE A N 1
ATOM 3392 C CA . ILE A 1 439 ? 34.668 -19.712 -33.435 1.00 86.31 439 ILE A CA 1
ATOM 3393 C C . ILE A 1 439 ? 35.879 -20.098 -34.304 1.00 86.31 439 ILE A C 1
ATOM 3395 O O . ILE A 1 439 ? 35.998 -21.249 -34.726 1.00 86.31 439 ILE A O 1
ATOM 3399 N N . GLY A 1 440 ? 36.806 -19.165 -34.545 1.00 85.94 440 GLY A N 1
ATOM 3400 C CA . GLY A 1 440 ? 38.039 -19.423 -35.291 1.00 85.94 440 GLY A CA 1
ATOM 3401 C C . GLY A 1 440 ? 38.922 -20.492 -34.639 1.00 85.94 440 GLY A C 1
ATOM 3402 O O . GLY A 1 440 ? 39.434 -21.370 -35.333 1.00 85.94 440 GLY A O 1
ATOM 3403 N N . VAL A 1 441 ? 39.040 -20.468 -33.309 1.00 87.31 441 VAL A N 1
ATOM 3404 C CA . VAL A 1 441 ? 39.759 -21.480 -32.520 1.00 87.31 441 VAL A CA 1
ATOM 3405 C C . VAL A 1 441 ? 39.079 -22.851 -32.620 1.00 87.31 441 VAL A C 1
ATOM 3407 O O . VAL A 1 441 ? 39.755 -23.844 -32.889 1.00 87.31 441 VAL A O 1
ATOM 3410 N N . ALA A 1 442 ? 37.749 -22.922 -32.505 1.00 90.06 442 ALA A N 1
ATOM 3411 C CA . ALA A 1 442 ? 37.004 -24.175 -32.665 1.00 90.06 442 ALA A CA 1
ATOM 3412 C C . ALA A 1 442 ? 37.189 -24.796 -34.067 1.00 90.06 442 ALA A C 1
ATOM 3414 O O . ALA A 1 442 ? 37.427 -26.000 -34.198 1.00 90.06 442 ALA A O 1
ATOM 3415 N N . VAL A 1 443 ? 37.160 -23.973 -35.124 1.00 85.00 443 VAL A N 1
ATOM 3416 C CA . VAL A 1 443 ? 37.431 -24.416 -36.504 1.00 85.00 443 VAL A CA 1
ATOM 3417 C C . VAL A 1 443 ? 38.884 -24.876 -36.675 1.00 85.00 443 VAL A C 1
ATOM 3419 O O . VAL A 1 443 ? 39.126 -25.880 -37.348 1.00 85.00 443 VAL A O 1
ATOM 3422 N N . ALA A 1 444 ? 39.851 -24.199 -36.047 1.00 84.12 444 ALA A N 1
ATOM 3423 C CA . ALA A 1 444 ? 41.259 -24.593 -36.090 1.00 84.12 444 ALA A CA 1
ATOM 3424 C C . ALA A 1 444 ? 41.497 -25.972 -35.445 1.00 84.12 444 ALA A C 1
ATOM 3426 O O . ALA A 1 444 ? 42.190 -26.804 -36.036 1.00 84.12 444 ALA A O 1
ATOM 3427 N N . PHE A 1 445 ? 40.871 -26.253 -34.296 1.00 83.75 445 PHE A N 1
ATOM 3428 C CA . PHE A 1 445 ? 40.921 -27.578 -33.670 1.00 83.75 445 PHE A CA 1
ATOM 3429 C C . PHE A 1 445 ? 40.250 -28.657 -34.535 1.00 83.75 445 PHE A C 1
ATOM 3431 O O . PHE A 1 445 ? 40.829 -29.725 -34.733 1.00 83.75 445 PHE A O 1
ATOM 3438 N N . GLY A 1 446 ? 39.089 -28.374 -35.137 1.00 82.25 446 GLY A N 1
ATOM 3439 C CA . GLY A 1 446 ? 38.423 -29.309 -36.056 1.00 82.25 446 GLY A CA 1
ATOM 3440 C C . GLY A 1 446 ? 39.243 -29.636 -37.315 1.00 82.25 446 GLY A C 1
ATOM 3441 O O . GLY A 1 446 ? 39.256 -30.777 -37.778 1.00 82.25 446 GLY A O 1
ATOM 3442 N N . ALA A 1 447 ? 39.981 -28.660 -37.852 1.00 86.38 447 ALA A N 1
ATOM 3443 C CA . ALA A 1 447 ? 40.843 -28.840 -39.022 1.00 86.38 447 ALA A CA 1
ATOM 3444 C C . ALA A 1 447 ? 42.190 -29.529 -38.711 1.00 86.38 447 ALA A C 1
ATOM 3446 O O . ALA A 1 447 ? 42.858 -30.012 -39.630 1.00 86.38 447 ALA A O 1
ATOM 3447 N N . GLN A 1 448 ? 42.597 -29.603 -37.438 1.00 85.88 448 GLN A N 1
ATOM 3448 C CA . GLN A 1 448 ? 43.915 -30.101 -37.029 1.00 85.88 448 GLN A CA 1
ATOM 3449 C C . GLN A 1 448 ? 44.162 -31.564 -37.443 1.00 85.88 448 GLN A C 1
ATOM 3451 O O . GLN A 1 448 ? 45.281 -31.913 -37.829 1.00 85.88 448 GLN A O 1
ATOM 3456 N N . ASN A 1 449 ? 43.126 -32.408 -37.412 1.00 77.88 449 ASN A N 1
ATOM 3457 C CA . ASN A 1 449 ? 43.227 -33.808 -37.836 1.00 77.88 449 ASN A CA 1
ATOM 3458 C C . ASN A 1 449 ? 43.387 -33.934 -39.361 1.00 77.88 449 ASN A C 1
ATOM 3460 O O . ASN A 1 449 ? 44.292 -34.627 -39.812 1.00 77.88 449 ASN A O 1
ATOM 3464 N N . LEU A 1 450 ? 42.622 -33.172 -40.156 1.00 78.75 450 LEU A N 1
ATOM 3465 C CA . LEU A 1 450 ? 42.745 -33.167 -41.624 1.00 78.75 450 LEU A CA 1
ATOM 3466 C C . LEU A 1 450 ? 44.148 -32.737 -42.086 1.00 78.75 450 LEU A C 1
ATOM 3468 O O . LEU A 1 450 ? 44.672 -33.258 -43.069 1.00 78.75 450 LEU A O 1
ATOM 3472 N N . ILE A 1 451 ? 44.764 -31.786 -41.377 1.00 77.94 451 ILE A N 1
ATOM 3473 C CA . ILE A 1 451 ? 46.134 -31.335 -41.654 1.00 77.94 451 ILE A CA 1
ATOM 3474 C C . ILE A 1 451 ? 47.144 -32.443 -41.327 1.00 77.94 451 ILE A C 1
ATOM 3476 O O . ILE A 1 451 ? 48.064 -32.682 -42.109 1.00 77.94 451 ILE A O 1
ATOM 3480 N N . ARG A 1 452 ? 46.960 -33.149 -40.204 1.00 77.44 452 ARG A N 1
ATOM 3481 C CA . ARG A 1 452 ? 47.807 -34.283 -39.807 1.00 77.44 452 ARG A CA 1
ATOM 3482 C C . ARG A 1 452 ? 47.743 -35.414 -40.836 1.00 77.44 452 ARG A C 1
ATOM 3484 O O . ARG A 1 452 ? 48.788 -35.900 -41.258 1.00 77.44 452 ARG A O 1
ATOM 3491 N N . ASP A 1 453 ? 46.545 -35.754 -41.300 1.00 78.12 453 ASP A N 1
ATOM 3492 C CA . ASP A 1 453 ? 46.328 -36.787 -42.317 1.00 78.12 453 ASP A CA 1
ATOM 3493 C C . ASP A 1 453 ? 46.940 -36.397 -43.674 1.00 78.12 453 ASP A C 1
ATOM 3495 O O . ASP A 1 453 ? 47.529 -37.237 -44.355 1.00 78.12 453 ASP A O 1
ATOM 3499 N N . TYR A 1 454 ? 46.886 -35.112 -44.047 1.00 77.12 454 TYR A N 1
ATOM 3500 C CA . TYR A 1 454 ? 47.539 -34.603 -45.257 1.00 77.12 454 TYR A CA 1
ATOM 3501 C C . TYR A 1 454 ? 49.071 -34.735 -45.209 1.00 77.12 454 TYR A C 1
ATOM 3503 O O . TYR A 1 454 ? 49.679 -35.126 -46.205 1.00 77.12 454 TYR A O 1
ATOM 3511 N N . PHE A 1 455 ? 49.706 -34.436 -44.069 1.00 75.44 455 PHE A N 1
ATOM 3512 C CA . PHE A 1 455 ? 51.156 -34.612 -43.912 1.00 75.44 455 PHE A CA 1
ATOM 3513 C C . PHE A 1 455 ? 51.560 -36.092 -43.854 1.00 75.44 455 PHE A C 1
ATOM 3515 O O . PHE A 1 455 ? 52.514 -36.483 -44.526 1.00 75.44 455 PHE A O 1
ATOM 3522 N N . ASN A 1 456 ? 50.804 -36.918 -43.126 1.00 79.12 456 ASN A N 1
ATOM 3523 C CA . ASN A 1 456 ? 51.041 -38.361 -43.013 1.00 79.12 456 ASN A CA 1
ATOM 3524 C C . ASN A 1 456 ? 50.861 -39.120 -44.341 1.00 79.12 456 ASN A C 1
ATOM 3526 O O . ASN A 1 456 ? 51.384 -40.218 -44.481 1.00 79.12 456 ASN A O 1
ATOM 3530 N N . GLY A 1 457 ? 50.109 -38.567 -45.300 1.00 70.38 457 GLY A N 1
ATOM 3531 C CA . GLY A 1 457 ? 49.931 -39.139 -46.639 1.00 70.38 457 GLY A CA 1
ATOM 3532 C C . GLY A 1 457 ? 50.910 -38.626 -47.705 1.00 70.38 457 GLY A C 1
ATOM 3533 O O . GLY A 1 457 ? 50.746 -38.976 -48.876 1.00 70.38 457 GLY A O 1
ATOM 3534 N N . PHE A 1 458 ? 51.865 -37.758 -47.346 1.00 67.56 458 PHE A N 1
ATOM 3535 C CA . PHE A 1 458 ? 52.828 -37.156 -48.283 1.00 67.56 458 PHE A CA 1
ATOM 3536 C C . PHE A 1 458 ? 54.298 -37.517 -47.995 1.00 67.56 458 PHE A C 1
ATOM 3538 O O . PHE A 1 458 ? 55.128 -37.392 -48.898 1.00 67.56 458 PHE A O 1
ATOM 3545 N N . MET A 1 459 ? 54.614 -37.951 -46.769 1.00 56.38 459 MET A N 1
ATOM 3546 C CA . MET A 1 459 ? 55.871 -38.641 -46.433 1.00 56.38 459 MET A CA 1
ATOM 3547 C C . MET A 1 459 ? 55.738 -40.149 -46.660 1.00 56.38 459 MET A C 1
ATOM 3549 O O . MET A 1 459 ? 56.748 -40.738 -47.097 1.00 56.38 459 MET A O 1
#

pLDDT: mean 74.31, std 19.23, range [26.52, 96.25]